Protein AF-A0AAN8QN68-F1 (afdb_monomer_lite)

Structure (mmCIF, N/CA/C/O backbone):
data_AF-A0AAN8QN68-F1
#
_entry.id   AF-A0AAN8QN68-F1
#
loop_
_atom_site.group_PDB
_atom_site.id
_atom_site.type_symbol
_atom_site.label_atom_id
_atom_site.label_alt_id
_atom_site.label_comp_id
_atom_site.label_asym_id
_atom_site.label_entity_id
_atom_site.label_seq_id
_atom_site.pdbx_PDB_ins_code
_atom_site.Cartn_x
_atom_site.Cartn_y
_atom_site.Cartn_z
_atom_site.occupancy
_atom_site.B_iso_or_equiv
_atom_site.auth_seq_id
_atom_site.auth_comp_id
_atom_site.auth_asym_id
_atom_site.auth_atom_id
_atom_site.pdbx_PDB_model_num
ATOM 1 N N . MET A 1 1 ? 67.705 -10.863 22.256 1.00 38.25 1 MET A N 1
ATOM 2 C CA . MET A 1 1 ? 67.059 -10.179 21.114 1.00 38.25 1 MET A CA 1
ATOM 3 C C . MET A 1 1 ? 65.578 -10.524 21.124 1.00 38.25 1 MET A C 1
ATOM 5 O O . MET A 1 1 ? 65.243 -11.638 21.492 1.00 38.25 1 MET A O 1
ATOM 9 N N . ALA A 1 2 ? 64.744 -9.524 20.849 1.00 33.69 2 ALA A N 1
ATOM 10 C CA . ALA A 1 2 ? 63.331 -9.381 21.199 1.00 33.69 2 ALA A CA 1
ATOM 11 C C . ALA A 1 2 ? 62.382 -10.556 20.877 1.00 33.69 2 ALA A C 1
ATOM 13 O O . ALA A 1 2 ? 62.434 -11.147 19.803 1.00 33.69 2 ALA A O 1
ATOM 14 N N . ALA A 1 3 ? 61.449 -10.786 21.805 1.00 35.22 3 ALA A N 1
ATOM 15 C CA . ALA A 1 3 ? 60.194 -11.509 21.620 1.00 35.22 3 ALA A CA 1
ATOM 16 C C . ALA A 1 3 ? 59.048 -10.512 21.360 1.00 35.22 3 ALA A C 1
ATOM 18 O O . ALA A 1 3 ? 59.069 -9.436 21.953 1.00 35.22 3 ALA A O 1
ATOM 19 N N . LEU A 1 4 ? 58.062 -10.894 20.534 1.00 35.00 4 LEU A N 1
ATOM 20 C CA . LEU A 1 4 ? 56.599 -10.799 20.755 1.00 35.00 4 LEU A CA 1
ATOM 21 C C . LEU A 1 4 ? 55.811 -10.754 19.437 1.00 35.00 4 LEU A C 1
ATOM 23 O O . LEU A 1 4 ? 56.176 -10.072 18.484 1.00 35.00 4 LEU A O 1
ATOM 27 N N . GLY A 1 5 ? 54.717 -11.518 19.420 1.00 34.28 5 GLY A N 1
ATOM 28 C CA . GLY A 1 5 ? 53.818 -11.688 18.288 1.00 34.28 5 GLY A CA 1
ATOM 29 C C . GLY A 1 5 ? 52.955 -10.470 17.960 1.00 34.28 5 GLY A C 1
ATOM 30 O O . GLY A 1 5 ? 52.747 -9.575 18.775 1.00 34.28 5 GLY A O 1
ATOM 31 N N . LEU A 1 6 ? 52.404 -10.486 16.748 1.00 36.88 6 LEU A N 1
ATOM 32 C CA . LEU A 1 6 ? 51.422 -9.517 16.273 1.00 36.88 6 LEU A CA 1
ATOM 33 C C . LEU A 1 6 ? 50.183 -10.264 15.781 1.00 36.88 6 LEU A C 1
ATOM 35 O O . LEU A 1 6 ? 50.175 -10.879 14.716 1.00 36.88 6 LEU A O 1
ATOM 39 N N . GLY A 1 7 ? 49.147 -10.225 16.619 1.00 33.94 7 GLY A N 1
ATOM 40 C CA . GLY A 1 7 ? 47.796 -10.649 16.292 1.00 33.94 7 GLY A CA 1
ATOM 41 C C . GLY A 1 7 ? 47.111 -9.696 15.311 1.00 33.94 7 GLY A C 1
ATOM 42 O O . GLY A 1 7 ? 47.420 -8.507 15.226 1.00 33.94 7 GLY A O 1
ATOM 43 N N . LEU A 1 8 ? 46.153 -10.267 14.585 1.00 37.50 8 LEU A N 1
ATOM 44 C CA . LEU A 1 8 ? 45.232 -9.617 13.657 1.00 37.50 8 LEU A CA 1
ATOM 45 C C . LEU A 1 8 ? 44.600 -8.349 14.248 1.00 37.50 8 LEU A C 1
ATOM 47 O O . LEU A 1 8 ? 43.790 -8.400 15.174 1.00 37.50 8 LEU A O 1
ATOM 51 N N . GLN A 1 9 ? 44.920 -7.207 13.648 1.00 33.66 9 GLN A N 1
ATOM 52 C CA . GLN A 1 9 ? 44.307 -5.926 13.968 1.00 33.66 9 GLN A CA 1
ATOM 53 C C . GLN A 1 9 ? 42.959 -5.814 13.238 1.00 33.66 9 GLN A C 1
ATOM 55 O O . GLN A 1 9 ? 42.865 -5.369 12.093 1.00 33.66 9 GLN A O 1
ATOM 60 N N . VAL A 1 10 ? 41.894 -6.249 13.913 1.00 35.69 10 VAL A N 1
ATOM 61 C CA . VAL A 1 10 ? 40.508 -5.950 13.538 1.00 35.69 10 VAL A CA 1
ATOM 62 C C . VAL A 1 10 ? 40.340 -4.430 13.554 1.00 35.69 10 VAL A C 1
ATOM 64 O O . VAL A 1 10 ? 40.430 -3.798 14.606 1.00 35.69 10 VAL A O 1
ATOM 67 N N . ARG A 1 11 ? 40.100 -3.816 12.390 1.00 36.59 11 ARG A N 1
ATOM 68 C CA . ARG A 1 11 ? 39.720 -2.399 12.307 1.00 36.59 11 ARG A CA 1
ATOM 69 C C . ARG A 1 11 ? 38.316 -2.229 12.887 1.00 36.59 11 ARG A C 1
ATOM 71 O O . ARG A 1 11 ? 37.321 -2.311 12.173 1.00 36.59 11 ARG A O 1
ATOM 78 N N . GLN A 1 12 ? 38.240 -1.993 14.192 1.00 33.53 12 GLN A N 1
ATOM 79 C CA . GLN A 1 12 ? 37.057 -1.435 14.831 1.00 33.53 12 GLN A CA 1
ATOM 80 C C . GLN A 1 12 ? 36.880 0.003 14.331 1.00 33.53 12 GLN A C 1
ATOM 82 O O . GLN A 1 12 ? 37.726 0.866 14.567 1.00 33.53 12 GLN A O 1
ATOM 87 N N . PHE A 1 13 ? 35.775 0.274 13.637 1.00 32.06 13 PHE A N 1
ATOM 88 C CA . PHE A 1 13 ? 35.324 1.643 13.411 1.00 32.06 13 PHE A CA 1
ATOM 89 C C . PHE A 1 13 ? 34.840 2.211 14.747 1.00 32.06 13 PHE A C 1
ATOM 91 O O . PHE A 1 13 ? 33.661 2.143 15.082 1.00 32.06 13 PHE A O 1
ATOM 98 N N . SER A 1 14 ? 35.776 2.749 15.529 1.00 32.69 14 SER A N 1
ATOM 99 C CA . SER A 1 14 ? 35.463 3.554 16.701 1.00 32.69 14 SER A CA 1
ATOM 100 C C . SER A 1 14 ? 34.766 4.835 16.241 1.00 32.69 14 SER A C 1
ATOM 102 O O . SER A 1 14 ? 35.405 5.775 15.765 1.00 32.69 14 SER A O 1
ATOM 104 N N . THR A 1 15 ? 33.440 4.905 16.367 1.00 46.25 15 THR A N 1
ATOM 105 C CA . THR A 1 15 ? 32.703 6.174 16.305 1.00 46.25 15 THR A CA 1
ATOM 106 C C . THR A 1 15 ? 32.880 6.920 17.623 1.00 46.25 15 THR A C 1
ATOM 108 O O . THR A 1 15 ? 31.931 7.144 18.368 1.00 46.25 15 THR A O 1
ATOM 111 N N . SER A 1 16 ? 34.114 7.305 17.922 1.00 39.56 16 SER A N 1
ATOM 112 C CA . SER A 1 16 ? 34.438 8.233 18.997 1.00 39.56 16 SER A CA 1
ATOM 113 C C . SER A 1 16 ? 35.274 9.373 18.430 1.00 39.56 16 SER A C 1
ATOM 115 O O . SER A 1 16 ? 36.350 9.696 18.927 1.00 39.56 16 SER A O 1
ATOM 117 N N . VAL A 1 17 ? 34.765 10.025 17.381 1.00 39.94 17 VAL A N 1
ATOM 118 C CA . VAL A 1 17 ? 35.063 11.450 17.255 1.00 39.94 17 VAL A CA 1
ATOM 119 C C . VAL A 1 17 ? 34.351 12.082 18.440 1.00 39.94 17 VAL A C 1
ATOM 121 O O . VAL A 1 17 ? 33.121 12.066 18.491 1.00 39.94 17 VAL A O 1
ATOM 124 N N . LEU A 1 18 ? 35.128 12.549 19.419 1.00 34.09 18 LEU A N 1
ATOM 125 C CA . LEU A 1 18 ? 34.687 13.435 20.490 1.00 34.09 18 LEU A CA 1
ATOM 126 C C . LEU A 1 18 ? 33.668 14.425 19.912 1.00 34.09 18 LEU A C 1
ATOM 128 O O . LEU A 1 18 ? 34.036 15.390 19.240 1.00 34.09 18 LEU A O 1
ATOM 132 N N . ARG A 1 19 ? 32.370 14.183 20.138 1.00 41.22 19 ARG A N 1
ATOM 133 C CA . ARG A 1 19 ? 31.357 15.219 19.960 1.00 41.22 19 ARG A CA 1
ATOM 134 C C . ARG A 1 19 ? 31.710 16.264 21.002 1.00 41.22 19 ARG A C 1
ATOM 136 O O . ARG A 1 19 ? 31.343 16.113 22.162 1.00 41.22 19 ARG A O 1
ATOM 143 N N . GLN A 1 20 ? 32.457 17.290 20.604 1.00 43.31 20 GLN A N 1
ATOM 144 C CA . GLN A 1 20 ? 32.586 18.508 21.391 1.00 43.31 20 GLN A CA 1
ATOM 145 C C . GLN A 1 20 ? 31.176 18.888 21.840 1.00 43.31 20 GLN A C 1
ATOM 147 O O . GLN A 1 20 ? 30.329 19.136 20.980 1.00 43.31 20 GLN A O 1
ATOM 152 N N . ALA A 1 21 ? 30.926 18.858 23.151 1.00 47.31 21 ALA A N 1
ATOM 153 C CA . ALA A 1 21 ? 29.600 18.953 23.753 1.00 47.31 21 ALA A CA 1
ATOM 154 C C . ALA A 1 21 ? 28.755 20.020 23.039 1.00 47.31 21 ALA A C 1
ATOM 156 O O . ALA A 1 21 ? 29.055 21.215 23.100 1.00 47.31 21 ALA A O 1
ATOM 157 N N . LEU A 1 22 ? 27.775 19.581 22.247 1.00 55.62 22 LEU A N 1
ATOM 158 C CA . LEU A 1 22 ? 26.789 20.474 21.652 1.00 55.62 22 LEU A CA 1
ATOM 159 C C . LEU A 1 22 ? 25.869 20.890 22.794 1.00 55.62 22 LEU A C 1
ATOM 161 O O . LEU A 1 22 ? 25.303 20.030 23.472 1.00 55.62 22 LEU A O 1
ATOM 165 N N . ILE A 1 23 ? 25.763 22.196 23.027 1.00 64.88 23 ILE A N 1
ATOM 166 C CA . ILE A 1 23 ? 24.797 22.735 23.982 1.00 64.88 23 ILE A CA 1
ATOM 167 C C . ILE A 1 23 ? 23.424 22.420 23.392 1.00 64.88 23 ILE A C 1
ATOM 169 O O . ILE A 1 23 ? 23.152 22.778 22.242 1.00 64.88 23 ILE A O 1
ATOM 173 N N . ARG A 1 24 ? 22.605 21.670 24.134 1.00 64.69 24 ARG A N 1
ATOM 174 C CA . ARG A 1 24 ? 21.279 21.265 23.661 1.00 64.69 24 ARG A CA 1
ATOM 175 C C . ARG A 1 24 ? 20.373 22.503 23.604 1.00 64.69 24 ARG A C 1
ATOM 177 O O . ARG A 1 24 ? 20.364 23.260 24.574 1.00 64.69 24 ARG A O 1
ATOM 184 N N . PRO A 1 25 ? 19.662 22.741 22.489 1.00 69.44 25 PRO A N 1
ATOM 185 C CA . PRO A 1 25 ? 18.696 23.827 22.415 1.00 69.44 25 PRO A CA 1
ATOM 186 C C . PRO A 1 25 ? 17.499 23.551 23.348 1.00 69.44 25 PRO A C 1
ATOM 188 O O . PRO A 1 25 ? 17.239 22.388 23.657 1.00 69.44 25 PRO A O 1
ATOM 191 N N . PRO A 1 26 ? 16.752 24.588 23.771 1.00 64.38 26 PRO A N 1
ATOM 192 C CA . PRO A 1 26 ? 15.582 24.429 24.644 1.00 64.38 26 PRO A CA 1
ATOM 193 C C . PRO A 1 26 ? 14.419 23.653 24.004 1.00 64.38 26 PRO A C 1
ATOM 195 O O . PRO A 1 26 ? 13.629 23.046 24.716 1.00 64.38 26 PRO A O 1
ATOM 198 N N . ILE A 1 27 ? 14.314 23.670 22.668 1.00 71.94 27 ILE A N 1
ATOM 199 C CA . ILE A 1 27 ? 13.306 22.933 21.891 1.00 71.94 27 ILE A CA 1
ATOM 200 C C . ILE A 1 27 ? 13.995 22.194 20.744 1.00 71.94 27 ILE A C 1
ATOM 202 O O . ILE A 1 27 ? 14.853 22.754 20.053 1.00 71.94 27 ILE A O 1
ATOM 206 N N . ASP A 1 28 ? 13.572 20.953 20.505 1.00 72.25 28 ASP A N 1
ATOM 207 C CA 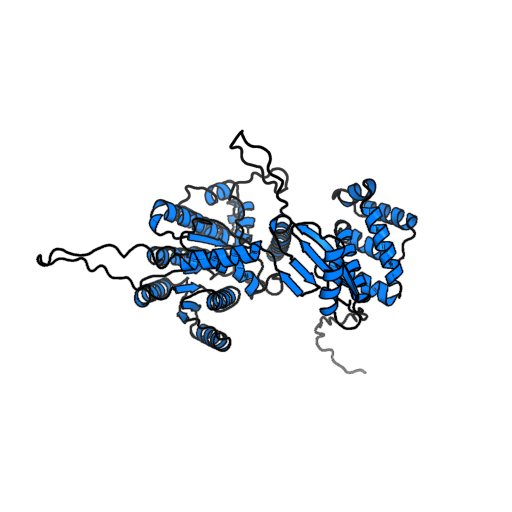. ASP A 1 28 ? 14.003 20.164 19.356 1.00 72.25 28 ASP A CA 1
ATOM 208 C C . ASP A 1 28 ? 13.279 20.621 18.083 1.00 72.25 28 ASP A C 1
ATOM 210 O O . ASP A 1 28 ? 12.079 20.409 17.901 1.00 72.25 28 ASP A O 1
ATOM 214 N N . VAL A 1 29 ? 14.019 21.253 17.168 1.00 74.69 29 VAL A N 1
ATOM 215 C CA . VAL A 1 29 ? 13.492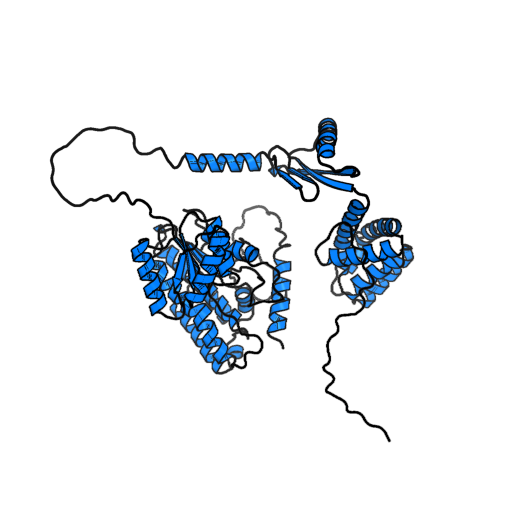 21.661 15.860 1.00 74.69 29 VAL A CA 1
ATOM 216 C C . VAL A 1 29 ? 13.889 20.641 14.794 1.00 74.69 29 VAL A C 1
ATOM 218 O O . VAL A 1 29 ? 15.069 20.402 14.531 1.00 74.69 29 VAL A O 1
ATOM 221 N N . TYR A 1 30 ? 12.889 20.044 14.149 1.00 73.50 30 TYR A N 1
ATOM 222 C CA . TYR A 1 30 ? 13.072 18.969 13.175 1.00 73.50 30 TYR A CA 1
ATOM 223 C C . TYR A 1 30 ? 13.306 19.484 11.743 1.00 73.50 30 TYR A C 1
ATOM 225 O O . TYR A 1 30 ? 12.995 20.620 11.390 1.00 73.50 30 TYR A O 1
ATOM 233 N N . GLY A 1 31 ? 13.860 18.621 10.885 1.00 81.00 31 GLY A N 1
ATOM 234 C CA . GLY A 1 31 ? 14.105 18.911 9.467 1.00 81.00 31 GLY A CA 1
ATOM 235 C C . GLY A 1 31 ? 15.517 19.419 9.147 1.00 81.00 31 GLY A C 1
ATOM 236 O O . GLY A 1 31 ? 16.373 19.575 10.018 1.00 81.00 31 GLY A O 1
ATOM 237 N N . VAL A 1 32 ? 15.788 19.644 7.855 1.00 80.25 32 VAL A N 1
ATOM 238 C CA . VAL A 1 32 ? 17.117 20.075 7.377 1.00 80.25 32 VAL A CA 1
ATOM 239 C C . VAL A 1 32 ? 17.462 21.471 7.901 1.00 80.25 32 VAL A C 1
ATOM 241 O O . VAL A 1 32 ? 18.578 21.670 8.371 1.00 80.25 32 VAL A O 1
ATOM 244 N N . GLY A 1 33 ? 16.501 22.404 7.884 1.00 79.62 33 GLY A N 1
ATOM 245 C CA . GLY A 1 33 ? 16.664 23.744 8.459 1.00 79.62 33 GLY A CA 1
ATOM 246 C C . GLY A 1 33 ? 16.885 23.716 9.975 1.00 79.62 33 GLY A C 1
ATOM 247 O O . GLY A 1 33 ? 17.778 24.398 10.471 1.00 79.62 33 GLY A O 1
ATOM 248 N N . GLY A 1 34 ? 16.164 22.842 10.688 1.00 82.56 34 GLY A N 1
ATOM 249 C CA . GLY A 1 34 ? 16.329 22.624 12.128 1.00 82.56 34 GLY A CA 1
ATOM 250 C C . GLY A 1 34 ? 17.747 22.194 12.504 1.00 82.56 34 GLY A C 1
ATOM 251 O O . GLY A 1 34 ? 18.355 22.800 13.375 1.00 82.56 34 GLY A O 1
ATOM 252 N N . ARG A 1 35 ? 18.350 21.249 11.766 1.00 83.81 35 ARG A N 1
ATOM 253 C CA . ARG A 1 35 ? 19.737 20.796 12.017 1.00 83.81 35 ARG A CA 1
ATOM 254 C C . ARG A 1 35 ? 20.771 21.919 11.908 1.00 83.81 35 ARG A C 1
ATOM 256 O O . ARG A 1 35 ? 21.683 21.987 12.731 1.00 83.81 35 ARG A O 1
ATOM 263 N N . TYR A 1 36 ? 20.642 22.789 10.905 1.00 85.12 36 TYR A N 1
ATOM 264 C CA . TYR A 1 36 ? 21.523 23.953 10.764 1.00 85.12 36 TYR A CA 1
ATOM 265 C C . TYR A 1 36 ? 21.268 24.989 11.857 1.00 85.12 36 TYR A C 1
ATOM 267 O O . TYR A 1 36 ? 22.221 25.535 12.406 1.00 85.12 36 TYR A O 1
ATOM 275 N N . ALA A 1 37 ? 20.005 25.216 12.212 1.00 84.56 37 ALA A N 1
ATOM 276 C CA . ALA A 1 37 ? 19.632 26.152 13.261 1.00 84.56 37 ALA A CA 1
ATOM 277 C C . ALA A 1 37 ? 20.098 25.676 14.655 1.00 84.56 37 ALA A C 1
ATOM 279 O O . ALA A 1 37 ? 20.599 26.482 15.431 1.00 84.56 37 ALA A O 1
ATOM 280 N N . THR A 1 38 ? 20.050 24.372 14.953 1.00 85.00 38 THR A N 1
ATOM 281 C CA . THR A 1 38 ? 20.603 23.783 16.186 1.00 85.00 38 THR A CA 1
ATOM 282 C C . THR A 1 38 ? 22.125 23.908 16.241 1.00 85.00 38 THR A C 1
ATOM 284 O O . THR A 1 38 ? 22.687 24.240 17.285 1.00 85.00 38 THR A O 1
ATOM 287 N N . ALA A 1 39 ? 22.813 23.675 15.117 1.00 85.06 39 ALA A N 1
ATOM 288 C CA . ALA A 1 39 ? 24.260 23.860 15.031 1.00 85.06 39 ALA A CA 1
ATOM 289 C C . ALA A 1 39 ? 24.655 25.334 15.228 1.00 85.06 39 ALA A C 1
ATOM 291 O O . ALA A 1 39 ? 25.597 25.624 15.967 1.00 85.06 39 ALA A O 1
ATOM 292 N N . LEU A 1 40 ? 23.898 26.259 14.628 1.00 86.00 40 LEU A N 1
ATOM 293 C CA . LEU A 1 40 ? 24.060 27.699 14.811 1.00 86.00 40 LEU A CA 1
ATOM 294 C C . LEU A 1 40 ? 23.833 28.106 16.270 1.00 86.00 40 LEU A C 1
ATOM 296 O O . LEU A 1 40 ? 24.671 28.797 16.841 1.00 86.00 40 LEU A O 1
ATOM 300 N N . PHE A 1 41 ? 22.745 27.644 16.889 1.00 84.81 41 PHE A N 1
ATOM 301 C CA . PHE A 1 41 ? 22.427 27.918 18.290 1.00 84.81 41 PHE A CA 1
ATOM 302 C C . PHE A 1 41 ? 23.523 27.408 19.225 1.00 84.81 41 PHE A C 1
ATOM 304 O O . PHE A 1 41 ? 24.005 28.153 20.077 1.00 84.81 41 PHE A O 1
ATOM 311 N N . SER A 1 42 ? 24.014 26.184 19.012 1.00 84.06 42 SER A N 1
ATOM 312 C CA . SER A 1 42 ? 25.128 25.667 19.807 1.00 84.06 42 SER A CA 1
ATOM 313 C C . SER A 1 42 ? 26.421 26.462 19.591 1.00 84.06 42 SER A C 1
ATOM 315 O O . SER A 1 42 ? 27.187 26.600 20.545 1.00 84.06 42 SER A O 1
ATOM 317 N N . ALA A 1 43 ? 26.699 26.964 18.384 1.00 84.81 43 ALA A N 1
ATOM 318 C CA . ALA A 1 43 ? 27.889 27.771 18.109 1.00 84.81 43 ALA A CA 1
ATOM 319 C C . ALA A 1 43 ? 27.790 29.179 18.725 1.00 84.81 43 ALA A C 1
ATOM 321 O O . ALA A 1 43 ? 28.753 29.660 19.325 1.00 84.81 43 ALA A O 1
ATOM 322 N N . ALA A 1 44 ? 26.620 29.812 18.625 1.00 84.56 44 ALA A N 1
ATOM 323 C CA . ALA A 1 44 ? 26.342 31.139 19.168 1.00 84.56 44 ALA A CA 1
ATOM 324 C C . ALA A 1 44 ? 26.276 31.141 20.704 1.00 84.56 44 ALA A C 1
ATOM 326 O O . ALA A 1 44 ? 26.805 32.056 21.337 1.00 84.56 44 ALA A O 1
ATOM 327 N N . SER A 1 45 ? 25.711 30.087 21.304 1.00 82.56 45 SER A N 1
ATOM 328 C CA . SER A 1 45 ? 25.671 29.885 22.758 1.00 82.56 45 SER A CA 1
ATOM 329 C C . SER A 1 45 ? 27.077 29.687 23.338 1.00 82.56 45 SER A C 1
ATOM 331 O O . SER A 1 45 ? 27.444 30.355 24.303 1.00 82.56 45 SER A O 1
ATOM 333 N N . LYS A 1 46 ? 27.932 28.884 22.680 1.00 83.56 46 LYS A N 1
ATOM 334 C CA . LYS A 1 46 ? 29.345 28.705 23.079 1.00 83.56 46 LYS A CA 1
ATOM 335 C C . LYS A 1 46 ? 30.143 30.010 23.078 1.00 83.56 46 LYS A C 1
ATOM 337 O O . LYS A 1 46 ? 31.030 30.178 23.907 1.00 83.56 46 LYS A O 1
ATOM 342 N N . GLN A 1 47 ? 29.840 30.923 22.158 1.00 81.88 47 GLN A N 1
ATOM 343 C CA . GLN A 1 47 ? 30.533 32.210 22.036 1.00 81.88 47 GLN A CA 1
ATOM 344 C C . GLN A 1 47 ? 29.841 33.354 22.793 1.00 81.88 47 GLN A C 1
ATOM 346 O O . GLN A 1 47 ? 30.320 34.482 22.717 1.00 81.88 47 GLN A O 1
ATOM 351 N N . LYS A 1 48 ? 28.736 33.088 23.512 1.00 81.94 48 LYS A N 1
ATOM 352 C CA . LYS A 1 48 ? 27.911 34.092 24.214 1.00 81.94 48 LYS A CA 1
ATOM 353 C C . LYS A 1 48 ? 27.457 35.263 23.320 1.00 81.94 48 LYS A C 1
ATOM 355 O O . LYS A 1 48 ? 27.368 36.395 23.776 1.00 81.94 48 LYS A O 1
ATOM 360 N N . LYS A 1 49 ? 27.165 34.998 22.039 1.00 83.94 49 LYS A N 1
ATOM 361 C CA . LYS A 1 49 ? 26.762 36.007 21.030 1.00 83.94 49 LYS A CA 1
ATOM 362 C C . LYS A 1 49 ? 25.342 35.793 20.485 1.00 83.94 49 LYS A C 1
ATOM 364 O O . LYS A 1 49 ? 25.056 36.156 19.348 1.00 83.94 49 LYS A O 1
ATOM 369 N N . LEU A 1 50 ? 24.451 35.175 21.265 1.00 80.69 50 LEU A N 1
ATOM 370 C CA . LEU A 1 50 ? 23.103 34.785 20.819 1.00 80.69 50 LEU A CA 1
ATOM 371 C C . LEU A 1 50 ? 22.257 35.977 20.335 1.00 80.69 50 LEU A C 1
ATOM 373 O O . LEU A 1 50 ? 21.702 35.922 19.241 1.00 80.69 50 LEU A O 1
ATOM 377 N N . GLU A 1 51 ? 22.233 37.071 21.097 1.00 79.81 51 GLU A N 1
ATOM 378 C CA . GLU A 1 51 ? 21.470 38.291 20.774 1.00 79.81 51 GLU A CA 1
ATOM 379 C C . GLU A 1 51 ? 22.004 39.001 19.520 1.00 79.81 51 GLU A C 1
ATOM 381 O O . GLU A 1 51 ? 21.241 39.485 18.683 1.00 79.81 51 GLU A O 1
ATOM 386 N N . GLN A 1 52 ? 23.331 39.012 19.345 1.00 81.88 52 GLN A N 1
ATOM 387 C CA . GLN A 1 52 ? 23.968 39.561 18.149 1.00 81.88 52 GLN A CA 1
ATOM 388 C C . GLN A 1 52 ? 23.574 38.756 16.902 1.00 81.88 52 GLN A C 1
ATOM 390 O O . GLN A 1 52 ? 23.187 39.338 15.890 1.00 81.88 52 GLN A O 1
ATOM 395 N N . VAL A 1 53 ? 23.633 37.422 16.981 1.00 82.56 53 VAL A N 1
ATOM 396 C CA . VAL A 1 53 ? 23.275 36.533 15.866 1.00 82.56 53 VAL A CA 1
ATOM 397 C C . VAL A 1 53 ? 21.791 36.660 15.515 1.00 82.56 53 VAL A C 1
ATOM 399 O O . VAL A 1 53 ? 21.453 36.680 14.338 1.00 82.56 53 VAL A O 1
ATOM 402 N N . GLU A 1 54 ? 20.897 36.818 16.492 1.00 80.12 54 GLU A N 1
ATOM 403 C CA . GLU A 1 54 ? 19.466 37.030 16.233 1.00 80.12 54 GLU A CA 1
ATOM 404 C C . GLU A 1 54 ? 19.200 38.310 15.424 1.00 80.12 54 GLU A C 1
ATOM 406 O O . GLU A 1 54 ? 18.495 38.274 14.411 1.00 80.12 54 GLU A O 1
ATOM 411 N N . LYS A 1 55 ? 19.831 39.427 15.807 1.00 82.94 55 LYS A N 1
ATOM 412 C CA . LYS A 1 55 ? 19.727 40.692 15.064 1.00 82.94 55 LYS A CA 1
ATOM 413 C C . LYS A 1 55 ? 20.264 40.553 13.635 1.00 82.94 55 LYS A C 1
ATOM 415 O O . LYS A 1 55 ? 19.660 41.052 12.686 1.00 82.94 55 LYS A O 1
ATOM 420 N N . GLU A 1 56 ? 21.370 39.832 13.470 1.00 82.81 56 GLU A N 1
ATOM 421 C CA . GLU A 1 56 ? 21.972 39.537 12.168 1.00 82.81 56 GLU A CA 1
ATOM 422 C C . GLU A 1 56 ? 21.081 38.645 11.286 1.00 82.81 56 GLU A C 1
ATOM 424 O O . GLU A 1 56 ? 20.996 38.879 10.080 1.00 82.81 56 GLU A O 1
ATOM 429 N N . MET A 1 57 ? 20.362 37.675 11.865 1.00 80.75 57 MET A N 1
ATOM 430 C CA . MET A 1 57 ? 19.387 36.844 11.141 1.00 80.75 57 MET A CA 1
ATOM 431 C C . MET A 1 57 ? 18.198 37.669 10.624 1.00 80.75 57 MET A C 1
ATOM 433 O O . MET A 1 57 ? 17.694 37.403 9.529 1.00 80.75 57 MET A O 1
ATOM 437 N N . GLY A 1 58 ? 17.782 38.705 11.361 1.00 79.50 58 GLY A N 1
ATOM 438 C CA . GLY A 1 58 ? 16.790 39.681 10.900 1.00 79.50 58 GLY A CA 1
ATOM 439 C C . GLY A 1 58 ? 17.267 40.468 9.674 1.00 79.50 58 GLY A C 1
ATOM 440 O O . GLY A 1 58 ? 16.569 40.523 8.658 1.00 79.50 58 GLY A O 1
ATOM 441 N N . THR A 1 59 ? 18.492 41.000 9.720 1.00 79.81 59 THR A N 1
ATOM 442 C CA . THR A 1 59 ? 19.124 41.703 8.587 1.00 79.81 59 THR A CA 1
ATOM 443 C C . THR A 1 59 ? 19.311 4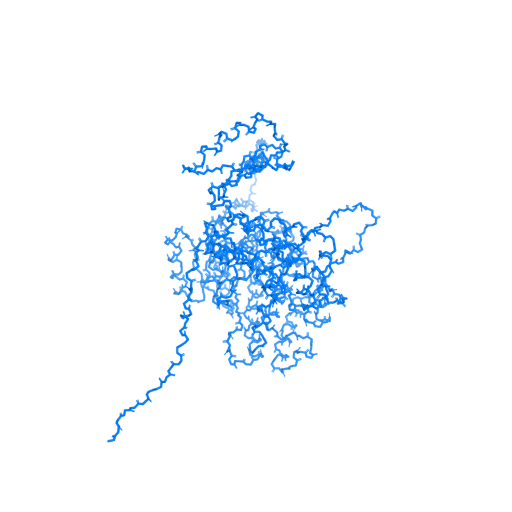0.783 7.379 1.00 79.81 59 THR A C 1
ATOM 445 O O . THR A 1 59 ? 19.043 41.173 6.243 1.00 79.81 59 THR A O 1
ATOM 448 N N . LEU A 1 60 ? 19.710 39.531 7.607 1.00 78.44 60 LEU A N 1
ATOM 449 C CA . LEU A 1 60 ? 19.859 38.521 6.563 1.00 78.44 60 LEU A CA 1
ATOM 450 C C . LEU A 1 60 ? 18.516 38.180 5.894 1.00 78.44 60 LEU A C 1
ATOM 452 O O . LEU A 1 60 ? 18.455 38.034 4.674 1.00 78.44 60 LEU A O 1
ATOM 456 N N . SER A 1 61 ? 17.431 38.104 6.672 1.00 77.62 61 SER A N 1
ATOM 457 C CA . SER A 1 61 ? 16.070 37.923 6.149 1.00 77.62 61 SER A CA 1
ATOM 458 C C . SER A 1 61 ? 15.659 39.071 5.220 1.00 77.62 61 SER A C 1
ATOM 460 O O . SER A 1 61 ? 15.051 38.830 4.175 1.00 77.62 61 SER A O 1
ATOM 462 N N . ALA A 1 62 ? 16.034 40.311 5.553 1.00 78.50 62 ALA A N 1
ATOM 463 C CA . ALA A 1 62 ? 15.792 41.474 4.701 1.00 78.50 62 ALA A CA 1
ATOM 464 C C . ALA A 1 62 ? 16.615 41.419 3.400 1.00 78.50 62 ALA A C 1
ATOM 466 O O . ALA A 1 62 ? 16.050 41.559 2.318 1.00 78.50 62 ALA A O 1
ATOM 467 N N . LEU A 1 63 ? 17.911 41.102 3.485 1.00 74.50 63 LEU A N 1
ATOM 468 C CA . LEU A 1 63 ? 18.802 40.996 2.319 1.00 74.50 63 LEU A CA 1
ATOM 469 C C . LEU A 1 63 ? 18.370 39.904 1.329 1.00 74.50 63 LEU A C 1
ATOM 471 O O . LEU A 1 63 ? 18.513 40.060 0.120 1.00 74.50 63 LEU A O 1
ATOM 475 N N . ILE A 1 64 ? 17.821 38.788 1.814 1.00 71.25 64 ILE A N 1
ATOM 476 C CA . ILE A 1 64 ? 17.341 37.693 0.953 1.00 71.25 64 ILE A CA 1
ATOM 477 C C . ILE A 1 64 ? 16.041 38.060 0.230 1.00 71.25 64 ILE A C 1
ATOM 479 O O . ILE A 1 64 ? 15.780 37.549 -0.863 1.00 71.25 64 ILE A O 1
ATOM 483 N N . LYS A 1 65 ? 15.234 38.954 0.809 1.00 71.69 65 LYS A N 1
ATOM 484 C CA . LYS A 1 65 ? 14.019 39.471 0.171 1.00 71.69 65 LYS A CA 1
ATOM 485 C C . LYS A 1 65 ? 14.321 40.483 -0.937 1.00 71.69 65 LYS A C 1
ATOM 487 O O . LYS A 1 65 ? 13.437 40.725 -1.758 1.00 71.69 65 LYS A O 1
ATOM 492 N N . ASP A 1 66 ? 15.545 41.013 -1.022 1.00 76.81 66 ASP A N 1
ATOM 493 C CA . ASP A 1 66 ? 15.919 41.920 -2.104 1.00 76.81 66 ASP A CA 1
ATOM 494 C C . ASP A 1 66 ? 15.824 41.219 -3.478 1.00 76.81 66 ASP A C 1
ATOM 496 O O . ASP A 1 66 ? 16.452 40.173 -3.697 1.00 76.81 66 ASP A O 1
ATOM 500 N N . PRO A 1 67 ? 15.103 41.802 -4.460 1.00 70.62 67 PRO A N 1
ATOM 501 C CA . PRO A 1 67 ? 14.849 41.172 -5.764 1.00 70.62 67 PRO A CA 1
ATOM 502 C C . PRO A 1 67 ? 16.121 40.775 -6.531 1.00 70.62 67 PRO A C 1
ATOM 504 O O . PRO A 1 67 ? 16.151 39.780 -7.265 1.00 70.62 67 PRO A O 1
ATOM 507 N N . LYS A 1 68 ? 17.202 41.540 -6.337 1.00 69.88 68 LYS A N 1
ATOM 508 C CA . LYS A 1 68 ? 18.507 41.310 -6.973 1.00 69.88 68 LYS A CA 1
ATOM 509 C C . LYS A 1 68 ? 19.217 40.074 -6.418 1.00 69.88 68 LYS A C 1
ATOM 511 O O . LYS A 1 68 ? 19.866 39.363 -7.177 1.00 69.88 68 LYS A O 1
ATOM 516 N N . LEU A 1 69 ? 19.086 39.797 -5.120 1.00 68.25 69 LEU A N 1
ATOM 517 C CA . LEU A 1 69 ? 19.737 38.651 -4.483 1.00 68.25 69 LEU A CA 1
ATOM 518 C C . LEU A 1 69 ? 18.885 37.384 -4.626 1.00 68.25 69 LEU A C 1
ATOM 520 O O . LEU A 1 69 ? 19.408 36.316 -4.942 1.00 68.25 69 LEU A O 1
ATOM 524 N N . SER A 1 70 ? 17.562 37.519 -4.500 1.00 65.94 70 SER A N 1
ATOM 525 C CA . SER A 1 70 ? 16.604 36.417 -4.653 1.00 65.94 70 SER A CA 1
ATOM 526 C C . SER A 1 70 ? 16.688 35.741 -6.030 1.00 65.94 70 SER A C 1
ATOM 528 O O . SER A 1 70 ? 16.745 34.512 -6.121 1.00 65.94 70 SER A O 1
ATOM 530 N N . SER A 1 71 ? 16.807 36.519 -7.112 1.00 68.44 71 SER A N 1
ATOM 531 C CA . SER A 1 71 ? 16.929 35.982 -8.480 1.00 68.44 71 SER A CA 1
ATOM 532 C C . SER A 1 71 ? 18.209 35.163 -8.706 1.00 68.44 71 SER A C 1
ATOM 534 O O . SER A 1 71 ? 18.184 34.161 -9.421 1.00 68.44 71 SER A O 1
ATOM 536 N N . ILE A 1 72 ? 19.315 35.520 -8.046 1.00 68.38 72 ILE A N 1
ATOM 537 C CA . ILE A 1 72 ? 20.595 34.794 -8.121 1.00 68.38 72 ILE A CA 1
ATOM 538 C C . ILE A 1 72 ? 20.563 33.527 -7.249 1.00 68.38 72 ILE A C 1
ATOM 540 O O . ILE A 1 72 ? 21.091 32.477 -7.636 1.00 68.38 72 ILE A O 1
ATOM 544 N N . VAL A 1 73 ? 19.920 33.595 -6.080 1.00 66.38 73 VAL A N 1
ATOM 545 C CA . VAL A 1 73 ? 19.755 32.457 -5.160 1.00 66.38 73 VAL A CA 1
ATOM 546 C C . VAL A 1 73 ? 18.889 31.371 -5.788 1.00 66.38 73 VAL A C 1
ATOM 548 O O . VAL A 1 73 ? 19.302 30.207 -5.813 1.00 66.38 73 VAL A O 1
ATOM 551 N N . MET A 1 74 ? 17.739 31.763 -6.344 1.00 65.19 74 MET A N 1
ATOM 552 C CA . MET A 1 74 ? 16.730 30.860 -6.900 1.00 65.19 74 MET A CA 1
ATOM 553 C C . MET A 1 74 ? 17.088 30.316 -8.287 1.00 65.19 74 MET A C 1
ATOM 555 O O . MET A 1 74 ? 16.450 29.369 -8.741 1.00 65.19 74 MET A O 1
ATOM 559 N N . ASN A 1 75 ? 18.113 30.859 -8.956 1.00 74.31 75 ASN A N 1
ATOM 560 C CA . ASN A 1 75 ? 18.576 30.344 -10.242 1.00 74.31 75 ASN A CA 1
ATOM 561 C C . ASN A 1 75 ? 19.546 29.152 -10.050 1.00 74.31 75 ASN A C 1
ATOM 563 O O . ASN A 1 75 ? 20.667 29.334 -9.552 1.00 74.31 75 ASN A O 1
ATOM 567 N N . PRO A 1 76 ? 19.161 27.923 -10.445 1.00 68.75 76 PRO A N 1
ATOM 568 C CA . PRO A 1 76 ? 19.987 26.728 -10.279 1.00 68.75 76 PRO A CA 1
ATOM 569 C C . PRO A 1 76 ? 21.168 26.645 -11.264 1.00 68.75 76 PRO A C 1
ATOM 571 O O . PRO A 1 76 ? 22.069 25.842 -11.040 1.00 68.75 76 PRO A O 1
ATOM 574 N N . HIS A 1 77 ? 21.205 27.474 -12.317 1.00 65.19 77 HIS A N 1
ATOM 575 C CA . HIS A 1 77 ? 22.251 27.451 -13.351 1.00 65.19 77 HIS A CA 1
ATOM 576 C C . HIS A 1 77 ? 23.481 28.311 -13.019 1.00 65.19 77 HIS A C 1
ATOM 578 O O . HIS A 1 77 ? 24.504 28.226 -13.700 1.00 65.19 77 HIS A O 1
ATOM 584 N N . VAL A 1 78 ? 23.422 29.131 -11.965 1.00 73.81 78 VAL A N 1
ATOM 585 C CA . VAL A 1 78 ? 24.567 29.946 -11.532 1.00 73.81 78 VAL A CA 1
ATOM 586 C C . VAL A 1 78 ? 25.571 29.065 -10.783 1.00 73.81 78 VAL A C 1
ATOM 588 O O . VAL A 1 78 ? 25.225 28.428 -9.784 1.00 73.81 78 VAL A O 1
ATOM 591 N N . LYS A 1 79 ? 26.832 29.049 -11.242 1.00 73.56 79 LYS A N 1
ATOM 592 C CA . LYS A 1 79 ? 27.918 28.266 -10.623 1.00 73.56 79 LYS A CA 1
ATOM 593 C C . LYS A 1 79 ? 28.066 28.607 -9.132 1.00 73.56 79 LYS A C 1
ATOM 595 O O . LYS A 1 79 ? 28.031 29.774 -8.742 1.00 73.56 79 LYS A O 1
ATOM 600 N N . ARG A 1 80 ? 28.295 27.586 -8.298 1.00 70.31 80 ARG A N 1
ATOM 601 C CA . ARG A 1 80 ? 28.406 27.708 -6.826 1.00 70.31 80 ARG A CA 1
ATOM 602 C C . ARG A 1 80 ? 29.491 28.699 -6.383 1.00 70.31 80 ARG A C 1
ATOM 604 O O . ARG A 1 80 ? 29.268 29.475 -5.462 1.00 70.31 80 ARG A O 1
ATOM 611 N N . SER A 1 81 ? 30.613 28.741 -7.102 1.00 71.06 81 SER A N 1
ATOM 612 C CA . SER A 1 81 ? 31.716 29.679 -6.856 1.00 71.06 81 SER A CA 1
ATOM 613 C C . SER A 1 81 ? 31.330 31.147 -7.061 1.00 71.06 81 SER A C 1
ATOM 615 O O . SER A 1 81 ? 31.806 32.012 -6.332 1.00 71.06 81 SER A O 1
ATOM 617 N N . LEU A 1 82 ? 30.441 31.439 -8.017 1.00 72.88 82 LEU A N 1
ATOM 618 C CA . LEU A 1 82 ? 29.911 32.788 -8.222 1.00 72.88 82 LEU A CA 1
ATOM 619 C C . LEU A 1 82 ? 28.978 33.170 -7.070 1.00 72.88 82 LEU A C 1
ATOM 621 O O . LEU A 1 82 ? 29.119 34.259 -6.524 1.00 72.88 82 LEU A O 1
ATOM 625 N N . LYS A 1 83 ? 28.099 32.257 -6.631 1.00 71.94 83 LYS A N 1
ATOM 626 C CA . LYS A 1 83 ? 27.206 32.496 -5.483 1.00 71.94 83 LYS A CA 1
ATOM 627 C C . LYS A 1 83 ? 27.992 32.825 -4.209 1.00 71.94 83 LYS A C 1
ATOM 629 O O . LYS A 1 83 ? 27.672 33.807 -3.553 1.00 71.94 83 LYS A O 1
ATOM 634 N N . LEU A 1 84 ? 29.058 32.079 -3.910 1.00 71.06 84 LEU A N 1
ATOM 635 C CA . LEU A 1 84 ? 29.927 32.349 -2.757 1.00 71.06 84 LEU A CA 1
ATOM 636 C C . LEU A 1 84 ? 30.594 33.730 -2.818 1.00 71.06 84 LEU A C 1
ATOM 638 O O . LEU A 1 84 ? 30.648 34.414 -1.803 1.00 71.06 84 LEU A O 1
ATOM 642 N N . LYS A 1 85 ? 31.048 34.179 -3.997 1.00 73.56 85 LYS A N 1
ATOM 643 C CA . LYS A 1 85 ? 31.637 35.521 -4.164 1.00 73.56 85 LYS A CA 1
ATOM 644 C C . LYS A 1 85 ? 30.608 36.640 -3.975 1.00 73.56 85 LYS A C 1
ATOM 646 O O . LYS A 1 85 ? 30.909 37.632 -3.316 1.00 73.56 85 LYS A O 1
ATOM 651 N N . PHE A 1 86 ? 29.395 36.470 -4.505 1.00 71.81 86 PHE A N 1
ATOM 652 C CA . PHE A 1 86 ? 28.305 37.438 -4.331 1.00 71.81 86 PHE A CA 1
ATOM 653 C C . PHE A 1 86 ? 27.839 37.531 -2.875 1.00 71.81 86 PHE A C 1
ATOM 655 O O . PHE A 1 86 ? 27.667 38.635 -2.363 1.00 71.81 86 PHE A O 1
ATOM 662 N N . PHE A 1 87 ? 27.688 36.392 -2.193 1.00 71.00 87 PHE A N 1
ATOM 663 C CA . PHE A 1 87 ? 27.367 36.381 -0.768 1.00 71.00 87 PHE A CA 1
ATOM 664 C C . PHE A 1 87 ? 28.525 36.923 0.069 1.00 71.00 87 PHE A C 1
ATOM 666 O O . PHE A 1 87 ? 28.285 37.778 0.904 1.00 71.00 87 PHE A O 1
ATOM 673 N N . GLY A 1 88 ? 29.776 36.545 -0.200 1.00 71.56 88 GLY A N 1
ATOM 674 C CA . GLY A 1 88 ? 30.943 37.111 0.484 1.00 71.56 88 GLY A CA 1
ATOM 675 C C . GLY A 1 88 ? 30.959 38.643 0.444 1.00 71.56 88 GLY A C 1
ATOM 676 O O . GLY A 1 88 ? 31.028 39.278 1.491 1.00 71.56 88 GLY A O 1
ATOM 677 N N . ALA A 1 89 ? 30.768 39.241 -0.738 1.00 72.00 89 ALA A N 1
ATOM 678 C CA . ALA A 1 89 ? 30.709 40.696 -0.896 1.00 72.00 89 ALA A CA 1
ATOM 679 C C . ALA A 1 89 ? 29.503 41.345 -0.184 1.00 72.00 89 ALA A C 1
ATOM 681 O O . ALA A 1 89 ? 29.642 42.405 0.430 1.00 72.00 89 ALA A O 1
ATOM 682 N N . ALA A 1 90 ? 28.324 40.712 -0.230 1.00 71.31 90 ALA A N 1
ATOM 683 C CA . ALA A 1 90 ? 27.130 41.195 0.468 1.00 71.31 90 ALA A CA 1
ATOM 684 C C . ALA A 1 90 ? 27.287 41.144 2.000 1.00 71.31 90 ALA A C 1
ATOM 686 O O . ALA A 1 90 ? 26.849 42.058 2.696 1.00 71.31 90 ALA A O 1
ATOM 687 N N . MET A 1 91 ? 27.962 40.116 2.520 1.00 69.06 91 MET A N 1
ATOM 688 C CA . MET A 1 91 ? 28.178 39.914 3.955 1.00 69.06 91 MET A CA 1
ATOM 689 C C . MET A 1 91 ? 29.257 40.858 4.508 1.00 69.06 91 MET A C 1
ATOM 691 O O . MET A 1 91 ? 29.095 41.371 5.613 1.00 69.06 91 MET A O 1
ATOM 695 N N . THR A 1 92 ? 30.308 41.162 3.730 1.00 71.88 92 THR A N 1
ATOM 696 C CA . THR A 1 92 ? 31.302 42.194 4.089 1.00 71.88 92 THR A CA 1
ATOM 697 C C . THR A 1 92 ? 30.666 43.582 4.147 1.00 71.88 92 THR A C 1
ATOM 699 O O . THR A 1 92 ? 30.948 44.349 5.061 1.00 71.88 92 THR A O 1
ATOM 702 N N . LYS A 1 93 ? 29.746 43.893 3.223 1.00 72.56 93 LYS A N 1
ATOM 703 C CA . LYS A 1 93 ? 29.003 45.163 3.229 1.00 72.56 93 LYS A CA 1
ATOM 704 C C . LYS A 1 93 ? 28.027 45.282 4.410 1.00 72.56 93 LYS A C 1
ATOM 706 O O . LYS A 1 93 ? 27.767 46.389 4.867 1.00 72.56 93 LYS A O 1
ATOM 711 N N . ALA A 1 94 ? 27.498 44.159 4.897 1.00 70.19 94 ALA A N 1
ATOM 712 C CA . ALA A 1 94 ? 26.551 44.103 6.012 1.00 70.19 94 ALA A CA 1
ATOM 713 C C . ALA A 1 94 ? 27.212 43.958 7.403 1.00 70.19 94 ALA A C 1
ATOM 715 O O . ALA A 1 94 ? 26.496 43.925 8.400 1.00 70.19 94 ALA A O 1
ATOM 716 N N . ASN A 1 95 ? 28.549 43.882 7.475 1.00 75.12 95 ASN A N 1
ATOM 717 C CA . ASN A 1 95 ? 29.346 43.779 8.707 1.00 75.12 95 ASN A CA 1
ATOM 718 C C . ASN A 1 95 ? 28.872 42.672 9.679 1.00 75.12 95 ASN A C 1
ATOM 720 O O . ASN A 1 95 ? 28.685 42.905 10.873 1.00 75.12 95 ASN A O 1
ATOM 724 N N . LEU A 1 96 ? 28.621 41.471 9.148 1.00 76.56 96 LEU A N 1
ATOM 725 C CA . LEU A 1 96 ? 28.048 40.344 9.898 1.00 76.56 96 LEU A CA 1
ATOM 726 C C . LEU A 1 96 ? 29.114 39.543 10.659 1.00 76.56 96 LEU A C 1
ATOM 728 O O . LEU A 1 96 ? 30.261 39.439 10.219 1.00 76.56 96 LEU A O 1
ATOM 732 N N . SER A 1 97 ? 28.733 38.929 11.784 1.00 79.56 97 SER A N 1
ATOM 733 C CA . SER A 1 97 ? 29.655 38.144 12.605 1.00 79.56 97 SER A CA 1
ATOM 734 C C . SER A 1 97 ? 30.234 36.924 11.864 1.00 79.56 97 SER A C 1
ATOM 736 O O . SER A 1 97 ? 29.576 36.333 10.997 1.00 79.56 97 SER A O 1
ATOM 738 N N . PRO A 1 98 ? 31.436 36.452 12.260 1.00 79.69 98 PRO A N 1
ATOM 739 C CA . PRO A 1 98 ? 32.047 35.253 11.681 1.00 79.69 98 PRO A CA 1
ATOM 740 C C . PRO A 1 98 ? 31.158 34.000 11.766 1.00 79.69 98 PRO A C 1
ATOM 742 O O . PRO A 1 98 ? 31.243 33.120 10.914 1.00 79.69 98 PRO A O 1
ATOM 745 N N . ILE A 1 99 ? 30.276 33.918 12.770 1.00 83.19 99 ILE A N 1
ATOM 746 C CA . ILE A 1 99 ? 29.345 32.795 12.959 1.00 83.19 99 ILE A CA 1
ATOM 747 C C . ILE A 1 99 ? 28.285 32.788 11.847 1.00 83.19 99 ILE A C 1
ATOM 749 O O . ILE A 1 99 ? 28.044 31.754 11.221 1.00 83.19 99 ILE A O 1
ATOM 753 N N . THR A 1 100 ? 27.691 33.949 11.568 1.00 81.69 100 THR A N 1
ATOM 754 C CA . THR A 1 100 ? 26.660 34.126 10.538 1.00 81.69 100 THR A CA 1
ATOM 755 C C . THR A 1 100 ? 27.236 33.950 9.131 1.00 81.69 100 THR A C 1
ATOM 757 O O . THR A 1 100 ? 26.606 33.327 8.274 1.00 81.69 100 THR A O 1
ATOM 760 N N . VAL A 1 101 ? 28.473 34.403 8.901 1.00 82.75 101 VAL A N 1
ATOM 761 C CA . VAL A 1 101 ? 29.205 34.155 7.646 1.00 82.75 101 VAL A CA 1
ATOM 762 C C . VAL A 1 101 ? 29.448 32.661 7.436 1.00 82.75 101 VAL A C 1
ATOM 764 O O . VAL A 1 101 ? 29.134 32.136 6.368 1.00 82.75 101 VAL A O 1
ATOM 767 N N . ASN A 1 102 ? 29.920 31.950 8.462 1.00 85.56 102 ASN A N 1
ATOM 768 C CA . ASN A 1 102 ? 30.164 30.510 8.374 1.00 85.56 102 ASN A CA 1
ATOM 769 C C . ASN A 1 102 ? 28.886 29.714 8.080 1.00 85.56 102 ASN A C 1
ATOM 771 O O . ASN A 1 102 ? 28.925 28.776 7.284 1.00 85.56 102 ASN A O 1
ATOM 775 N N . LEU A 1 103 ? 27.745 30.099 8.662 1.00 84.75 103 LEU A N 1
ATOM 776 C CA . LEU A 1 103 ? 26.456 29.472 8.355 1.00 84.75 103 LEU A CA 1
ATOM 777 C C . LEU A 1 103 ? 26.121 29.574 6.863 1.00 84.75 103 LEU A C 1
ATOM 779 O O . LEU A 1 103 ? 25.752 28.576 6.242 1.00 84.75 103 LEU A O 1
ATOM 783 N N . ILE A 1 104 ? 26.255 30.768 6.285 1.00 82.44 104 ILE A N 1
ATOM 784 C CA . ILE A 1 104 ? 25.911 31.013 4.882 1.00 82.44 104 ILE A CA 1
ATOM 785 C C . ILE A 1 104 ? 26.888 30.320 3.938 1.00 82.44 104 ILE A C 1
ATOM 787 O O . ILE A 1 104 ? 26.447 29.746 2.944 1.00 82.44 104 ILE A O 1
ATOM 791 N N . THR A 1 105 ? 28.177 30.273 4.277 1.00 82.62 105 THR A N 1
ATOM 792 C CA . THR A 1 105 ? 29.177 29.490 3.537 1.00 82.62 105 THR A CA 1
ATOM 793 C C . THR A 1 105 ? 28.812 28.006 3.525 1.00 82.62 105 THR A C 1
ATOM 795 O O . THR A 1 105 ? 28.720 27.404 2.459 1.00 82.62 105 THR A O 1
ATOM 798 N N . VAL A 1 106 ? 28.475 27.428 4.682 1.00 84.44 106 VAL A N 1
ATOM 799 C CA . VAL A 1 106 ? 28.078 26.014 4.778 1.00 84.44 106 VAL A CA 1
ATOM 800 C C . VAL A 1 106 ? 26.771 25.738 4.023 1.00 84.44 106 VAL A C 1
ATOM 802 O O . VAL A 1 106 ? 26.627 24.686 3.391 1.00 84.44 106 VAL A O 1
ATOM 805 N N . LEU A 1 107 ? 25.804 26.658 4.057 1.00 82.25 107 LEU A N 1
ATOM 806 C CA . LEU A 1 107 ? 24.574 26.540 3.269 1.00 82.25 107 LEU A CA 1
ATOM 807 C C . LEU A 1 107 ? 24.855 26.653 1.765 1.00 82.25 107 LEU A C 1
ATOM 809 O O . LEU A 1 107 ? 24.255 25.916 0.983 1.00 82.25 107 LEU A O 1
ATOM 813 N N . ALA A 1 108 ? 25.777 27.518 1.349 1.00 79.06 108 ALA A N 1
ATOM 814 C CA . ALA A 1 108 ? 26.194 27.672 -0.041 1.00 79.06 108 ALA A CA 1
ATOM 815 C C . ALA A 1 108 ? 26.949 26.449 -0.576 1.00 79.06 108 ALA A C 1
ATOM 817 O O . ALA A 1 108 ? 26.598 25.958 -1.653 1.00 79.06 108 ALA A O 1
ATOM 818 N N . ASP A 1 109 ? 27.904 25.912 0.184 1.00 80.38 109 ASP A N 1
ATOM 819 C CA . ASP A 1 109 ? 28.694 24.730 -0.188 1.00 80.38 109 ASP A CA 1
ATOM 820 C C . ASP A 1 109 ? 27.808 23.501 -0.391 1.00 80.38 109 ASP A C 1
ATOM 822 O O . ASP A 1 109 ? 27.953 22.753 -1.360 1.00 80.38 109 ASP A O 1
ATOM 826 N N . ASN A 1 110 ? 26.806 23.345 0.477 1.00 80.31 110 ASN A N 1
ATOM 827 C CA . ASN A 1 110 ? 25.827 22.267 0.382 1.00 80.31 110 ASN A CA 1
ATOM 828 C C . ASN A 1 110 ? 24.709 22.534 -0.644 1.00 80.31 110 ASN A C 1
ATOM 830 O O . ASN A 1 110 ? 23.816 21.700 -0.797 1.00 80.31 110 ASN A O 1
ATOM 834 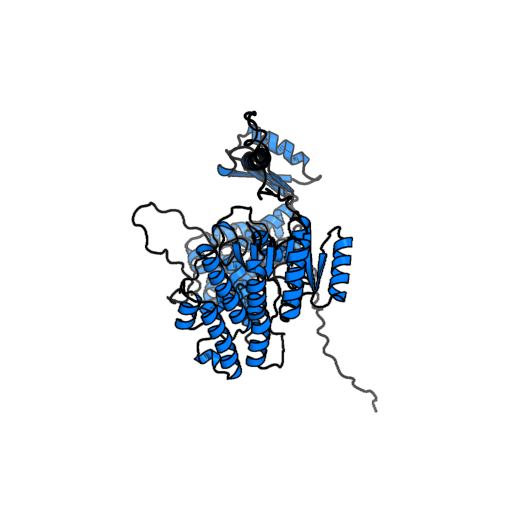N N . GLY A 1 111 ? 24.718 23.680 -1.338 1.00 77.50 111 GLY A N 1
ATOM 835 C CA . GLY A 1 111 ? 23.696 24.047 -2.325 1.00 77.50 111 GLY A CA 1
ATOM 836 C C . GLY A 1 111 ? 22.307 24.315 -1.727 1.00 77.50 111 GLY A C 1
ATOM 837 O O . GLY A 1 111 ? 21.302 24.128 -2.407 1.00 77.50 111 GLY A O 1
ATOM 838 N N . ARG A 1 112 ? 22.240 24.732 -0.459 1.00 81.12 112 ARG A N 1
ATOM 839 C CA . ARG A 1 112 ? 21.029 24.870 0.372 1.00 81.12 112 ARG A CA 1
ATOM 840 C C . ARG A 1 112 ? 20.661 26.318 0.712 1.00 81.12 112 ARG A C 1
ATOM 842 O O . ARG A 1 112 ? 19.898 26.547 1.643 1.00 81.12 112 ARG A O 1
ATOM 849 N N . LEU A 1 113 ? 21.143 27.300 -0.050 1.00 78.44 113 LEU A N 1
ATOM 850 C CA . LEU A 1 113 ? 20.839 28.726 0.177 1.00 78.44 113 LEU A CA 1
ATOM 851 C C . LEU A 1 113 ? 19.337 29.055 0.150 1.00 78.44 113 LEU A C 1
ATOM 853 O O . LEU A 1 113 ? 18.904 30.016 0.780 1.00 78.44 113 LEU A O 1
ATOM 857 N N . THR A 1 114 ? 18.523 28.241 -0.519 1.00 78.44 114 THR A N 1
ATOM 858 C CA . THR A 1 114 ? 17.060 28.386 -0.526 1.00 78.44 114 THR A CA 1
ATOM 859 C C . THR A 1 114 ? 16.419 28.103 0.836 1.00 78.44 114 THR A C 1
ATOM 861 O O . THR A 1 114 ? 15.332 28.598 1.096 1.00 78.44 114 THR A O 1
ATOM 864 N N . LEU A 1 115 ? 17.086 27.343 1.714 1.00 80.81 115 LEU A N 1
ATOM 865 C CA . LEU A 1 115 ? 16.588 26.974 3.047 1.00 80.81 115 LEU A CA 1
ATOM 866 C C . LEU A 1 115 ? 16.889 28.030 4.117 1.00 80.81 115 LEU A C 1
ATOM 868 O O . LEU A 1 115 ? 16.562 27.835 5.283 1.00 80.81 115 LEU A O 1
ATOM 872 N N . THR A 1 116 ? 17.521 29.146 3.752 1.00 80.81 116 THR A N 1
ATOM 873 C CA . THR A 1 116 ? 17.934 30.171 4.720 1.00 80.81 116 THR A CA 1
ATOM 874 C C . THR A 1 116 ? 16.741 30.766 5.475 1.00 80.81 116 THR A C 1
ATOM 876 O O . THR A 1 116 ? 16.833 30.973 6.680 1.00 80.81 116 THR A O 1
ATOM 879 N N . ALA A 1 117 ? 15.596 30.960 4.810 1.00 82.00 117 ALA A N 1
ATOM 880 C CA . ALA A 1 117 ? 14.368 31.431 5.459 1.00 82.00 117 ALA A CA 1
ATOM 881 C C . ALA A 1 117 ? 13.853 30.443 6.524 1.00 82.00 117 ALA A C 1
ATOM 883 O O . ALA A 1 117 ? 13.477 30.856 7.621 1.00 82.00 117 ALA A O 1
ATOM 884 N N . ASP A 1 118 ? 13.910 29.142 6.232 1.00 82.00 118 ASP A N 1
ATOM 885 C CA . ASP A 1 118 ? 13.485 28.090 7.160 1.00 82.00 118 ASP A CA 1
ATOM 886 C C . ASP A 1 118 ? 14.430 27.990 8.365 1.00 82.00 118 ASP A C 1
ATOM 888 O O . ASP A 1 118 ? 13.982 27.809 9.496 1.00 82.00 118 ASP A O 1
ATOM 892 N N . VAL A 1 119 ? 15.741 28.145 8.139 1.00 84.81 119 VAL A N 1
ATOM 893 C CA . VAL A 1 119 ? 16.760 28.179 9.204 1.00 84.81 119 VAL A CA 1
ATOM 894 C C . VAL A 1 119 ? 16.536 29.377 10.128 1.00 84.81 119 VAL A C 1
ATOM 896 O O . VAL A 1 119 ? 16.584 29.212 11.345 1.00 84.81 119 VAL A O 1
ATOM 899 N N . ILE A 1 120 ? 16.243 30.558 9.573 1.00 83.94 120 ILE A N 1
ATOM 900 C CA . ILE A 1 120 ? 15.947 31.771 10.351 1.00 83.94 120 ILE A CA 1
ATOM 901 C C . ILE A 1 120 ? 14.685 31.570 11.200 1.00 83.94 120 ILE A C 1
ATOM 903 O O . ILE A 1 120 ? 14.704 31.848 12.398 1.00 83.94 120 ILE A O 1
ATOM 907 N N . GLY A 1 121 ? 13.610 31.028 10.617 1.00 81.88 121 GLY A N 1
ATOM 908 C CA . GLY A 1 121 ? 12.374 30.740 11.353 1.00 81.88 121 GLY A CA 1
ATOM 909 C C . GLY A 1 121 ? 12.565 29.704 12.467 1.00 81.88 121 GLY A C 1
ATOM 910 O O . GLY A 1 121 ? 12.024 29.856 13.560 1.00 81.88 121 GLY A O 1
ATOM 911 N N . ALA A 1 122 ? 13.371 28.668 12.222 1.00 82.56 122 ALA A N 1
ATOM 912 C CA . ALA A 1 122 ? 13.737 27.674 13.229 1.00 82.56 122 ALA A CA 1
ATOM 913 C C . ALA A 1 122 ? 14.575 28.278 14.370 1.00 82.56 122 ALA A C 1
ATOM 915 O O . ALA A 1 122 ? 14.340 27.965 15.536 1.00 82.56 122 ALA A O 1
ATOM 916 N N . PHE A 1 123 ? 15.529 29.154 14.046 1.00 83.62 123 PHE A N 1
ATOM 917 C CA . PHE A 1 123 ? 16.369 29.831 15.033 1.00 83.62 123 PHE A CA 1
ATOM 918 C C . PHE A 1 123 ? 15.568 30.797 15.913 1.00 83.62 123 PHE A C 1
ATOM 920 O O . PHE A 1 123 ? 15.735 30.779 17.129 1.00 83.62 123 PHE A O 1
ATOM 927 N N . ALA A 1 124 ? 14.641 31.564 15.330 1.00 81.69 124 ALA A N 1
ATOM 928 C CA . ALA A 1 124 ? 13.753 32.456 16.079 1.00 81.69 124 ALA A CA 1
ATOM 929 C C . ALA A 1 124 ? 12.913 31.694 17.119 1.00 81.69 124 ALA A C 1
ATOM 931 O O . ALA A 1 124 ? 12.844 32.098 18.276 1.00 81.69 124 ALA A O 1
ATOM 932 N N . LYS A 1 125 ? 12.362 30.529 16.749 1.00 77.75 125 LYS A N 1
ATOM 933 C CA . LYS A 1 125 ? 11.630 29.660 17.688 1.00 77.75 125 LYS A CA 1
ATOM 934 C C . LYS A 1 125 ? 12.502 29.180 18.852 1.00 77.75 125 LYS A C 1
ATOM 936 O O . LYS A 1 125 ? 12.037 29.142 19.986 1.00 77.75 125 LYS A O 1
ATOM 941 N N . MET A 1 126 ? 13.765 28.837 18.587 1.00 79.19 126 MET A N 1
ATOM 942 C CA . MET A 1 126 ? 14.714 28.446 19.638 1.00 79.19 126 MET A CA 1
ATOM 943 C C . MET A 1 126 ? 15.096 29.615 20.555 1.00 79.19 126 MET A C 1
ATOM 945 O O . MET A 1 126 ? 15.290 29.398 21.749 1.00 79.19 126 MET A O 1
ATOM 949 N N . MET A 1 127 ? 15.176 30.839 20.025 1.00 74.81 127 MET A N 1
ATOM 950 C CA . MET A 1 127 ? 15.450 32.044 20.816 1.00 74.81 127 MET A CA 1
ATOM 951 C C . MET A 1 127 ? 14.279 32.421 21.729 1.00 74.81 127 MET A C 1
ATOM 953 O O . MET A 1 127 ? 14.512 32.697 22.904 1.00 74.81 127 MET A O 1
ATOM 957 N N . SER A 1 128 ? 13.034 32.352 21.245 1.00 72.12 128 SER A N 1
ATOM 958 C CA . SER A 1 128 ? 11.848 32.554 22.095 1.00 72.12 128 SER A CA 1
ATOM 959 C C . SER A 1 128 ? 11.775 31.518 23.216 1.00 72.12 128 SER A C 1
ATOM 961 O O . SER A 1 128 ? 11.600 31.874 24.377 1.00 72.12 128 SER A O 1
ATOM 963 N N . ALA A 1 129 ? 12.061 30.251 22.915 1.00 72.25 129 ALA A N 1
ATOM 964 C CA . ALA A 1 129 ? 12.135 29.213 23.939 1.00 72.25 129 ALA A CA 1
ATOM 965 C C . ALA A 1 129 ? 13.257 29.443 24.966 1.00 72.25 129 ALA A C 1
ATOM 967 O O . ALA A 1 129 ? 13.078 29.181 26.151 1.00 72.25 129 ALA A O 1
ATOM 968 N N . HIS A 1 130 ? 14.409 29.962 24.532 1.00 74.19 130 HIS A N 1
ATOM 969 C CA . HIS A 1 130 ? 15.507 30.331 25.430 1.00 74.19 130 HIS A CA 1
ATOM 970 C C . HIS A 1 130 ? 15.143 31.507 26.352 1.00 74.19 130 HIS A C 1
ATOM 972 O O . HIS A 1 130 ? 15.664 31.592 27.461 1.00 74.19 130 HIS A O 1
ATOM 978 N N . ARG A 1 131 ? 14.248 32.405 25.915 1.00 74.38 131 ARG A N 1
ATOM 979 C CA . ARG A 1 131 ? 13.713 33.514 26.723 1.00 74.38 131 ARG A CA 1
ATOM 980 C C . ARG A 1 131 ? 12.524 33.122 27.611 1.00 74.38 131 ARG A C 1
ATOM 982 O O . ARG A 1 131 ? 12.063 33.960 28.377 1.00 74.38 131 ARG A O 1
ATOM 989 N N . GLY A 1 132 ? 12.038 31.879 27.528 1.00 66.56 132 GLY A N 1
ATOM 990 C CA . GLY A 1 132 ? 10.813 31.455 28.216 1.00 66.56 132 GLY A CA 1
ATOM 991 C C . GLY A 1 132 ? 9.537 32.043 27.599 1.00 66.56 132 GLY A C 1
ATOM 992 O O . GLY A 1 132 ? 8.507 32.116 28.263 1.00 66.56 132 GLY A O 1
ATOM 993 N N . GLU A 1 133 ? 9.595 32.485 26.341 1.00 72.38 133 GLU A N 1
ATOM 994 C CA . GLU A 1 133 ? 8.445 33.001 25.600 1.00 72.38 133 GLU A CA 1
ATOM 995 C C . GLU A 1 133 ? 7.677 31.838 24.954 1.00 72.38 133 GLU A C 1
ATOM 997 O O . GLU A 1 133 ? 8.208 31.124 24.095 1.00 72.38 133 GLU A O 1
ATOM 1002 N N . VAL A 1 134 ? 6.407 31.662 25.323 1.00 70.19 134 VAL A N 1
ATOM 1003 C CA . VAL A 1 134 ? 5.519 30.661 24.720 1.00 70.19 134 VAL A CA 1
ATOM 1004 C C . VAL A 1 134 ? 4.654 31.337 23.660 1.00 70.19 134 VAL A C 1
ATOM 1006 O O . VAL A 1 134 ? 3.839 32.215 23.956 1.00 70.19 134 VAL A O 1
ATOM 1009 N N . ILE A 1 135 ? 4.821 30.913 22.405 1.00 71.25 135 ILE A N 1
ATOM 1010 C CA . ILE A 1 135 ? 4.015 31.401 21.281 1.00 71.25 135 ILE A CA 1
ATOM 1011 C C . ILE A 1 135 ? 2.637 30.738 21.348 1.00 71.25 135 ILE A C 1
ATOM 1013 O O . ILE A 1 135 ? 2.513 29.515 21.237 1.00 71.25 135 ILE A O 1
ATOM 1017 N N . CYS A 1 136 ? 1.603 31.559 21.506 1.00 75.69 136 CYS A N 1
ATOM 1018 C CA . CYS A 1 136 ? 0.209 31.159 21.438 1.00 75.69 136 CYS A CA 1
ATOM 1019 C C . CYS A 1 136 ? -0.412 31.685 20.146 1.00 75.69 136 CYS A C 1
ATOM 1021 O O . CYS A 1 136 ? -0.537 32.894 19.952 1.00 75.69 136 CYS A O 1
ATOM 1023 N N . THR A 1 137 ? -0.813 30.780 19.256 1.00 81.06 137 THR A N 1
ATOM 1024 C CA . THR A 1 137 ? -1.554 31.142 18.047 1.00 81.06 137 THR A CA 1
ATOM 1025 C C . THR A 1 137 ? -3.045 30.965 18.286 1.00 81.06 137 THR A C 1
ATOM 1027 O O . THR A 1 137 ? -3.502 29.864 18.593 1.00 81.06 137 THR A O 1
ATOM 1030 N N . VAL A 1 138 ? -3.813 32.031 18.078 1.00 83.50 138 VAL A N 1
ATOM 1031 C CA . VAL A 1 138 ? -5.269 32.038 18.228 1.00 83.50 138 VAL A CA 1
ATOM 1032 C C . VAL A 1 138 ? -5.903 32.322 16.880 1.00 83.50 138 VAL A C 1
ATOM 1034 O O . VAL A 1 138 ? -5.659 33.365 16.280 1.00 83.50 138 VAL A O 1
ATOM 1037 N N . THR A 1 139 ? -6.699 31.373 16.391 1.00 84.94 139 THR A N 1
ATOM 1038 C CA . THR A 1 139 ? -7.407 31.479 15.113 1.00 84.94 139 THR A CA 1
ATOM 1039 C C . THR A 1 139 ? -8.899 31.685 15.350 1.00 84.94 139 THR A C 1
ATOM 1041 O O . THR A 1 139 ? -9.539 30.837 15.975 1.00 84.94 139 THR A O 1
ATOM 1044 N N . THR A 1 140 ? -9.456 32.792 14.860 1.00 84.69 140 THR A N 1
ATOM 1045 C CA . THR A 1 140 ? -10.872 33.169 15.023 1.00 84.69 140 THR A CA 1
ATOM 1046 C C . THR A 1 140 ? -11.560 33.413 13.680 1.00 84.69 140 THR A C 1
ATOM 1048 O O . THR A 1 140 ? -10.907 33.685 12.677 1.00 84.69 140 THR A O 1
ATOM 1051 N N . ALA A 1 141 ? -12.894 33.316 13.643 1.00 80.56 141 ALA A N 1
ATOM 1052 C CA . ALA A 1 141 ? -13.668 33.535 12.414 1.00 80.56 141 ALA A CA 1
ATOM 1053 C C . ALA A 1 141 ? -13.611 34.999 11.953 1.00 80.56 141 ALA A C 1
ATOM 1055 O O . ALA A 1 141 ? -13.533 35.289 10.759 1.00 80.56 141 ALA A O 1
ATOM 1056 N N . HIS A 1 142 ? -13.599 35.913 12.923 1.00 79.69 142 HIS A N 1
ATOM 1057 C CA . HIS A 1 142 ? -13.474 37.350 12.730 1.00 79.69 142 HIS A CA 1
ATOM 1058 C C . HIS A 1 142 ? -12.324 37.894 13.584 1.00 79.69 142 HIS A C 1
ATOM 1060 O O . HIS A 1 142 ? -11.995 37.280 14.606 1.00 79.69 142 HIS A O 1
ATOM 1066 N N . PRO A 1 143 ? -11.695 39.013 13.183 1.00 80.88 143 PRO A N 1
ATOM 1067 C CA . PRO A 1 143 ? -10.695 39.683 14.006 1.00 80.88 143 PRO A CA 1
ATOM 1068 C C . PRO A 1 143 ? -11.253 39.980 15.402 1.00 80.88 143 PRO A C 1
ATOM 1070 O O . PRO A 1 143 ? -12.391 40.427 15.526 1.00 80.88 143 PRO A O 1
ATOM 1073 N N . LEU A 1 144 ? -10.457 39.702 16.433 1.00 79.44 144 LEU A N 1
ATOM 1074 C CA . LEU A 1 144 ? -10.805 40.012 17.818 1.00 79.44 144 LEU A CA 1
ATOM 1075 C C . LEU A 1 144 ? -10.608 41.511 18.084 1.00 79.44 144 LEU A C 1
ATOM 1077 O O . LEU A 1 144 ? -9.617 42.099 17.651 1.00 79.44 144 LEU A O 1
ATOM 1081 N N . ASP A 1 145 ? -11.545 42.099 18.813 1.00 83.50 145 ASP A N 1
ATOM 1082 C CA . ASP A 1 145 ? -11.497 43.440 19.391 1.00 83.50 145 ASP A CA 1
ATOM 1083 C C . ASP A 1 145 ? -10.606 43.492 20.646 1.00 83.50 145 ASP A C 1
ATOM 1085 O O . ASP A 1 145 ? -10.292 42.476 21.272 1.00 83.50 145 ASP A O 1
ATOM 1089 N N . GLU A 1 146 ? -10.169 44.699 21.015 1.00 79.56 146 GLU A N 1
ATOM 1090 C CA . GLU A 1 146 ? -9.170 44.913 22.073 1.00 79.56 146 GLU A CA 1
ATOM 1091 C C . GLU A 1 146 ? -9.619 44.407 23.453 1.00 79.56 146 GLU A C 1
ATOM 1093 O O . GLU A 1 146 ? -8.790 43.898 24.210 1.00 79.56 146 GLU A O 1
ATOM 1098 N N . ALA A 1 147 ? -10.923 44.468 23.752 1.00 79.56 147 ALA A N 1
ATOM 1099 C CA . ALA A 1 147 ? -11.496 43.950 24.994 1.00 79.56 147 ALA A CA 1
ATOM 1100 C C . ALA A 1 147 ? -11.359 42.420 25.085 1.00 79.56 147 ALA A C 1
ATOM 1102 O O . ALA A 1 147 ? -10.791 41.899 26.046 1.00 79.56 147 ALA A O 1
ATOM 1103 N N . ASN A 1 148 ? -11.758 41.699 24.033 1.00 79.56 148 ASN A N 1
ATOM 1104 C CA . ASN A 1 148 ? -11.636 40.242 23.989 1.00 79.56 148 ASN A CA 1
ATOM 1105 C C . ASN A 1 148 ? -10.171 39.776 23.969 1.00 79.56 148 ASN A C 1
ATOM 1107 O O . ASN A 1 148 ? -9.857 38.713 24.502 1.00 79.56 148 ASN A O 1
ATOM 1111 N N . LEU A 1 149 ? -9.245 40.560 23.404 1.00 79.94 149 LEU A N 1
ATOM 1112 C CA . LEU A 1 149 ? -7.809 40.263 23.475 1.00 79.94 149 LEU A CA 1
ATOM 1113 C C . LEU A 1 149 ? -7.242 40.400 24.894 1.00 79.94 149 LEU A C 1
ATOM 1115 O O . LEU A 1 149 ? -6.325 39.652 25.247 1.00 79.94 149 LEU A O 1
ATOM 1119 N N . ALA A 1 150 ? -7.755 41.332 25.700 1.00 80.62 150 ALA A N 1
ATOM 1120 C CA . ALA A 1 150 ? -7.344 41.498 27.092 1.00 80.62 150 ALA A CA 1
ATOM 1121 C C . ALA A 1 150 ? -7.805 40.311 27.951 1.00 80.62 150 ALA A C 1
ATOM 1123 O O . ALA A 1 150 ? -6.979 39.690 28.626 1.00 80.62 150 ALA A O 1
ATOM 1124 N N . ASP A 1 151 ? -9.075 39.923 27.834 1.00 80.31 151 ASP A N 1
ATOM 1125 C CA . ASP A 1 151 ? -9.637 38.772 28.551 1.00 80.31 151 ASP A CA 1
ATOM 1126 C C . ASP A 1 151 ? -8.948 37.464 28.156 1.00 80.31 151 ASP A C 1
ATOM 1128 O O . ASP A 1 151 ? -8.621 36.622 28.999 1.00 80.31 151 ASP A O 1
ATOM 1132 N N . LEU A 1 152 ? -8.634 37.318 26.867 1.00 80.75 152 LEU A N 1
ATOM 1133 C CA . LEU A 1 152 ? -7.912 36.162 26.362 1.00 80.75 152 LEU A CA 1
ATOM 1134 C C . LEU A 1 152 ? -6.502 36.063 26.951 1.00 80.75 152 LEU A C 1
ATOM 1136 O O . LEU A 1 152 ? -6.069 34.975 27.326 1.00 80.75 152 LEU A O 1
ATOM 1140 N N . LYS A 1 153 ? -5.780 37.182 27.070 1.00 79.31 153 LYS A N 1
ATOM 1141 C CA . LYS A 1 153 ? -4.454 37.195 27.704 1.00 79.31 153 LYS A CA 1
ATOM 1142 C C . LYS A 1 153 ? -4.532 36.771 29.171 1.00 79.31 153 LYS A C 1
ATOM 1144 O O . LYS A 1 153 ? -3.685 35.997 29.608 1.00 79.31 153 LYS A O 1
ATOM 1149 N N . VAL A 1 154 ? -5.554 37.210 29.911 1.00 82.38 154 VAL A N 1
ATOM 1150 C CA . VAL A 1 154 ? -5.777 36.792 31.308 1.00 82.38 154 VAL A CA 1
ATOM 1151 C C . VAL A 1 154 ? -6.037 35.287 31.394 1.00 82.38 154 VAL A C 1
ATOM 1153 O O . VAL A 1 154 ? -5.385 34.598 32.179 1.00 82.38 154 VAL A O 1
ATOM 1156 N N . ALA A 1 155 ? -6.925 34.759 30.549 1.00 79.06 155 ALA A N 1
ATOM 1157 C CA . ALA A 1 155 ? -7.245 33.335 30.525 1.00 79.06 155 ALA A CA 1
ATOM 1158 C C . ALA A 1 155 ? -6.031 32.471 30.142 1.00 79.06 155 ALA A C 1
ATOM 1160 O O . ALA A 1 155 ? -5.780 31.443 30.767 1.00 79.06 155 ALA A O 1
ATOM 1161 N N . LEU A 1 156 ? -5.252 32.899 29.144 1.00 77.25 156 LEU A N 1
ATOM 1162 C CA . LEU A 1 156 ? -4.085 32.168 28.645 1.00 77.25 156 LEU A CA 1
ATOM 1163 C C . LEU A 1 156 ? -2.897 32.207 29.615 1.00 77.25 156 LEU A C 1
ATOM 1165 O O . LEU A 1 156 ? -2.166 31.221 29.697 1.00 77.25 156 LEU A O 1
ATOM 1169 N N . ASN A 1 157 ? -2.740 33.277 30.400 1.00 76.12 157 ASN A N 1
ATOM 1170 C CA . ASN A 1 157 ? -1.720 33.345 31.452 1.00 76.12 157 ASN A CA 1
ATOM 1171 C C . ASN A 1 157 ? -1.916 32.271 32.534 1.00 76.12 157 ASN A C 1
ATOM 1173 O O . ASN A 1 157 ? -0.938 31.799 33.107 1.00 76.12 157 ASN A O 1
ATOM 1177 N N . GLY A 1 158 ? -3.155 31.824 32.776 1.00 73.81 158 GLY A N 1
ATOM 1178 C CA . GLY A 1 158 ? -3.439 30.712 33.688 1.00 73.81 158 GLY A CA 1
ATOM 1179 C C . GLY A 1 158 ? -2.921 29.349 33.206 1.00 73.81 158 GLY A C 1
ATOM 1180 O O . GLY A 1 158 ? -2.810 28.424 34.008 1.00 73.81 158 GLY A O 1
ATOM 1181 N N . PHE A 1 159 ? -2.588 29.209 31.917 1.00 69.38 159 PHE A N 1
ATOM 1182 C CA . PHE A 1 159 ? -2.086 27.963 31.322 1.00 69.38 159 PHE A CA 1
ATOM 1183 C C . PHE A 1 159 ? -0.554 27.901 31.203 1.00 69.38 159 PHE A C 1
ATOM 1185 O O . PHE A 1 159 ? -0.032 26.878 30.746 1.00 69.38 159 PHE A O 1
ATOM 1192 N N . LEU A 1 160 ? 0.153 28.962 31.609 1.00 72.38 160 LEU A N 1
ATOM 1193 C CA . LEU A 1 160 ? 1.615 29.054 31.592 1.00 72.38 160 LEU A CA 1
ATOM 1194 C C . LEU A 1 160 ? 2.236 28.535 32.894 1.00 72.38 160 LEU A C 1
ATOM 1196 O O . LEU A 1 160 ? 1.617 28.565 33.959 1.00 72.38 160 LEU A O 1
ATOM 1200 N N . THR A 1 161 ? 3.481 28.067 32.825 1.00 71.25 161 THR A N 1
ATOM 1201 C CA . THR A 1 161 ? 4.252 27.715 34.023 1.00 71.25 161 THR A CA 1
ATOM 1202 C C . THR A 1 161 ? 4.895 28.965 34.648 1.00 71.25 161 THR A C 1
ATOM 1204 O O . THR A 1 161 ? 5.017 30.013 34.010 1.00 71.25 161 THR A O 1
ATOM 1207 N N . LYS A 1 162 ? 5.264 28.909 35.940 1.00 63.03 162 LYS A N 1
ATOM 1208 C CA . LYS A 1 162 ? 5.835 30.065 36.663 1.00 63.03 162 LYS A CA 1
ATOM 1209 C C . LYS A 1 162 ? 7.145 30.522 35.997 1.00 63.03 162 LYS A C 1
ATOM 1211 O O . LYS A 1 162 ? 8.157 29.846 36.146 1.00 63.03 162 LYS A O 1
ATOM 1216 N N . GLY A 1 163 ? 7.124 31.684 35.334 1.00 60.97 163 GLY A N 1
ATOM 1217 C CA . GLY A 1 163 ? 8.294 32.307 34.694 1.00 60.97 163 GLY A CA 1
ATOM 1218 C C . GLY A 1 163 ? 8.226 32.431 33.166 1.00 60.97 163 GLY A C 1
ATOM 1219 O O . GLY A 1 163 ? 9.161 32.972 32.585 1.00 60.97 163 GLY A O 1
ATOM 1220 N N . GLU A 1 164 ? 7.147 31.972 32.523 1.00 70.44 164 GLU A N 1
ATOM 1221 C CA . GLU A 1 164 ? 6.952 32.085 31.069 1.00 70.44 164 GLU A CA 1
ATOM 1222 C C . GLU A 1 164 ? 6.159 33.341 30.673 1.00 70.44 164 GLU A C 1
ATOM 1224 O O . GLU A 1 164 ? 5.238 33.764 31.376 1.00 70.44 164 GLU A O 1
ATOM 1229 N N . THR A 1 165 ? 6.490 33.927 29.521 1.00 68.44 165 THR A N 1
ATOM 1230 C CA . THR A 1 165 ? 5.793 35.089 28.945 1.00 68.44 165 THR A CA 1
ATOM 1231 C C . THR A 1 165 ? 5.025 34.697 27.679 1.00 68.44 165 THR A C 1
ATOM 1233 O O . THR A 1 165 ? 5.522 33.970 26.820 1.00 68.44 165 THR A O 1
ATOM 1236 N N . LEU A 1 166 ? 3.776 35.158 27.551 1.00 72.38 166 LEU A N 1
ATOM 1237 C CA . LEU A 1 166 ? 2.912 34.833 26.411 1.00 72.38 166 LEU A CA 1
ATOM 1238 C C . LEU A 1 166 ? 3.172 35.767 25.223 1.00 72.38 166 LEU A C 1
ATOM 1240 O O . LEU A 1 166 ? 2.980 36.979 25.341 1.00 72.38 166 LEU A O 1
ATOM 1244 N N . ILE A 1 167 ? 3.474 35.209 24.050 1.00 73.69 167 ILE A N 1
ATOM 1245 C CA . ILE A 1 167 ? 3.402 35.944 22.778 1.00 73.69 167 ILE A CA 1
ATOM 1246 C C . ILE A 1 167 ? 2.147 35.496 22.032 1.00 73.69 167 ILE A C 1
ATOM 1248 O O . ILE A 1 167 ? 2.036 34.339 21.633 1.00 73.69 167 ILE A O 1
ATOM 1252 N N . LEU A 1 168 ? 1.196 36.414 21.849 1.00 75.50 168 LEU A N 1
ATOM 1253 C CA . LEU A 1 168 ? -0.080 36.139 21.190 1.00 75.50 168 LEU A CA 1
ATOM 1254 C C . LEU A 1 168 ? -0.009 36.477 19.693 1.00 75.50 168 LEU A C 1
ATOM 1256 O O . LEU A 1 168 ? 0.104 37.645 19.325 1.00 75.50 168 LEU A O 1
ATOM 1260 N N . GLU A 1 169 ? -0.142 35.467 18.835 1.00 80.06 169 GLU A N 1
ATOM 1261 C CA . GLU A 1 169 ? -0.344 35.626 17.392 1.00 80.06 169 GLU A CA 1
ATOM 1262 C C . GLU A 1 169 ? -1.816 35.390 17.040 1.00 80.06 169 GLU A C 1
ATOM 1264 O O . GLU A 1 169 ? -2.324 34.275 17.183 1.00 80.06 169 GLU A O 1
ATOM 1269 N N . THR A 1 170 ? -2.510 36.407 16.533 1.00 80.88 170 THR A N 1
ATOM 1270 C CA . THR A 1 170 ? -3.899 36.272 16.078 1.00 80.88 170 THR A CA 1
ATOM 1271 C C . THR A 1 170 ? -3.963 36.004 14.576 1.00 80.88 170 THR A C 1
ATOM 1273 O O . THR A 1 170 ? -3.287 36.646 13.771 1.00 80.88 170 THR A O 1
ATOM 1276 N N . LYS A 1 171 ? -4.777 35.024 14.179 1.00 82.31 171 LYS A N 1
ATOM 1277 C CA . LYS A 1 171 ? -5.045 34.662 12.781 1.00 82.31 171 LYS A CA 1
ATOM 1278 C C . LYS A 1 171 ? -6.553 34.655 12.551 1.00 82.31 171 LYS A C 1
ATOM 1280 O O . LYS A 1 171 ? -7.302 34.187 13.401 1.00 82.31 171 LYS A O 1
ATOM 1285 N N . SER A 1 172 ? -7.010 35.158 11.410 1.00 82.62 172 SER A N 1
ATOM 1286 C CA . SER A 1 172 ? -8.424 35.103 11.030 1.00 82.62 172 SER A CA 1
ATOM 1287 C C . SER A 1 172 ? -8.654 34.045 9.950 1.00 82.62 172 SER A C 1
ATOM 1289 O O . SER A 1 172 ? -7.983 34.042 8.919 1.00 82.62 172 SER A O 1
ATOM 1291 N N . ASP A 1 173 ? -9.599 33.134 10.186 1.00 79.94 173 ASP A N 1
ATOM 1292 C CA . ASP A 1 173 ? -10.028 32.111 9.227 1.00 79.94 173 ASP A CA 1
ATOM 1293 C C . ASP A 1 173 ? -11.558 32.019 9.208 1.00 79.94 173 ASP A C 1
ATOM 1295 O O . ASP A 1 173 ? -12.180 31.455 10.107 1.00 79.94 173 ASP A O 1
ATOM 1299 N N . ALA A 1 174 ? -12.175 32.540 8.145 1.00 80.88 174 ALA A N 1
ATOM 1300 C CA . ALA A 1 174 ? -13.628 32.559 7.979 1.00 80.88 174 ALA A CA 1
ATOM 1301 C C . ALA A 1 174 ? -14.259 31.153 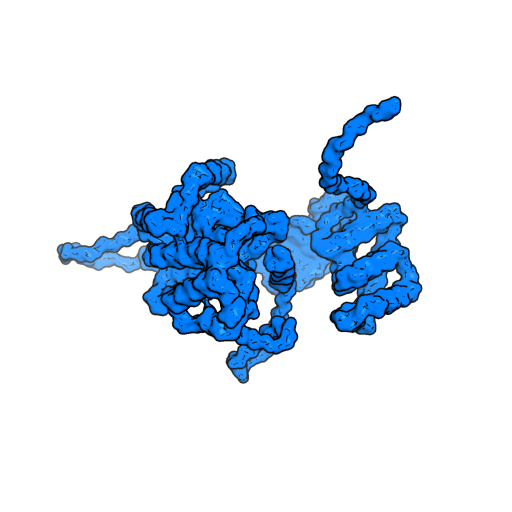7.867 1.00 80.88 174 ALA A C 1
ATOM 1303 O O . ALA A 1 174 ? -15.470 31.004 8.029 1.00 80.88 174 ALA A O 1
ATOM 1304 N N . SER A 1 175 ? -13.468 30.103 7.614 1.00 77.31 175 SER A N 1
ATOM 1305 C CA . SER A 1 175 ? -13.978 28.741 7.432 1.00 77.31 175 SER A CA 1
ATOM 1306 C C . SER A 1 175 ? -14.462 28.077 8.724 1.00 77.31 175 SER A C 1
ATOM 1308 O O . SER A 1 175 ? -15.156 27.059 8.656 1.00 77.31 175 SER A O 1
ATOM 1310 N N . ILE A 1 176 ? -14.122 28.628 9.897 1.00 79.62 176 ILE A N 1
ATOM 1311 C CA . ILE A 1 176 ? -14.493 28.051 11.197 1.00 79.62 176 ILE A CA 1
ATOM 1312 C C . ILE A 1 176 ? -15.919 28.422 11.643 1.00 79.62 176 ILE A C 1
ATOM 1314 O O . ILE A 1 176 ? -16.423 27.809 12.587 1.00 79.62 176 ILE A O 1
ATOM 1318 N N . LEU A 1 177 ? -16.583 29.357 10.936 1.00 74.12 177 LEU A N 1
ATOM 1319 C CA . LEU A 1 177 ? -17.960 29.870 11.124 1.00 74.12 177 LEU A CA 1
ATOM 1320 C C . LEU A 1 177 ? -18.258 30.525 12.488 1.00 74.12 177 LEU A C 1
ATOM 1322 O O . LEU A 1 177 ? -19.178 31.325 12.600 1.00 74.12 177 LEU A O 1
ATOM 1326 N N . GLY A 1 178 ? -17.485 30.204 13.521 1.00 77.31 178 GLY A N 1
ATOM 1327 C CA . GLY A 1 178 ? -17.570 30.755 14.865 1.00 77.31 178 GLY A CA 1
ATOM 1328 C C . GLY A 1 178 ? -16.662 29.986 15.826 1.00 77.31 178 GLY A C 1
ATOM 1329 O O . GLY A 1 178 ? -16.123 28.929 15.487 1.00 77.31 178 GLY A O 1
ATOM 1330 N N . GLY A 1 179 ? -16.490 30.516 17.034 1.00 80.25 179 GLY A N 1
ATOM 1331 C CA . GLY A 1 179 ? -15.559 29.965 18.017 1.00 80.25 179 GLY A CA 1
ATOM 1332 C C . GLY A 1 179 ? -14.097 30.282 17.695 1.00 80.25 179 GLY A C 1
ATOM 1333 O O . GLY A 1 179 ? -13.787 31.140 16.867 1.00 80.25 179 GLY A O 1
ATOM 1334 N N . MET A 1 180 ? -13.197 29.603 18.399 1.00 82.62 180 MET A N 1
ATOM 1335 C CA . MET A 1 180 ? -11.771 29.908 18.387 1.00 82.62 180 MET A CA 1
ATOM 1336 C C . MET A 1 180 ? -10.932 28.639 18.510 1.00 82.62 180 MET A C 1
ATOM 1338 O O . MET A 1 180 ? -11.309 27.691 19.202 1.00 82.62 180 MET A O 1
ATOM 1342 N N . ILE A 1 181 ? -9.795 28.636 17.827 1.00 82.88 181 ILE A N 1
ATOM 1343 C CA . ILE A 1 181 ? -8.796 27.573 17.882 1.00 82.88 181 ILE A CA 1
ATOM 1344 C C . ILE A 1 181 ? -7.550 28.155 18.537 1.00 82.88 181 ILE A C 1
ATOM 1346 O O . ILE A 1 181 ? -7.001 29.136 18.039 1.00 82.88 181 ILE A O 1
ATOM 1350 N N . VAL A 1 182 ? -7.101 27.557 19.636 1.00 84.00 182 VAL A N 1
ATOM 1351 C CA . VAL A 1 182 ? -5.935 28.008 20.403 1.00 84.00 182 VAL A CA 1
ATOM 1352 C C . VAL A 1 182 ? -4.849 26.943 20.343 1.00 84.00 182 VAL A C 1
ATOM 1354 O O . VAL A 1 182 ? -5.092 25.786 20.677 1.00 84.00 182 VAL A O 1
ATOM 1357 N N . SER A 1 183 ? -3.642 27.339 19.950 1.00 79.38 183 SER A N 1
ATOM 1358 C CA . SER A 1 183 ? -2.447 26.495 19.969 1.00 79.38 183 SER A CA 1
ATOM 1359 C C . SER A 1 183 ? -1.403 27.130 20.882 1.00 79.38 183 SER A C 1
ATOM 1361 O O . SER A 1 183 ? -0.905 28.204 20.559 1.00 79.38 183 SER A O 1
ATOM 1363 N N . ILE A 1 184 ? -1.067 26.476 21.998 1.00 78.69 184 ILE A N 1
ATOM 1364 C CA . ILE A 1 184 ? -0.066 26.915 22.986 1.00 78.69 184 ILE A CA 1
ATOM 1365 C C . ILE A 1 184 ? 1.027 25.848 23.057 1.00 78.69 184 ILE A C 1
ATOM 1367 O O . ILE A 1 184 ? 0.826 24.807 23.684 1.00 78.69 184 ILE A O 1
ATOM 1371 N N . GLY A 1 185 ? 2.173 26.076 22.413 1.00 71.94 185 GLY A N 1
ATOM 1372 C CA . GLY A 1 185 ? 3.223 25.053 22.320 1.00 71.94 185 GLY A CA 1
ATOM 1373 C C . GLY A 1 185 ? 2.670 23.727 21.774 1.00 71.94 185 GLY A C 1
ATOM 1374 O O . GLY A 1 185 ? 2.137 23.697 20.665 1.00 71.94 185 GLY A O 1
ATOM 1375 N N . ASP A 1 186 ? 2.737 22.665 22.581 1.00 66.06 186 ASP A N 1
ATOM 1376 C CA . ASP A 1 186 ? 2.239 21.320 22.243 1.00 66.06 186 ASP A CA 1
ATOM 1377 C C . ASP A 1 186 ? 0.744 21.103 22.556 1.00 66.06 186 ASP A C 1
ATOM 1379 O O . ASP A 1 186 ? 0.183 20.047 22.256 1.00 66.06 186 ASP A O 1
ATOM 1383 N N . LYS A 1 187 ? 0.074 22.076 23.183 1.00 72.56 187 LYS A N 1
ATOM 1384 C CA . LYS A 1 187 ? -1.341 21.981 23.564 1.00 72.56 187 LYS A CA 1
ATOM 1385 C C . LYS A 1 187 ? -2.217 22.648 22.512 1.00 72.56 187 LYS A C 1
ATOM 1387 O O . LYS A 1 187 ? -1.992 23.796 22.133 1.00 72.56 187 LYS A O 1
ATOM 1392 N N . TYR A 1 188 ? -3.259 21.943 22.089 1.00 80.75 188 TYR A N 1
ATOM 1393 C CA . TYR A 1 188 ? -4.206 22.410 21.083 1.00 80.75 188 TYR A CA 1
ATOM 1394 C C . TYR A 1 188 ? -5.638 22.306 21.608 1.00 80.75 188 TYR A C 1
ATOM 1396 O O . TYR A 1 188 ? -6.056 21.249 22.083 1.00 80.75 188 TYR A O 1
ATOM 1404 N N . VAL A 1 189 ? -6.389 23.402 21.519 1.00 80.38 189 VAL A N 1
ATOM 1405 C CA . VAL A 1 189 ? -7.785 23.495 21.957 1.00 80.38 189 VAL A CA 1
ATOM 1406 C C . VAL A 1 189 ? -8.630 24.022 20.801 1.00 80.38 189 VAL A C 1
ATOM 1408 O O . VAL A 1 189 ? -8.521 25.186 20.419 1.00 80.38 189 VAL A O 1
ATOM 1411 N N . ASP A 1 190 ? -9.492 23.165 20.255 1.00 82.81 190 ASP A N 1
ATOM 1412 C CA . ASP A 1 190 ? -10.451 23.527 19.208 1.00 82.81 190 ASP A CA 1
ATOM 1413 C C . ASP A 1 190 ? -11.850 23.717 19.803 1.00 82.81 190 ASP A C 1
ATOM 1415 O O . ASP A 1 190 ? -12.499 22.764 20.239 1.00 82.81 190 ASP A O 1
ATOM 1419 N N . MET A 1 191 ? -12.316 24.966 19.810 1.00 79.25 191 MET A N 1
ATOM 1420 C CA . MET A 1 191 ? -13.682 25.339 20.181 1.00 79.25 191 MET A CA 1
ATOM 1421 C C . MET A 1 191 ? -14.486 25.852 18.981 1.00 79.25 191 MET A C 1
ATOM 1423 O O . MET A 1 191 ? -15.505 26.520 19.169 1.00 79.25 191 MET A O 1
ATOM 1427 N N . SER A 1 192 ? -14.058 25.546 17.753 1.00 86.69 192 SER A N 1
ATOM 1428 C CA . SER A 1 192 ? -14.729 25.999 16.538 1.00 86.69 192 SER A CA 1
ATOM 1429 C C . SER A 1 192 ? -16.129 25.403 16.380 1.00 86.69 192 SER A C 1
ATOM 1431 O O . SER A 1 192 ? -16.400 24.222 16.639 1.00 86.69 192 SER A O 1
ATOM 1433 N N . THR A 1 193 ? -17.045 26.239 15.897 1.00 80.69 193 THR A N 1
ATOM 1434 C CA . THR A 1 193 ? -18.424 25.844 15.605 1.00 80.69 193 THR A CA 1
ATOM 1435 C C . THR A 1 193 ? -18.460 24.822 14.471 1.00 80.69 193 THR A C 1
ATOM 1437 O O . THR A 1 193 ? -19.266 23.895 14.513 1.00 80.69 193 THR A O 1
ATOM 1440 N N . LYS A 1 194 ? -17.533 24.905 13.507 1.00 79.38 194 LYS A N 1
ATOM 1441 C CA . LYS A 1 194 ? -17.362 23.909 12.437 1.00 79.38 194 LYS A CA 1
ATOM 1442 C C . LYS A 1 194 ? -17.183 22.486 12.976 1.00 79.38 194 LYS A C 1
ATOM 1444 O O . LYS A 1 194 ? -17.910 21.587 12.544 1.00 79.38 194 LYS A O 1
ATOM 1449 N N . THR A 1 195 ? -16.264 22.282 13.923 1.00 80.62 195 THR A N 1
ATOM 1450 C CA . THR A 1 195 ? -15.992 20.961 14.516 1.00 80.62 195 THR A CA 1
ATOM 1451 C C . THR A 1 195 ? -17.185 20.467 15.336 1.00 80.62 195 THR A C 1
ATOM 1453 O O . THR A 1 195 ? -17.569 19.299 15.234 1.00 80.62 195 THR A O 1
ATOM 1456 N N . LYS A 1 196 ? -17.852 21.359 16.086 1.00 83.56 196 LYS A N 1
ATOM 1457 C CA . LYS A 1 196 ? -19.070 21.023 16.848 1.00 83.56 196 LYS A CA 1
ATOM 1458 C C . LYS A 1 196 ? -20.250 20.649 15.941 1.00 83.56 196 LYS A C 1
ATOM 1460 O O . LYS A 1 196 ? -20.892 19.631 16.193 1.00 83.56 196 LYS A O 1
ATOM 1465 N N . ILE A 1 197 ? -20.498 21.398 14.863 1.00 83.62 197 ILE A N 1
ATOM 1466 C CA . ILE A 1 197 ? -21.540 21.091 13.867 1.00 83.62 197 ILE A CA 1
ATOM 1467 C C . ILE A 1 197 ? -21.245 19.760 13.180 1.00 83.62 197 ILE A C 1
ATOM 1469 O O . ILE A 1 197 ? -22.153 18.948 13.033 1.00 83.62 197 ILE A O 1
ATOM 1473 N N . HIS A 1 198 ? -19.992 19.488 12.806 1.00 81.31 198 HIS A N 1
ATOM 1474 C CA . HIS A 1 198 ? -19.621 18.192 12.230 1.00 81.31 198 HIS A CA 1
ATOM 1475 C C . HIS A 1 198 ? -19.889 17.041 13.204 1.00 81.31 198 HIS A C 1
ATOM 1477 O O . HIS A 1 198 ? -20.432 16.011 12.804 1.00 81.31 198 HIS A O 1
ATOM 1483 N N . LYS A 1 199 ? -19.568 17.221 14.491 1.00 83.88 199 LYS A N 1
ATOM 1484 C CA . LYS A 1 199 ? -19.834 16.220 15.529 1.00 83.88 199 LYS A CA 1
ATOM 1485 C C . LYS A 1 199 ? -21.336 15.985 15.731 1.00 83.88 199 LYS A C 1
ATOM 1487 O O . LYS A 1 199 ? -21.754 14.834 15.787 1.00 83.88 199 LYS A O 1
ATOM 1492 N N . LEU A 1 200 ? -22.146 17.044 15.782 1.00 82.06 200 LEU A N 1
ATOM 1493 C CA . LEU A 1 200 ? -23.606 16.941 15.911 1.00 82.06 200 LEU A CA 1
ATOM 1494 C C . LEU A 1 200 ? -24.260 16.341 14.662 1.00 82.06 200 LEU A C 1
ATOM 1496 O O . LEU A 1 200 ? -25.089 15.448 14.782 1.00 82.06 200 LEU A O 1
ATOM 1500 N N . THR A 1 201 ? -23.844 16.761 13.466 1.00 77.69 201 THR A N 1
ATOM 1501 C CA . THR A 1 201 ? -24.334 16.208 12.191 1.00 77.69 201 THR A CA 1
ATOM 1502 C C . THR A 1 201 ? -24.044 14.713 12.099 1.00 77.69 201 THR A C 1
ATOM 1504 O O . THR A 1 201 ? -24.890 13.949 11.643 1.00 77.69 201 THR A O 1
ATOM 1507 N N . LYS A 1 202 ? -22.870 14.281 12.578 1.00 80.31 202 LYS A N 1
ATOM 1508 C CA . LYS A 1 202 ? -22.518 12.862 12.677 1.00 80.31 202 LYS A CA 1
ATOM 1509 C C . LYS A 1 202 ? -23.478 12.112 13.607 1.00 80.31 202 LYS A C 1
ATOM 1511 O O . LYS A 1 202 ? -24.046 11.116 13.189 1.00 80.31 202 LYS A O 1
ATOM 1516 N N . ILE A 1 203 ? -23.732 12.638 14.808 1.00 83.88 203 ILE A N 1
ATOM 1517 C CA . ILE A 1 203 ? -24.655 12.024 15.779 1.00 83.88 203 ILE A CA 1
ATOM 1518 C C . ILE A 1 203 ? -26.092 11.947 15.234 1.00 83.88 203 ILE A C 1
ATOM 1520 O O . ILE A 1 203 ? -26.748 10.924 15.393 1.00 83.88 203 ILE A O 1
ATOM 1524 N N . ILE A 1 204 ? -26.578 13.001 14.571 1.00 79.44 204 ILE A N 1
ATOM 1525 C CA . ILE A 1 204 ? -27.933 13.039 13.996 1.00 79.44 204 ILE A CA 1
ATOM 1526 C C . ILE A 1 204 ? -28.067 12.050 12.832 1.00 79.44 204 ILE A C 1
ATOM 1528 O O . ILE A 1 204 ? -29.068 11.349 12.713 1.00 79.44 204 ILE A O 1
ATOM 1532 N N . ARG A 1 205 ? -27.054 11.956 11.966 1.00 71.25 205 ARG A N 1
ATOM 1533 C CA . ARG A 1 205 ? -27.050 10.979 10.868 1.00 71.25 205 ARG A CA 1
ATOM 1534 C C . ARG A 1 205 ? -27.041 9.540 11.400 1.00 71.25 205 ARG A C 1
ATOM 1536 O O . ARG A 1 205 ? -27.709 8.677 10.830 1.00 71.25 205 ARG A O 1
ATOM 1543 N N . ASP A 1 206 ? -26.345 9.312 12.510 1.00 72.00 206 ASP A N 1
ATOM 1544 C CA . ASP A 1 206 ? -26.306 8.015 13.182 1.00 72.00 206 ASP A CA 1
ATOM 1545 C C . ASP A 1 206 ? -27.659 7.668 13.847 1.00 72.00 206 ASP A C 1
ATOM 1547 O O . ASP A 1 206 ? -28.042 6.500 13.858 1.00 72.00 206 ASP A O 1
ATOM 1551 N N . SER A 1 207 ? -28.428 8.652 14.341 1.00 57.56 207 SER A N 1
ATOM 1552 C CA . SER A 1 207 ? -29.723 8.414 15.006 1.00 57.56 207 SER A CA 1
ATOM 1553 C C . SER A 1 207 ? -30.924 8.293 14.058 1.00 57.56 207 SER A C 1
ATOM 1555 O O . SER A 1 207 ? -31.841 7.520 14.332 1.00 57.56 207 SER A O 1
ATOM 1557 N N . VAL A 1 208 ? -30.925 8.988 12.916 1.00 52.19 208 VAL A N 1
ATOM 1558 C CA . VAL A 1 208 ? -32.034 8.939 11.934 1.00 52.19 208 VAL A CA 1
ATOM 1559 C C . VAL A 1 208 ? -32.105 7.593 11.188 1.00 52.19 208 VAL A C 1
ATOM 1561 O O . VAL A 1 208 ? -33.143 7.241 10.633 1.00 52.19 208 VAL A O 1
ATOM 1564 N N . SER A 1 209 ? -31.051 6.775 11.236 1.00 45.19 209 SER A N 1
ATOM 1565 C CA . SER A 1 209 ? -30.999 5.489 10.525 1.00 45.19 209 SER A CA 1
ATOM 1566 C C . SER A 1 209 ? -31.797 4.344 11.185 1.00 45.19 209 SER A C 1
ATOM 1568 O O . SER A 1 209 ? -31.829 3.251 10.624 1.00 45.19 209 SER A O 1
ATOM 1570 N N . ILE A 1 210 ? -32.446 4.548 12.345 1.00 45.84 210 ILE A N 1
ATOM 1571 C CA . ILE A 1 210 ? -33.074 3.450 13.118 1.00 45.84 210 ILE A CA 1
ATOM 1572 C C . ILE A 1 210 ? -34.619 3.453 13.128 1.00 45.84 210 ILE A C 1
ATOM 1574 O O . ILE A 1 210 ? -35.206 2.458 13.544 1.00 45.84 210 ILE A O 1
ATOM 1578 N N . GLN A 1 211 ? -35.343 4.476 12.644 1.00 40.72 211 GLN A N 1
ATOM 1579 C CA . GLN A 1 211 ? -36.772 4.544 13.012 1.00 40.72 211 GLN A CA 1
ATOM 1580 C C . GLN A 1 211 ? -37.723 5.283 12.055 1.00 40.72 211 GLN A C 1
ATOM 1582 O O . GLN A 1 211 ? -38.385 6.220 12.486 1.00 40.72 211 GLN A O 1
ATOM 1587 N N . THR A 1 212 ? -37.877 4.888 10.776 1.00 36.50 212 THR A N 1
ATOM 1588 C CA . THR A 1 212 ? -39.033 5.387 9.976 1.00 36.50 212 THR A CA 1
ATOM 1589 C C . THR A 1 212 ? -39.460 4.559 8.742 1.00 36.50 212 THR A C 1
ATOM 1591 O O . THR A 1 212 ? -39.542 5.118 7.655 1.00 36.50 212 THR A O 1
ATOM 1594 N N . VAL A 1 213 ? -39.802 3.260 8.852 1.00 35.31 213 VAL A N 1
ATOM 1595 C CA . VAL A 1 213 ? -40.607 2.595 7.776 1.00 35.31 213 VAL A CA 1
ATOM 1596 C C . VAL A 1 213 ? -41.729 1.649 8.253 1.00 35.31 213 VAL A C 1
ATOM 1598 O O . VAL A 1 213 ? -42.637 1.372 7.480 1.00 35.31 213 VAL A O 1
ATOM 1601 N N . LEU A 1 214 ? -41.795 1.187 9.504 1.00 35.81 214 LEU A N 1
ATOM 1602 C CA . LEU A 1 214 ? -42.799 0.174 9.893 1.00 35.81 214 LEU A CA 1
ATOM 1603 C C . LEU A 1 214 ? -43.715 0.636 11.027 1.00 35.81 214 LEU A C 1
ATOM 1605 O O . LEU A 1 214 ? -43.558 0.209 12.164 1.00 35.81 214 LEU A O 1
ATOM 1609 N N . ALA A 1 215 ? -44.690 1.492 10.715 1.00 38.56 215 ALA A N 1
ATOM 1610 C CA . ALA A 1 215 ? -45.870 1.677 11.564 1.00 38.56 215 ALA A CA 1
ATOM 1611 C C . ALA A 1 215 ? -47.023 2.361 10.805 1.00 38.56 215 ALA A C 1
ATOM 1613 O O . ALA A 1 215 ? -47.266 3.548 10.997 1.00 38.56 215 ALA A O 1
ATOM 1614 N N . ALA A 1 216 ? -47.760 1.623 9.961 1.00 31.33 216 ALA A N 1
ATOM 1615 C CA . ALA A 1 216 ? -49.123 2.008 9.573 1.00 31.33 216 ALA A CA 1
ATOM 1616 C C . ALA A 1 216 ? -49.970 0.823 9.045 1.00 31.33 216 ALA A C 1
ATOM 1618 O O . ALA A 1 216 ? -49.992 0.536 7.855 1.00 31.33 216 ALA A O 1
ATOM 1619 N N . LYS A 1 217 ? -50.750 0.265 9.980 1.00 28.95 217 LYS A N 1
ATOM 1620 C CA . LYS A 1 217 ? -52.073 -0.392 9.879 1.00 28.95 217 LYS A CA 1
ATOM 1621 C C . LYS A 1 217 ? -52.239 -1.895 9.542 1.00 28.95 217 LYS A C 1
ATOM 1623 O O . LYS A 1 217 ? -51.500 -2.433 8.727 1.00 28.95 217 LYS A O 1
ATOM 1628 N N . PRO A 1 218 ? -53.242 -2.555 10.183 1.00 43.75 218 PRO A N 1
ATOM 1629 C CA . PRO A 1 218 ? -53.445 -4.006 10.200 1.00 43.75 218 PRO A CA 1
ATOM 1630 C C . PRO A 1 218 ? -54.737 -4.453 9.469 1.00 43.75 218 PRO A C 1
ATOM 1632 O O . PRO A 1 218 ? -55.514 -3.625 9.001 1.00 43.75 218 PRO A O 1
ATOM 1635 N N . VAL A 1 219 ? -55.003 -5.766 9.519 1.00 34.28 219 VAL A N 1
ATOM 1636 C CA . VAL A 1 219 ? -56.268 -6.473 9.210 1.00 34.28 219 VAL A CA 1
ATOM 1637 C C . VAL A 1 219 ? -56.463 -6.856 7.734 1.00 34.28 219 VAL A C 1
ATOM 1639 O O . VAL A 1 219 ? -56.758 -6.014 6.899 1.00 34.28 219 VAL A O 1
ATOM 1642 N N . VAL A 1 220 ? -56.306 -8.155 7.439 1.00 27.77 220 VAL A N 1
ATOM 1643 C CA . VAL A 1 220 ? -57.249 -9.077 6.756 1.00 27.77 220 VAL A CA 1
ATOM 1644 C C . VAL A 1 220 ? -56.472 -10.340 6.319 1.00 27.77 220 VAL A C 1
ATOM 1646 O O . VAL A 1 220 ? -55.326 -10.259 5.891 1.00 27.77 220 VAL A O 1
ATOM 1649 N N . CYS A 1 221 ? -57.143 -11.494 6.401 1.00 24.34 221 CYS A N 1
ATOM 1650 C CA . CYS A 1 221 ? -56.792 -12.806 5.837 1.00 24.34 221 CYS A CA 1
ATOM 1651 C C . CYS A 1 221 ? -55.832 -13.714 6.622 1.00 24.34 221 CYS A C 1
ATOM 1653 O O . CYS A 1 221 ? -54.686 -13.962 6.253 1.00 24.34 221 CYS A O 1
ATOM 1655 N N . SER A 1 222 ? -56.402 -14.366 7.637 1.00 31.66 222 SER A N 1
ATOM 1656 C CA . SER A 1 222 ? -56.225 -15.813 7.783 1.00 31.66 222 SER A CA 1
ATOM 1657 C C . SER A 1 222 ? -56.800 -16.537 6.554 1.00 31.66 222 SER A C 1
ATOM 1659 O O . SER A 1 222 ? -57.822 -16.109 6.027 1.00 31.66 222 SER A O 1
ATOM 1661 N N . ILE A 1 223 ? -56.196 -17.677 6.196 1.00 34.22 223 ILE A N 1
ATOM 1662 C CA . ILE A 1 223 ? -56.595 -18.635 5.143 1.00 34.22 223 ILE A CA 1
ATOM 1663 C C . ILE A 1 223 ? -56.009 -18.329 3.751 1.00 34.22 223 ILE A C 1
ATOM 1665 O O . ILE A 1 223 ? -56.671 -17.760 2.894 1.00 34.22 223 ILE A O 1
ATOM 1669 N N . LEU A 1 224 ? -54.772 -18.788 3.514 1.00 30.28 224 LEU A N 1
ATOM 1670 C CA . LEU A 1 224 ? -54.414 -19.661 2.380 1.00 30.28 224 LEU A CA 1
ATOM 1671 C C . LEU A 1 224 ? -52.937 -20.093 2.478 1.00 30.28 224 LEU A C 1
ATOM 1673 O O . LEU A 1 224 ? -52.005 -19.329 2.264 1.00 30.28 224 LEU A O 1
ATOM 1677 N N . LEU A 1 225 ? -52.790 -21.345 2.904 1.00 32.09 225 LEU A N 1
ATOM 1678 C CA . LEU A 1 225 ? -51.758 -22.340 2.604 1.00 32.09 225 LEU A CA 1
ATOM 1679 C C . LEU A 1 225 ? -50.519 -21.909 1.783 1.00 32.09 225 LEU A C 1
ATOM 1681 O O . LEU A 1 225 ? -50.604 -21.603 0.602 1.00 32.09 225 LEU A O 1
ATOM 1685 N N . CYS A 1 226 ? -49.358 -22.100 2.422 1.00 30.39 226 CYS A N 1
ATOM 1686 C CA . CYS A 1 226 ? -48.235 -22.904 1.919 1.00 30.39 226 CYS A CA 1
ATOM 1687 C C . CYS A 1 226 ? -47.656 -22.555 0.527 1.00 30.39 226 CYS A C 1
ATOM 1689 O O . CYS A 1 226 ? -48.061 -23.125 -0.479 1.00 30.39 226 CYS A O 1
ATOM 1691 N N . ASN A 1 227 ? -46.625 -21.700 0.486 1.00 29.23 227 ASN A N 1
ATOM 1692 C CA . ASN A 1 227 ? -45.305 -22.057 -0.062 1.00 29.23 227 ASN A CA 1
ATOM 1693 C C . ASN A 1 227 ? -44.301 -20.890 0.039 1.00 29.23 227 ASN A C 1
ATOM 1695 O O . ASN A 1 227 ? -44.487 -19.824 -0.537 1.00 29.23 227 ASN A O 1
ATOM 1699 N N . SER A 1 228 ? -43.203 -21.163 0.745 1.00 35.44 228 SER A N 1
ATOM 1700 C CA . SER A 1 228 ? -41.845 -20.674 0.470 1.00 35.44 228 SER A CA 1
ATOM 1701 C C . SER A 1 228 ? -41.615 -19.170 0.314 1.00 35.44 228 SER A C 1
ATOM 1703 O O . SER A 1 228 ? -41.147 -18.730 -0.726 1.00 35.44 228 SER A O 1
ATOM 1705 N N . PHE A 1 229 ? -41.784 -18.395 1.383 1.00 32.56 229 PHE A N 1
ATOM 1706 C CA . PHE A 1 229 ? -40.986 -17.178 1.572 1.00 32.56 229 PHE A CA 1
ATOM 1707 C C . PHE A 1 229 ? -40.597 -17.056 3.042 1.00 32.56 229 PHE A C 1
ATOM 1709 O O . PHE A 1 229 ? -41.190 -16.321 3.828 1.00 32.56 229 PHE A O 1
ATOM 1716 N N . THR A 1 230 ? -39.567 -17.810 3.426 1.00 28.31 230 THR A N 1
ATOM 1717 C CA . THR A 1 230 ? -38.787 -17.501 4.620 1.00 28.31 230 THR A CA 1
ATOM 1718 C C . THR A 1 230 ? -38.028 -16.214 4.310 1.00 28.31 230 THR A C 1
ATOM 1720 O O . THR A 1 230 ? -36.905 -16.239 3.812 1.00 28.31 230 THR A O 1
ATOM 1723 N N . SER A 1 231 ? -38.651 -15.061 4.546 1.00 31.41 231 SER A N 1
ATOM 1724 C CA . SER A 1 231 ? -37.926 -13.807 4.713 1.00 31.41 231 SER A CA 1
ATOM 1725 C C . SER A 1 231 ? -37.089 -13.949 5.980 1.00 31.41 231 SER A C 1
ATOM 1727 O O . SER A 1 231 ? -37.523 -13.613 7.081 1.00 31.41 231 SER A O 1
ATOM 1729 N N . VAL A 1 232 ? -35.908 -14.550 5.812 1.00 34.44 232 VAL A N 1
ATOM 1730 C CA . VAL A 1 232 ? -34.851 -14.592 6.810 1.00 34.44 232 VAL A CA 1
ATOM 1731 C C . VAL A 1 232 ? -34.532 -13.141 7.121 1.00 34.44 232 VAL A C 1
ATOM 1733 O O . VAL A 1 232 ? -33.956 -12.421 6.306 1.00 34.44 232 VAL A O 1
ATOM 1736 N N . LEU A 1 233 ? -34.948 -12.701 8.302 1.00 33.44 233 LEU A N 1
ATOM 1737 C CA . LEU A 1 233 ? -34.363 -11.552 8.961 1.00 33.44 233 LEU A CA 1
ATOM 1738 C C . LEU A 1 233 ? -32.874 -11.900 9.117 1.00 33.44 233 LEU A C 1
ATOM 1740 O O . LEU A 1 233 ? -32.504 -12.635 10.030 1.00 33.44 233 LEU A O 1
ATOM 1744 N N . VAL A 1 234 ? -32.033 -11.503 8.153 1.00 39.12 234 VAL A N 1
ATOM 1745 C CA . VAL A 1 234 ? -30.587 -11.729 8.220 1.00 39.12 234 VAL A CA 1
ATOM 1746 C C . VAL A 1 234 ? -30.096 -10.898 9.393 1.00 39.12 234 VAL A C 1
ATOM 1748 O O . VAL A 1 234 ? -29.873 -9.696 9.275 1.00 39.12 234 VAL A O 1
ATOM 1751 N N . MET A 1 235 ? -29.990 -11.534 10.555 1.00 37.12 235 MET A N 1
ATOM 1752 C CA . MET A 1 235 ? -29.220 -11.006 11.663 1.00 37.12 235 MET A CA 1
ATOM 1753 C C . MET A 1 235 ? -27.782 -10.923 11.158 1.00 37.12 235 MET A C 1
ATOM 1755 O O . MET A 1 235 ? -27.123 -11.945 10.973 1.00 37.12 235 MET A O 1
ATOM 1759 N N . SER A 1 236 ? -27.339 -9.714 10.824 1.00 58.03 236 SER A N 1
ATOM 1760 C CA . SER A 1 236 ? -25.995 -9.449 10.327 1.00 58.03 236 SER A CA 1
ATOM 1761 C C . SER A 1 236 ? -24.982 -9.960 11.351 1.00 58.03 236 SER A C 1
ATOM 1763 O O . SER A 1 236 ? -24.838 -9.374 12.424 1.00 58.03 236 SER A O 1
ATOM 1765 N N . GLY A 1 237 ? -24.314 -11.075 11.045 1.00 69.75 237 GLY A N 1
ATOM 1766 C CA . GLY A 1 237 ? -23.191 -11.564 11.843 1.00 69.75 237 GLY A CA 1
ATOM 1767 C C . GLY A 1 237 ? -22.075 -10.512 11.939 1.00 69.75 237 GLY A C 1
ATOM 1768 O O . GLY A 1 237 ? -22.074 -9.550 11.162 1.00 69.75 237 GLY A O 1
ATOM 1769 N N . PRO A 1 238 ? -21.128 -10.665 12.882 1.00 86.94 238 PRO A N 1
ATOM 1770 C CA . PRO A 1 238 ? -20.018 -9.727 13.030 1.00 86.94 238 PRO A CA 1
ATOM 1771 C C . PRO A 1 238 ? -19.286 -9.538 11.695 1.00 86.94 238 PRO A C 1
ATOM 1773 O O . PRO A 1 238 ? -19.059 -10.501 10.957 1.00 86.94 238 PRO A O 1
ATOM 1776 N N . GLN A 1 239 ? -18.942 -8.288 11.370 1.00 93.88 239 GLN A N 1
ATOM 1777 C CA . GLN A 1 239 ? -18.147 -8.005 10.178 1.00 93.88 239 GLN A CA 1
ATOM 1778 C C . GLN A 1 239 ? -16.748 -8.592 10.340 1.00 93.88 239 GLN A C 1
ATOM 1780 O O . GLN A 1 239 ? -16.242 -8.683 11.459 1.00 93.88 239 GLN A O 1
ATOM 1785 N N . VAL A 1 240 ? -16.111 -8.962 9.234 1.00 97.31 240 VAL A N 1
ATOM 1786 C CA . VAL A 1 240 ? -14.827 -9.663 9.282 1.00 97.31 240 VAL A CA 1
ATOM 1787 C C . VAL A 1 240 ? -13.804 -9.115 8.287 1.00 97.31 240 VAL A C 1
ATOM 1789 O O . VAL A 1 240 ? -14.094 -8.920 7.103 1.00 97.31 240 VAL A O 1
ATOM 1792 N N . VAL A 1 241 ? -12.582 -8.878 8.774 1.00 98.00 241 VAL A N 1
ATOM 1793 C CA . VAL A 1 241 ? -11.434 -8.422 7.973 1.00 98.00 241 VAL A CA 1
ATOM 1794 C C . VAL A 1 241 ? -10.343 -9.486 7.957 1.00 98.00 241 VAL A C 1
ATOM 1796 O O . VAL A 1 241 ? -9.960 -9.989 9.009 1.00 98.00 241 VAL A O 1
ATOM 1799 N N . LEU A 1 242 ? -9.779 -9.764 6.782 1.00 98.25 242 LEU A N 1
ATOM 1800 C CA . LEU A 1 242 ? -8.582 -10.587 6.607 1.00 98.25 242 LEU A CA 1
ATOM 1801 C C . LEU A 1 242 ? -7.401 -9.722 6.157 1.00 98.25 242 LEU A C 1
ATOM 1803 O O . LEU A 1 242 ? -7.478 -9.050 5.127 1.00 98.25 242 LEU A O 1
ATOM 1807 N N . VAL A 1 243 ? -6.283 -9.788 6.883 1.00 98.25 243 VAL A N 1
ATOM 1808 C CA . VAL A 1 243 ? -5.018 -9.147 6.488 1.00 98.25 243 VAL A CA 1
ATOM 1809 C C . VAL A 1 243 ? -3.996 -10.216 6.117 1.00 98.25 243 VAL A C 1
ATOM 1811 O O . VAL A 1 243 ? -3.683 -11.078 6.937 1.00 98.25 243 VAL A O 1
ATOM 1814 N N . THR A 1 244 ? -3.440 -10.165 4.902 1.00 97.19 244 THR A N 1
ATOM 1815 C CA . THR A 1 244 ? -2.403 -11.115 4.463 1.00 97.19 244 THR A CA 1
ATOM 1816 C C . THR A 1 244 ? -1.001 -10.696 4.928 1.00 97.19 244 THR A C 1
ATOM 1818 O O . THR A 1 244 ? -0.641 -9.517 4.902 1.00 97.19 244 THR A O 1
ATOM 1821 N N . GLY A 1 245 ? -0.166 -11.654 5.349 1.00 92.88 245 GLY A N 1
ATOM 1822 C CA . GLY A 1 245 ? 1.236 -11.396 5.711 1.00 92.88 245 GLY A CA 1
ATOM 1823 C C . GLY A 1 245 ? 1.398 -10.475 6.926 1.00 92.88 245 GLY A C 1
ATOM 1824 O O . GLY A 1 245 ? 2.187 -9.530 6.890 1.00 92.88 245 GLY A O 1
ATOM 1825 N N . SER A 1 246 ? 0.636 -10.730 7.987 1.00 94.00 246 SER A N 1
ATOM 1826 C CA . SER A 1 246 ? 0.446 -9.811 9.120 1.00 94.00 246 SER A CA 1
ATOM 1827 C C . SER A 1 246 ? 1.203 -10.174 10.400 1.00 94.00 246 SER A C 1
ATOM 1829 O O . SER A 1 246 ? 0.977 -9.562 11.434 1.00 94.00 246 SER A O 1
ATOM 1831 N N . THR A 1 247 ? 2.138 -11.125 10.357 1.00 92.06 247 THR A N 1
ATOM 1832 C CA . THR A 1 247 ? 2.930 -11.507 11.544 1.00 92.06 247 THR A CA 1
ATOM 1833 C C . THR A 1 247 ? 3.999 -10.483 11.934 1.00 92.06 247 THR A C 1
ATOM 1835 O O . THR A 1 247 ? 4.589 -10.597 13.000 1.00 92.06 247 THR A O 1
ATOM 1838 N N . ARG A 1 248 ? 4.336 -9.525 11.058 1.00 91.06 248 ARG A N 1
ATOM 1839 C CA . ARG A 1 248 ? 5.378 -8.513 11.309 1.00 91.06 248 ARG A CA 1
ATOM 1840 C C . ARG A 1 248 ? 5.213 -7.273 10.432 1.00 91.06 248 ARG A C 1
ATOM 1842 O O . ARG A 1 248 ? 4.468 -7.283 9.451 1.00 91.06 248 ARG A O 1
ATOM 1849 N N . GLY A 1 249 ? 5.991 -6.235 10.738 1.00 90.50 249 GLY A N 1
ATOM 1850 C CA . GLY A 1 249 ? 6.130 -5.040 9.904 1.00 90.50 249 GLY A CA 1
ATOM 1851 C C . GLY A 1 249 ? 4.808 -4.298 9.702 1.00 90.50 249 GLY A C 1
ATOM 1852 O O . GLY A 1 249 ? 4.050 -4.099 10.646 1.00 90.50 249 GLY A O 1
ATOM 1853 N N . LEU A 1 250 ? 4.536 -3.891 8.459 1.00 93.06 250 LEU A N 1
ATOM 1854 C CA . LEU A 1 250 ? 3.330 -3.138 8.111 1.00 93.06 250 LEU A CA 1
ATOM 1855 C C . LEU A 1 250 ? 2.039 -3.931 8.364 1.00 93.06 250 LEU A C 1
ATOM 1857 O O . LEU A 1 250 ? 1.087 -3.371 8.891 1.00 93.06 250 LEU A O 1
ATOM 1861 N N . GLY A 1 251 ? 2.007 -5.222 8.025 1.00 94.56 251 GLY A N 1
ATOM 1862 C CA . GLY A 1 251 ? 0.803 -6.040 8.191 1.00 94.56 251 GLY A CA 1
ATOM 1863 C C . GLY A 1 251 ? 0.373 -6.173 9.653 1.00 94.56 251 GLY A C 1
ATOM 1864 O O . GLY A 1 251 ? -0.817 -6.109 9.944 1.00 94.56 251 GLY A O 1
ATOM 1865 N N . LEU A 1 252 ? 1.340 -6.277 10.570 1.00 95.75 252 LEU A N 1
ATOM 1866 C CA . LEU A 1 252 ? 1.076 -6.279 12.011 1.00 95.75 252 LEU A CA 1
ATOM 1867 C C . LEU A 1 252 ? 0.485 -4.941 12.478 1.00 95.75 252 LEU A C 1
ATOM 1869 O O . LEU A 1 252 ? -0.522 -4.923 13.180 1.00 95.75 252 LEU A O 1
ATOM 1873 N N . ALA A 1 253 ? 1.055 -3.822 12.024 1.00 96.25 253 ALA A N 1
ATOM 1874 C CA . ALA A 1 253 ? 0.544 -2.492 12.350 1.00 96.25 253 ALA A CA 1
ATOM 1875 C C . ALA A 1 253 ? -0.865 -2.240 11.782 1.00 96.25 253 ALA A C 1
ATOM 1877 O O . ALA A 1 253 ? -1.681 -1.583 12.424 1.00 96.25 253 ALA A O 1
ATOM 1878 N N . ILE A 1 254 ? -1.179 -2.797 10.605 1.00 97.75 254 ILE A N 1
ATOM 1879 C CA . ILE A 1 254 ? -2.536 -2.775 10.043 1.00 97.75 254 ILE A CA 1
ATOM 1880 C C . ILE A 1 254 ? -3.497 -3.553 10.949 1.00 97.75 254 ILE A C 1
ATOM 1882 O O . ILE A 1 254 ? -4.562 -3.035 11.269 1.00 97.75 254 ILE A O 1
ATOM 1886 N N . VAL A 1 255 ? -3.127 -4.756 11.406 1.00 97.75 255 VAL A N 1
ATOM 1887 C CA . VAL A 1 255 ? -3.957 -5.537 12.343 1.00 97.75 255 VAL A CA 1
ATOM 1888 C C . VAL A 1 255 ? -4.177 -4.779 13.653 1.00 97.75 255 VAL A C 1
ATOM 1890 O O . VAL A 1 255 ? -5.314 -4.711 14.114 1.00 97.75 255 VAL A O 1
ATOM 1893 N N . GLN A 1 256 ? -3.135 -4.162 14.220 1.00 96.56 256 GLN A N 1
ATOM 1894 C CA . GLN A 1 256 ? -3.248 -3.341 15.432 1.00 96.56 256 GLN A CA 1
ATOM 1895 C C . GLN A 1 256 ? -4.244 -2.190 15.250 1.00 96.56 256 GLN A C 1
ATOM 1897 O O . GLN A 1 256 ? -5.174 -2.040 16.042 1.00 96.56 256 GLN A O 1
ATOM 1902 N N . ALA A 1 257 ? -4.095 -1.416 14.173 1.00 96.69 257 ALA A N 1
ATOM 1903 C CA . ALA A 1 257 ? -4.977 -0.292 13.873 1.00 96.69 257 ALA A CA 1
ATOM 1904 C C . ALA A 1 257 ? -6.427 -0.736 13.597 1.00 96.69 257 ALA A C 1
ATOM 1906 O O . ALA A 1 257 ? -7.372 -0.080 14.035 1.00 96.69 257 ALA A O 1
ATOM 1907 N N . LEU A 1 258 ? -6.623 -1.871 12.918 1.00 97.06 258 LEU A N 1
ATOM 1908 C CA . LEU A 1 258 ? -7.954 -2.438 12.696 1.00 97.06 258 LEU A CA 1
ATOM 1909 C C . LEU A 1 258 ? -8.592 -2.924 13.995 1.00 97.06 258 LEU A C 1
ATOM 1911 O O . LEU A 1 258 ? -9.759 -2.633 14.217 1.00 97.06 258 LEU A O 1
ATOM 1915 N N . CYS A 1 259 ? -7.850 -3.591 14.881 1.00 95.81 259 CYS A N 1
ATOM 1916 C CA . CYS A 1 259 ? -8.389 -4.023 16.175 1.00 95.81 259 CYS A CA 1
ATOM 1917 C C . CYS A 1 259 ? -8.866 -2.840 17.037 1.00 95.81 259 CYS A C 1
ATOM 1919 O O . CYS A 1 259 ? -9.751 -3.008 17.869 1.00 95.81 259 CYS A O 1
ATOM 1921 N N . GLN A 1 260 ? -8.297 -1.647 16.838 1.00 92.75 260 GLN A N 1
ATOM 1922 C CA . GLN A 1 260 ? -8.703 -0.424 17.535 1.00 92.75 260 GLN A CA 1
ATOM 1923 C C . GLN A 1 260 ? -9.890 0.292 16.865 1.00 92.75 260 GLN A C 1
ATOM 1925 O O . GLN A 1 260 ? -10.691 0.922 17.553 1.00 92.75 260 GLN A O 1
ATOM 1930 N N . GLY A 1 261 ? -9.990 0.245 15.531 1.00 87.56 261 GLY A N 1
ATOM 1931 C CA . GLY A 1 261 ? -10.935 1.062 14.757 1.00 87.56 261 GLY A CA 1
ATOM 1932 C C . GLY A 1 261 ? -12.106 0.317 14.107 1.00 87.56 261 GLY A C 1
ATOM 1933 O O . GLY A 1 261 ? -13.102 0.950 13.751 1.00 87.56 261 GLY A O 1
ATOM 1934 N N . PHE A 1 262 ? -12.011 -1.001 13.929 1.00 92.75 262 PHE A N 1
ATOM 1935 C CA . PHE A 1 262 ? -13.004 -1.817 13.233 1.00 92.75 262 PHE A CA 1
ATOM 1936 C C . PHE A 1 262 ? -13.969 -2.487 14.213 1.00 92.75 262 PHE A C 1
ATOM 1938 O O . PHE A 1 262 ? -13.566 -3.066 15.218 1.00 92.75 262 PHE A O 1
ATOM 1945 N N . LYS A 1 263 ? -15.268 -2.436 13.904 1.00 89.19 263 LYS A N 1
ATOM 1946 C CA . LYS A 1 263 ? -16.327 -3.051 14.717 1.00 89.19 263 LYS A CA 1
ATOM 1947 C C . LYS A 1 263 ? -16.631 -4.464 14.215 1.00 89.19 263 LYS A C 1
ATOM 1949 O O . LYS A 1 263 ? -17.689 -4.703 13.637 1.00 89.19 263 LYS A O 1
ATOM 1954 N N . GLY A 1 264 ? -15.693 -5.383 14.416 1.00 93.00 264 GLY A N 1
ATOM 1955 C CA . GLY A 1 264 ? -15.822 -6.766 13.965 1.00 93.00 264 GLY A CA 1
ATOM 1956 C C . GLY A 1 264 ? -14.588 -7.613 14.264 1.00 93.00 264 GLY A C 1
ATOM 1957 O O . GLY A 1 264 ? -13.681 -7.176 14.971 1.00 93.00 264 GLY A O 1
ATOM 1958 N N . ASP A 1 265 ? -14.560 -8.824 13.717 1.00 96.56 265 ASP A N 1
ATOM 1959 C CA . ASP A 1 265 ? -13.439 -9.747 13.861 1.00 96.56 265 ASP A CA 1
ATOM 1960 C C . ASP A 1 265 ? -12.307 -9.386 12.887 1.00 96.56 265 ASP A C 1
ATOM 1962 O O . ASP A 1 265 ? -12.519 -9.189 11.688 1.00 96.56 265 ASP A O 1
ATOM 1966 N N . VAL A 1 266 ? -11.077 -9.321 13.400 1.00 97.81 266 VAL A N 1
ATOM 1967 C CA . VAL A 1 266 ? -9.872 -9.041 12.608 1.00 97.81 266 VAL A CA 1
ATOM 1968 C C . VAL A 1 266 ? -8.997 -10.285 12.583 1.00 97.81 266 VAL A C 1
ATOM 1970 O O . VAL A 1 266 ? -8.526 -10.739 13.625 1.00 97.81 266 VAL A O 1
ATOM 1973 N N . TYR A 1 267 ? -8.752 -10.818 11.390 1.00 97.88 267 TYR A N 1
ATOM 1974 C CA . TYR A 1 267 ? -7.885 -11.968 11.182 1.00 97.88 267 TYR A CA 1
ATOM 1975 C C . TYR A 1 267 ? -6.459 -11.543 10.847 1.00 97.88 267 TYR A C 1
ATOM 1977 O O . TYR A 1 267 ? -6.186 -10.929 9.810 1.00 97.88 267 TYR A O 1
ATOM 1985 N N . LEU A 1 268 ? -5.547 -11.947 11.726 1.00 97.44 268 LEU A N 1
ATOM 1986 C CA . LEU A 1 268 ? -4.118 -11.993 11.487 1.00 97.44 268 LEU A CA 1
ATOM 1987 C C . LEU A 1 268 ? -3.801 -13.309 10.774 1.00 97.44 268 LEU A C 1
ATOM 1989 O O . LEU A 1 268 ? -4.019 -14.393 11.312 1.00 97.44 268 LEU A O 1
ATOM 1993 N N . SER A 1 269 ? -3.249 -13.219 9.568 1.00 96.25 269 SER A N 1
ATOM 1994 C CA . SER A 1 269 ? -2.732 -14.383 8.858 1.00 96.25 269 SER A CA 1
ATOM 1995 C C . SER A 1 269 ? -1.251 -14.643 9.125 1.00 96.25 269 SER A C 1
ATOM 1997 O O . SER A 1 269 ? -0.434 -13.716 9.222 1.00 96.25 269 SER A O 1
ATOM 1999 N N . ALA A 1 270 ? -0.897 -15.925 9.175 1.00 92.94 270 ALA A N 1
ATOM 2000 C CA . ALA A 1 270 ? 0.474 -16.392 9.292 1.00 92.94 270 ALA A CA 1
ATOM 2001 C C . ALA A 1 270 ? 0.707 -17.639 8.433 1.00 92.94 270 ALA A C 1
ATOM 2003 O O . ALA A 1 270 ? -0.107 -18.556 8.425 1.00 92.94 270 ALA A O 1
ATOM 2004 N N . ARG A 1 271 ? 1.858 -17.713 7.755 1.00 90.44 271 ARG A N 1
ATOM 2005 C CA . ARG A 1 271 ? 2.298 -18.960 7.099 1.00 90.44 271 ARG A CA 1
ATOM 2006 C C . ARG A 1 271 ? 2.683 -20.020 8.127 1.00 90.44 271 ARG A C 1
ATOM 2008 O O . ARG A 1 271 ? 2.363 -21.192 7.975 1.00 90.44 271 ARG A O 1
ATOM 2015 N N . ASP A 1 272 ? 3.357 -19.558 9.176 1.00 92.06 272 ASP A N 1
ATOM 2016 C CA . ASP A 1 272 ? 3.799 -20.331 10.328 1.00 92.06 272 ASP A CA 1
ATOM 2017 C C . ASP A 1 272 ? 2.868 -20.027 11.508 1.00 92.06 272 ASP A C 1
ATOM 2019 O O . ASP A 1 272 ? 2.865 -18.913 12.042 1.00 92.06 272 ASP A O 1
ATOM 2023 N N . VAL A 1 273 ? 2.064 -21.021 11.886 1.00 92.44 273 VAL A N 1
ATOM 2024 C CA . VAL A 1 273 ? 1.053 -20.903 12.945 1.00 92.44 273 VAL A CA 1
ATOM 2025 C C . VAL A 1 273 ? 1.691 -20.627 14.304 1.00 92.44 273 VAL A C 1
ATOM 2027 O O . VAL A 1 273 ? 1.133 -19.856 15.078 1.00 92.44 273 VAL A O 1
ATOM 2030 N N . GLN A 1 274 ? 2.874 -21.179 14.587 1.00 93.06 274 GLN A N 1
ATOM 2031 C CA . GLN A 1 274 ? 3.544 -20.981 15.874 1.00 93.06 274 GLN A CA 1
ATOM 2032 C C . GLN A 1 274 ? 3.999 -19.531 16.028 1.00 93.06 274 GLN A C 1
ATOM 2034 O O . GLN A 1 274 ? 3.730 -18.896 17.044 1.00 93.06 274 GLN A O 1
ATOM 2039 N N . ARG A 1 275 ? 4.615 -18.961 14.984 1.00 91.38 275 ARG A N 1
ATOM 2040 C CA . ARG A 1 275 ? 4.971 -17.530 14.983 1.00 91.38 275 ARG A CA 1
ATOM 2041 C C . ARG A 1 275 ? 3.741 -16.637 15.060 1.00 91.38 275 ARG A C 1
ATOM 2043 O O . ARG A 1 275 ? 3.781 -15.609 15.724 1.00 91.38 275 ARG A O 1
ATOM 2050 N N . GLY A 1 276 ? 2.668 -17.015 14.368 1.00 92.50 276 GLY A N 1
ATOM 2051 C CA . GLY A 1 276 ? 1.398 -16.302 14.433 1.00 92.50 276 GLY A CA 1
ATOM 2052 C C . GLY A 1 276 ? 0.809 -16.287 15.844 1.00 92.50 276 GLY A C 1
ATOM 2053 O O . GLY A 1 276 ? 0.384 -15.230 16.298 1.00 92.50 276 GLY A O 1
ATOM 2054 N N . ALA A 1 277 ? 0.837 -17.421 16.547 1.00 93.81 277 ALA A N 1
ATOM 2055 C CA . ALA A 1 277 ? 0.302 -17.556 17.900 1.00 93.81 277 ALA A CA 1
ATOM 2056 C C . ALA A 1 277 ? 1.010 -16.629 18.897 1.00 93.81 277 ALA A C 1
ATOM 2058 O O . ALA A 1 277 ? 0.336 -15.893 19.609 1.00 93.81 277 ALA A O 1
ATOM 2059 N N . VAL A 1 278 ? 2.346 -16.571 18.858 1.00 95.25 278 VAL A N 1
ATOM 2060 C CA . VAL A 1 278 ? 3.133 -15.656 19.709 1.00 95.25 278 VAL A CA 1
ATOM 2061 C C . VAL A 1 278 ? 2.716 -14.199 19.491 1.00 95.25 278 VAL A C 1
ATOM 2063 O O . VAL A 1 278 ? 2.487 -13.463 20.445 1.00 95.25 278 VAL A O 1
ATOM 2066 N N . VAL A 1 279 ? 2.550 -13.790 18.231 1.00 94.88 279 VAL A N 1
ATOM 2067 C CA . VAL A 1 279 ? 2.136 -12.420 17.897 1.00 94.88 279 VAL A CA 1
ATOM 2068 C C . VAL A 1 279 ? 0.707 -12.140 18.369 1.00 94.88 279 VAL A C 1
ATOM 2070 O O . VAL A 1 279 ? 0.426 -11.048 18.852 1.00 94.88 279 VAL A O 1
ATOM 2073 N N . VAL A 1 280 ? -0.207 -13.108 18.259 1.00 95.44 280 VAL A N 1
ATOM 2074 C CA . VAL A 1 280 ? -1.569 -12.958 18.794 1.00 95.44 280 VAL A CA 1
ATOM 2075 C C . VAL A 1 280 ? -1.552 -12.816 20.316 1.00 95.44 280 VAL A C 1
ATOM 2077 O O . VAL A 1 280 ? -2.250 -11.950 20.834 1.00 95.44 280 VAL A O 1
ATOM 2080 N N . GLU A 1 281 ? -0.738 -13.592 21.030 1.00 95.06 281 GLU A N 1
ATOM 2081 C CA . GLU A 1 281 ? -0.579 -13.464 22.484 1.00 95.06 281 GLU A CA 1
ATOM 2082 C C . GLU A 1 281 ? -0.009 -12.097 22.891 1.00 95.06 281 GLU A C 1
ATOM 2084 O O . GLU A 1 281 ? -0.484 -11.493 23.855 1.00 95.06 281 GLU A O 1
ATOM 2089 N N . ASP A 1 282 ? 0.976 -11.578 22.151 1.00 94.69 282 ASP A N 1
ATOM 2090 C CA . ASP A 1 282 ? 1.518 -10.231 22.370 1.00 94.69 282 ASP A CA 1
ATOM 2091 C C . ASP A 1 282 ? 0.421 -9.164 22.210 1.00 94.69 282 ASP A C 1
ATOM 2093 O O . ASP A 1 282 ? 0.243 -8.313 23.082 1.00 94.69 282 ASP A O 1
ATOM 2097 N N . LEU A 1 283 ? -0.382 -9.255 21.145 1.00 94.94 283 LEU A N 1
ATOM 2098 C CA . LEU A 1 283 ? -1.491 -8.329 20.889 1.00 94.94 283 LEU A CA 1
ATOM 2099 C C . LEU A 1 283 ? -2.608 -8.446 21.939 1.00 94.94 283 LEU A C 1
ATOM 2101 O O . LEU A 1 283 ? -3.208 -7.440 22.318 1.00 94.94 283 LEU A O 1
ATOM 2105 N N . GLN A 1 284 ? -2.862 -9.649 22.455 1.00 94.62 284 GLN A N 1
ATOM 2106 C CA . GLN A 1 284 ? -3.802 -9.872 23.556 1.00 94.62 284 GLN A CA 1
ATOM 2107 C C . GLN A 1 284 ? -3.344 -9.213 24.855 1.00 94.62 284 GLN A C 1
ATOM 2109 O O . GLN A 1 284 ? -4.173 -8.646 25.570 1.00 94.62 284 GLN A O 1
ATOM 2114 N N . ARG A 1 285 ? -2.035 -9.207 25.137 1.00 94.81 285 ARG A N 1
ATOM 2115 C CA . ARG A 1 285 ? -1.465 -8.465 26.275 1.00 94.81 285 ARG A CA 1
ATOM 2116 C C . ARG A 1 285 ? -1.623 -6.949 26.126 1.00 94.81 285 ARG A C 1
ATOM 2118 O O . ARG A 1 285 ? -1.767 -6.259 27.129 1.00 94.81 285 ARG A O 1
ATOM 2125 N N . GLU A 1 286 ? -1.675 -6.440 24.896 1.00 93.31 286 GLU A N 1
ATOM 2126 C CA . GLU A 1 286 ? -1.999 -5.038 24.584 1.00 93.31 286 GLU A CA 1
ATOM 2127 C C . GLU A 1 286 ? -3.514 -4.732 24.641 1.00 93.31 286 GLU A C 1
ATOM 2129 O O . GLU A 1 286 ? -3.931 -3.598 24.402 1.00 93.31 286 GLU A O 1
ATOM 2134 N N . GLY A 1 287 ? -4.357 -5.721 24.962 1.00 93.88 287 GLY A N 1
ATOM 2135 C CA . GLY A 1 287 ? -5.816 -5.584 25.034 1.00 93.88 287 GLY A CA 1
ATOM 2136 C C . GLY A 1 287 ? -6.540 -5.733 23.690 1.00 93.88 287 GLY A C 1
ATOM 2137 O O . GLY A 1 287 ? -7.754 -5.528 23.623 1.00 93.88 287 GLY A O 1
ATOM 2138 N N . LEU A 1 288 ? -5.827 -6.107 22.624 1.00 95.31 288 LEU A N 1
ATOM 2139 C CA . LEU A 1 288 ? -6.382 -6.338 21.289 1.00 95.31 288 LEU A CA 1
ATOM 2140 C C . LEU A 1 288 ? -6.779 -7.810 21.118 1.00 95.31 288 LEU A C 1
ATOM 2142 O O . LEU A 1 288 ? -6.190 -8.702 21.716 1.00 95.31 288 LEU A O 1
ATOM 2146 N N . LYS A 1 289 ? -7.789 -8.098 20.290 1.00 94.81 289 LYS A N 1
ATOM 2147 C CA . LYS A 1 289 ? -8.328 -9.465 20.136 1.00 94.81 289 LYS A CA 1
ATOM 2148 C C . LYS A 1 289 ? -8.342 -9.943 18.677 1.00 94.81 289 LYS A C 1
ATOM 2150 O O . LYS A 1 289 ? -9.415 -10.239 18.154 1.00 94.81 289 LYS A O 1
ATOM 2155 N N . PRO A 1 290 ? -7.186 -10.006 17.992 1.00 96.25 290 PRO A N 1
ATOM 2156 C CA . PRO A 1 290 ? -7.130 -10.578 16.654 1.00 96.25 290 PRO A CA 1
ATOM 2157 C C . PRO A 1 290 ? -7.312 -12.100 16.700 1.00 96.25 290 PRO A C 1
ATOM 2159 O O . PRO A 1 290 ? -6.906 -12.768 17.654 1.00 96.25 290 PRO A O 1
ATOM 2162 N N . ARG A 1 291 ? -7.879 -12.657 15.631 1.00 96.56 291 ARG A N 1
ATOM 2163 C CA . ARG A 1 291 ? -7.974 -14.103 15.399 1.00 96.56 291 ARG A CA 1
ATOM 2164 C C . ARG A 1 291 ? -6.836 -14.559 14.492 1.00 96.56 291 ARG A C 1
ATOM 2166 O O . ARG A 1 291 ? -6.464 -13.843 13.566 1.00 96.56 291 ARG A O 1
ATOM 2173 N N . LEU A 1 292 ? -6.285 -15.742 14.741 1.00 96.94 292 LEU A N 1
ATOM 2174 C CA . LEU A 1 292 ? -5.215 -16.311 13.920 1.00 96.94 292 LEU A CA 1
ATOM 2175 C C . LEU A 1 292 ? -5.792 -17.189 12.803 1.00 96.94 292 LEU A C 1
ATOM 2177 O O . LEU A 1 292 ? -6.646 -18.032 13.065 1.00 96.94 292 LEU A O 1
ATOM 2181 N N . LEU A 1 293 ? -5.277 -17.041 11.582 1.00 96.94 293 LEU A N 1
ATOM 2182 C CA . LEU A 1 293 ? -5.545 -17.941 10.456 1.00 96.94 293 LEU A CA 1
ATOM 2183 C C . LEU A 1 293 ? -4.233 -18.372 9.794 1.00 96.94 293 LEU A C 1
ATOM 2185 O O . LEU A 1 293 ? -3.379 -17.537 9.485 1.00 96.94 293 LEU A O 1
ATOM 2189 N N . GLN A 1 294 ? -4.080 -19.672 9.540 1.00 96.44 294 GLN A N 1
ATOM 2190 C CA . GLN A 1 294 ? -2.995 -20.155 8.690 1.00 96.44 294 GLN A CA 1
ATOM 2191 C C . GLN A 1 294 ? -3.298 -19.768 7.240 1.00 96.44 294 GLN A C 1
ATOM 2193 O O . GLN A 1 294 ? -4.361 -20.106 6.726 1.00 96.44 294 GLN A O 1
ATOM 2198 N N . LEU A 1 295 ? -2.390 -19.030 6.600 1.00 96.56 295 LEU A N 1
ATOM 2199 C CA . LEU A 1 295 ? -2.526 -18.662 5.192 1.00 96.56 295 LEU A CA 1
ATOM 2200 C C . LEU A 1 295 ? -1.153 -18.436 4.556 1.00 96.56 295 LEU A C 1
ATOM 2202 O O . LEU A 1 295 ? -0.415 -17.519 4.938 1.00 96.56 295 LEU A O 1
ATOM 2206 N N . ASP A 1 296 ? -0.850 -19.236 3.539 1.00 96.00 296 ASP A N 1
ATOM 2207 C CA . ASP A 1 296 ? 0.194 -18.964 2.559 1.00 96.00 296 ASP A CA 1
ATOM 2208 C C . ASP A 1 296 ? -0.446 -18.634 1.212 1.00 96.00 296 ASP A C 1
ATOM 2210 O O . ASP A 1 296 ? -1.039 -19.486 0.561 1.00 96.00 296 ASP A O 1
ATOM 2214 N N . ILE A 1 297 ? -0.301 -17.382 0.776 1.00 95.94 297 ILE A N 1
ATOM 2215 C CA . ILE A 1 297 ? -0.870 -16.917 -0.494 1.00 95.94 297 ILE A CA 1
ATOM 2216 C C . ILE A 1 297 ? -0.239 -17.603 -1.715 1.00 95.94 297 ILE A C 1
ATOM 2218 O O . ILE A 1 297 ? -0.776 -17.502 -2.808 1.00 95.94 297 ILE A O 1
ATOM 2222 N N . THR A 1 298 ? 0.912 -18.265 -1.558 1.00 95.56 298 THR A N 1
ATOM 2223 C CA . THR A 1 298 ? 1.575 -19.004 -2.642 1.00 95.56 298 THR A CA 1
ATOM 2224 C C . THR A 1 298 ? 1.127 -20.462 -2.751 1.00 95.56 298 THR A C 1
ATOM 2226 O O . THR A 1 298 ? 1.505 -21.126 -3.713 1.00 95.56 298 THR A O 1
ATOM 2229 N N . ASP A 1 299 ? 0.310 -20.944 -1.809 1.00 96.31 299 ASP A N 1
ATOM 2230 C CA . ASP A 1 299 ? -0.246 -22.296 -1.799 1.00 96.31 299 ASP A CA 1
ATOM 2231 C C . ASP A 1 299 ? -1.763 -22.261 -2.073 1.00 96.31 299 ASP A C 1
ATOM 2233 O O . ASP A 1 299 ? -2.539 -21.852 -1.203 1.00 96.31 299 ASP A O 1
ATOM 2237 N N . PRO A 1 300 ? -2.225 -22.730 -3.248 1.00 94.06 300 PRO A N 1
ATOM 2238 C CA . PRO A 1 300 ? -3.646 -22.767 -3.587 1.00 94.06 300 PRO A CA 1
ATOM 2239 C C . PRO A 1 300 ? -4.506 -23.539 -2.578 1.00 94.06 300 PRO A C 1
ATOM 2241 O O . PRO A 1 300 ? -5.662 -23.174 -2.362 1.00 94.06 300 PRO A O 1
ATOM 2244 N N . VAL A 1 301 ? -3.965 -24.581 -1.934 1.00 96.06 301 VAL A N 1
ATOM 2245 C CA . VAL A 1 301 ? -4.704 -25.371 -0.936 1.00 96.06 301 VAL A CA 1
ATOM 2246 C C . VAL A 1 301 ? -4.956 -24.532 0.316 1.00 96.06 301 VAL A C 1
ATOM 2248 O O . VAL A 1 301 ? -6.074 -24.514 0.833 1.00 96.06 301 VAL A O 1
ATOM 2251 N N . SER A 1 302 ? -3.950 -23.774 0.758 1.00 96.81 302 SER A N 1
ATOM 2252 C CA . SER A 1 302 ? -4.068 -22.834 1.876 1.00 96.81 302 SER A CA 1
ATOM 2253 C C . SER A 1 302 ? -5.102 -21.731 1.592 1.00 96.81 302 SER A C 1
ATOM 2255 O O . SER A 1 302 ? -5.947 -21.443 2.442 1.00 96.81 302 SER A O 1
ATOM 2257 N N . ILE A 1 303 ? -5.121 -21.175 0.373 1.00 96.50 303 ILE A N 1
ATOM 2258 C CA . ILE A 1 303 ? -6.120 -20.175 -0.053 1.00 96.50 303 ILE A CA 1
ATOM 2259 C C . ILE A 1 303 ? -7.541 -20.761 -0.011 1.00 96.50 303 ILE A C 1
ATOM 2261 O O . ILE A 1 303 ? -8.455 -20.129 0.526 1.00 96.50 303 ILE A O 1
ATOM 2265 N N . GLN A 1 304 ? -7.737 -21.978 -0.531 1.00 95.56 304 GLN A N 1
ATOM 2266 C CA . GLN A 1 304 ? -9.042 -22.650 -0.518 1.00 95.56 304 GLN A CA 1
ATOM 2267 C C . GLN A 1 304 ? -9.522 -22.967 0.900 1.00 95.56 304 GLN A C 1
ATOM 2269 O O . GLN A 1 304 ? -10.693 -22.751 1.216 1.00 95.56 304 GLN A O 1
ATOM 2274 N N . ALA A 1 305 ? -8.628 -23.429 1.777 1.00 96.31 305 ALA A N 1
ATOM 2275 C CA . ALA A 1 305 ? -8.955 -23.677 3.178 1.00 96.31 305 ALA A CA 1
ATOM 2276 C C . ALA A 1 305 ? -9.411 -22.387 3.883 1.00 96.31 305 ALA A C 1
ATOM 2278 O O . ALA A 1 305 ? -10.440 -22.380 4.562 1.00 96.31 305 ALA A O 1
ATOM 2279 N N . ALA A 1 306 ? -8.710 -21.271 3.655 1.00 96.69 306 ALA A N 1
ATOM 2280 C CA . ALA A 1 306 ? -9.109 -19.964 4.171 1.00 96.69 306 ALA A CA 1
ATOM 2281 C C . ALA A 1 306 ? -10.472 -19.514 3.618 1.00 96.69 306 ALA A C 1
ATOM 2283 O O . ALA A 1 306 ? -11.329 -19.057 4.373 1.00 96.69 306 ALA A O 1
ATOM 2284 N N . ARG A 1 307 ? -10.721 -19.689 2.315 1.00 95.69 307 ARG A N 1
ATOM 2285 C CA . ARG A 1 307 ? -12.020 -19.385 1.696 1.00 95.69 307 ARG A CA 1
ATOM 2286 C C . ARG A 1 307 ? -13.158 -20.178 2.348 1.00 95.69 307 ARG A C 1
ATOM 2288 O O . ARG A 1 307 ? -14.190 -19.600 2.691 1.00 95.69 307 ARG A O 1
ATOM 2295 N N . GLN A 1 308 ? -12.973 -21.484 2.541 1.00 95.94 308 GLN A N 1
ATOM 2296 C CA . GLN A 1 308 ? -13.962 -22.351 3.189 1.00 95.94 308 GLN A CA 1
ATOM 2297 C C . GLN A 1 308 ? -14.218 -21.939 4.641 1.00 95.94 308 GLN A C 1
ATOM 2299 O O . GLN A 1 308 ? -15.370 -21.919 5.072 1.00 95.94 308 GLN A O 1
ATOM 2304 N N . HIS A 1 309 ? -13.164 -21.556 5.368 1.00 96.00 309 HIS A N 1
ATOM 2305 C CA . HIS A 1 309 ? -13.255 -21.040 6.733 1.00 96.00 309 HIS A CA 1
ATOM 2306 C C . HIS A 1 309 ? -14.199 -19.830 6.822 1.00 96.00 309 HIS A C 1
ATOM 2308 O O . HIS A 1 309 ? -15.184 -19.870 7.558 1.00 96.00 309 HIS A O 1
ATOM 2314 N N . PHE A 1 310 ? -13.974 -18.790 6.010 1.00 96.44 310 PHE A N 1
ATOM 2315 C CA . PHE A 1 310 ? -14.818 -17.585 6.022 1.00 96.44 310 PHE A CA 1
ATOM 2316 C C . PHE A 1 310 ? -16.238 -17.831 5.506 1.00 96.44 310 PHE A C 1
ATOM 2318 O O . PHE A 1 310 ? -17.192 -17.253 6.030 1.00 96.44 310 PHE A O 1
ATOM 2325 N N . MET A 1 311 ? -16.402 -18.709 4.513 1.00 94.12 311 MET A N 1
ATOM 2326 C CA . MET A 1 311 ? -17.731 -19.095 4.040 1.00 94.12 311 MET A CA 1
ATOM 2327 C C . MET A 1 311 ? -18.530 -19.805 5.139 1.00 94.12 311 MET A C 1
ATOM 2329 O O . MET A 1 311 ? -19.709 -19.517 5.321 1.00 94.12 311 MET A O 1
ATOM 2333 N N . LYS A 1 312 ? -17.892 -20.704 5.895 1.00 94.25 312 LYS A N 1
ATOM 2334 C CA . LYS A 1 312 ? -18.541 -21.474 6.961 1.00 94.25 312 LYS A CA 1
ATOM 2335 C C . LYS A 1 312 ? -18.844 -20.631 8.201 1.00 94.25 312 LYS A C 1
ATOM 2337 O O . LYS A 1 312 ? -19.926 -20.767 8.760 1.00 94.25 312 LYS A O 1
ATOM 2342 N N . GLU A 1 313 ? -17.902 -19.801 8.647 1.00 94.38 313 GLU A N 1
ATOM 2343 C CA . GLU A 1 313 ? -18.029 -19.062 9.913 1.00 94.38 313 GLU A CA 1
ATOM 2344 C C . GLU A 1 313 ? -18.811 -17.747 9.760 1.00 94.38 313 GLU A C 1
ATOM 2346 O O . GLU A 1 313 ? -19.589 -17.390 10.641 1.00 94.38 313 GLU A O 1
ATOM 2351 N N . TYR A 1 314 ? -18.656 -17.048 8.631 1.00 95.00 314 TYR A N 1
ATOM 2352 C CA . TYR A 1 314 ? -19.205 -15.698 8.440 1.00 95.00 314 TYR A CA 1
ATOM 2353 C C . TYR A 1 314 ? -20.168 -15.574 7.256 1.00 95.00 314 TYR A C 1
ATOM 2355 O O . TYR A 1 314 ? -20.719 -14.487 7.041 1.00 95.00 314 TYR A O 1
ATOM 2363 N N . GLY A 1 315 ? -20.340 -16.634 6.456 1.00 93.38 315 GLY A N 1
ATOM 2364 C CA . GLY A 1 315 ? -21.109 -16.595 5.207 1.00 93.38 315 GLY A CA 1
ATOM 2365 C C . GLY A 1 315 ? -20.503 -15.682 4.135 1.00 93.38 315 GLY A C 1
ATOM 2366 O O . GLY A 1 315 ? -21.199 -15.298 3.199 1.00 93.38 315 GLY A O 1
ATOM 2367 N N . GLY A 1 316 ? -19.243 -15.262 4.294 1.00 95.19 316 GLY A N 1
ATOM 2368 C CA . GLY A 1 316 ? -18.605 -14.262 3.440 1.00 95.19 316 GLY A CA 1
ATOM 2369 C C . GLY A 1 316 ? -17.450 -13.527 4.120 1.00 95.19 316 GLY A C 1
ATOM 2370 O O . GLY A 1 316 ? -17.157 -13.763 5.288 1.00 95.19 316 GLY A O 1
ATOM 2371 N N . LEU A 1 317 ? -16.838 -12.585 3.403 1.00 96.94 317 LEU A N 1
ATOM 2372 C CA . LEU A 1 317 ? -15.804 -11.678 3.922 1.00 96.94 317 LEU A CA 1
ATOM 2373 C C . LEU A 1 317 ? -16.235 -10.214 3.722 1.00 96.94 317 LEU A C 1
ATOM 2375 O O . LEU A 1 317 ? -16.828 -9.894 2.695 1.00 96.94 317 LEU A O 1
ATOM 2379 N N . ASP A 1 318 ? -15.947 -9.314 4.664 1.00 97.31 318 ASP A N 1
ATOM 2380 C CA . ASP A 1 318 ? -16.260 -7.885 4.506 1.00 97.31 318 ASP A CA 1
ATOM 2381 C C . ASP A 1 318 ? -15.068 -7.110 3.928 1.00 97.31 318 ASP A C 1
ATOM 2383 O O . ASP A 1 318 ? -15.234 -6.274 3.038 1.00 97.31 318 ASP A O 1
ATOM 2387 N N . VAL A 1 319 ? -13.850 -7.393 4.400 1.00 98.12 319 VAL A N 1
ATOM 2388 C CA . VAL A 1 319 ? -12.642 -6.680 3.965 1.00 98.12 319 VAL A CA 1
ATOM 2389 C C . VAL A 1 319 ? -11.474 -7.638 3.742 1.00 98.12 319 VAL A C 1
ATOM 2391 O O . VAL A 1 319 ? -11.131 -8.429 4.618 1.00 98.12 319 VAL A O 1
ATOM 2394 N N . LEU A 1 320 ? -10.808 -7.512 2.595 1.00 98.44 320 LEU A N 1
ATOM 2395 C CA . LEU A 1 320 ? -9.548 -8.181 2.275 1.00 98.44 320 LEU A CA 1
ATOM 2396 C C . LEU A 1 320 ? -8.425 -7.150 2.130 1.00 98.44 320 LEU A C 1
ATOM 2398 O O . LEU A 1 320 ? -8.491 -6.268 1.276 1.00 98.44 320 LEU A O 1
ATOM 2402 N N . ILE A 1 321 ? -7.357 -7.285 2.914 1.00 98.62 321 ILE A N 1
ATOM 2403 C CA . ILE A 1 321 ? -6.141 -6.478 2.770 1.00 98.62 321 ILE A CA 1
ATOM 2404 C C . ILE A 1 321 ? -5.001 -7.377 2.297 1.00 98.62 321 ILE A C 1
ATOM 2406 O O . ILE A 1 321 ? -4.390 -8.111 3.078 1.00 98.62 321 ILE A O 1
ATOM 2410 N N . ASN A 1 322 ? -4.683 -7.277 1.010 1.00 98.31 322 ASN A N 1
ATOM 2411 C CA . ASN A 1 322 ? -3.546 -7.941 0.391 1.00 98.31 322 ASN A CA 1
ATOM 2412 C C . ASN A 1 322 ? -2.258 -7.161 0.692 1.00 98.31 322 ASN A C 1
ATOM 2414 O O . ASN A 1 322 ? -1.823 -6.311 -0.088 1.00 98.31 322 ASN A O 1
ATOM 2418 N N . ASN A 1 323 ? -1.666 -7.431 1.856 1.00 96.94 323 ASN A N 1
ATOM 2419 C CA . ASN A 1 323 ? -0.421 -6.815 2.322 1.00 96.94 323 ASN A CA 1
ATOM 2420 C C . ASN A 1 323 ? 0.820 -7.695 2.086 1.00 96.94 323 ASN A C 1
ATOM 2422 O O . ASN A 1 323 ? 1.928 -7.168 1.960 1.00 96.94 323 ASN A O 1
ATOM 2426 N N . ALA A 1 324 ? 0.656 -9.018 2.023 1.00 93.50 324 ALA A N 1
ATOM 2427 C CA . ALA A 1 324 ? 1.762 -9.947 1.835 1.00 93.50 324 ALA A CA 1
ATOM 2428 C C . ALA A 1 324 ? 2.588 -9.610 0.581 1.00 93.50 324 ALA A C 1
ATOM 2430 O O . ALA A 1 324 ? 2.064 -9.381 -0.506 1.00 93.50 324 ALA A O 1
ATOM 2431 N N . GLY A 1 325 ? 3.909 -9.589 0.745 1.00 91.50 325 GLY A N 1
ATOM 2432 C CA . GLY A 1 325 ? 4.835 -9.325 -0.342 1.00 91.50 325 GLY A CA 1
ATOM 2433 C C . GLY A 1 325 ? 6.286 -9.492 0.083 1.00 91.50 325 GLY A C 1
ATOM 2434 O O . GLY A 1 325 ? 6.617 -9.487 1.272 1.00 91.50 325 GLY A O 1
ATOM 2435 N N . ILE A 1 326 ? 7.151 -9.651 -0.910 1.00 91.81 326 ILE A N 1
ATOM 2436 C CA . ILE A 1 326 ? 8.593 -9.801 -0.749 1.00 91.81 326 ILE A CA 1
ATOM 2437 C C . ILE A 1 326 ? 9.344 -8.823 -1.655 1.00 91.81 326 ILE A C 1
ATOM 2439 O O . ILE A 1 326 ? 8.856 -8.392 -2.702 1.00 91.81 326 ILE A O 1
ATOM 2443 N N . VAL A 1 327 ? 10.555 -8.480 -1.229 1.00 87.69 327 VAL A N 1
ATOM 2444 C CA . VAL A 1 327 ? 11.520 -7.661 -1.970 1.00 87.69 327 VAL A CA 1
ATOM 2445 C C . VAL A 1 327 ? 12.774 -8.494 -2.252 1.00 87.69 327 VAL A C 1
ATOM 2447 O O . VAL A 1 327 ? 13.029 -9.458 -1.517 1.00 87.69 327 VAL A O 1
ATOM 2450 N N . PRO A 1 328 ? 13.576 -8.137 -3.270 1.00 83.81 328 PRO A N 1
ATOM 2451 C CA . PRO A 1 328 ? 14.941 -8.633 -3.395 1.00 83.81 328 PRO A CA 1
ATOM 2452 C C . PRO A 1 328 ? 15.688 -8.471 -2.069 1.00 83.81 328 PRO A C 1
ATOM 2454 O O . PRO A 1 328 ? 15.646 -7.403 -1.452 1.00 83.81 328 PRO A O 1
ATOM 2457 N N . LYS A 1 329 ? 16.361 -9.526 -1.601 1.00 80.75 329 LYS A N 1
ATOM 2458 C CA . LYS A 1 329 ? 17.233 -9.397 -0.430 1.00 80.75 329 LYS A CA 1
ATOM 2459 C C . LYS A 1 329 ? 18.510 -8.678 -0.856 1.00 80.75 329 LYS A C 1
ATOM 2461 O O . LYS A 1 329 ? 19.047 -8.925 -1.932 1.00 80.75 329 LYS A O 1
ATOM 2466 N N . ARG A 1 330 ? 19.028 -7.800 0.001 1.00 75.88 330 ARG A N 1
ATOM 2467 C CA . ARG A 1 330 ? 20.319 -7.157 -0.257 1.00 75.88 330 ARG A CA 1
ATOM 2468 C C . ARG A 1 330 ? 21.418 -8.222 -0.292 1.00 75.88 330 ARG A C 1
ATOM 2470 O O . ARG A 1 330 ? 21.552 -8.975 0.668 1.00 75.88 330 ARG A O 1
ATOM 2477 N N . GLY A 1 331 ? 22.194 -8.256 -1.375 1.00 75.00 331 GLY A N 1
ATOM 2478 C CA . GLY A 1 331 ? 23.242 -9.262 -1.574 1.00 75.00 331 GLY A CA 1
ATOM 2479 C C . GLY A 1 331 ? 22.714 -10.665 -1.884 1.00 75.00 331 GLY A C 1
ATOM 2480 O O . GLY A 1 331 ? 23.418 -11.637 -1.630 1.00 75.00 331 GLY A O 1
ATOM 2481 N N . ASP A 1 332 ? 21.479 -10.789 -2.381 1.00 81.25 332 ASP A N 1
ATOM 2482 C CA . ASP A 1 332 ? 20.963 -12.066 -2.878 1.00 81.25 332 ASP A CA 1
ATOM 2483 C C . ASP A 1 332 ? 21.828 -12.558 -4.059 1.00 81.25 332 ASP A C 1
ATOM 2485 O O . ASP A 1 332 ? 21.931 -11.836 -5.053 1.00 81.25 332 ASP A O 1
ATOM 2489 N N . PRO A 1 333 ? 22.455 -13.749 -3.977 1.00 85.94 333 PRO A N 1
ATOM 2490 C CA . PRO A 1 333 ? 23.290 -14.271 -5.058 1.00 85.94 333 PRO A CA 1
ATOM 2491 C C . PRO A 1 333 ? 22.469 -14.777 -6.254 1.00 85.94 333 PRO A C 1
ATOM 2493 O O . PRO A 1 333 ? 23.043 -15.127 -7.284 1.00 85.94 333 PRO A O 1
ATOM 2496 N N . ALA A 1 334 ? 21.140 -14.873 -6.130 1.00 89.00 334 ALA A N 1
ATOM 2497 C CA . ALA A 1 334 ? 20.282 -15.347 -7.204 1.00 89.00 334 ALA A CA 1
ATOM 2498 C C . ALA A 1 334 ? 20.321 -14.410 -8.422 1.00 89.00 334 ALA A C 1
ATOM 2500 O O . ALA A 1 334 ? 20.335 -13.185 -8.290 1.00 89.00 334 ALA A O 1
ATOM 2501 N N . SER A 1 335 ? 20.253 -14.992 -9.622 1.00 92.69 335 SER A N 1
ATOM 2502 C CA . SER A 1 335 ? 20.169 -14.230 -10.872 1.00 92.69 335 SER A CA 1
ATOM 2503 C C . SER A 1 335 ? 18.937 -13.315 -10.903 1.00 92.69 335 SER A C 1
ATOM 2505 O O . SER A 1 335 ? 17.921 -13.607 -10.266 1.00 92.69 335 SER A O 1
ATOM 2507 N N . PHE A 1 336 ? 18.989 -12.238 -11.693 1.00 92.38 336 PHE A N 1
ATOM 2508 C CA . PHE A 1 336 ? 17.850 -11.329 -11.873 1.00 92.38 336 PHE A CA 1
ATOM 2509 C C . PHE A 1 336 ? 16.575 -12.077 -12.305 1.00 92.38 336 PHE A C 1
ATOM 2511 O O . PHE A 1 336 ? 15.510 -11.845 -11.740 1.00 92.38 336 PHE A O 1
ATOM 2518 N N . GLY A 1 337 ? 16.686 -13.045 -13.221 1.00 93.44 337 GLY A N 1
ATOM 2519 C CA . GLY A 1 337 ? 15.566 -13.886 -13.655 1.00 93.44 337 GLY A CA 1
ATOM 2520 C C . GLY A 1 337 ? 14.990 -14.782 -12.553 1.00 93.44 337 GLY A C 1
ATOM 2521 O O . GLY A 1 337 ? 13.772 -14.884 -12.410 1.00 93.44 337 GLY A O 1
ATOM 2522 N N . SER A 1 338 ? 15.842 -15.389 -11.720 1.00 94.38 338 SER A N 1
ATOM 2523 C CA . SER A 1 338 ? 15.392 -16.170 -10.555 1.00 94.38 338 SER A CA 1
ATOM 2524 C C . SER A 1 338 ? 14.705 -15.287 -9.508 1.00 94.38 338 SER A C 1
ATOM 2526 O O . SER A 1 338 ? 13.716 -15.689 -8.891 1.00 94.38 338 SER A O 1
ATOM 2528 N N . GLN A 1 339 ? 15.198 -14.060 -9.315 1.00 93.69 339 GLN A N 1
ATOM 2529 C CA . GLN A 1 339 ? 14.534 -13.072 -8.471 1.00 93.69 339 GLN A CA 1
ATOM 2530 C C . GLN A 1 339 ? 13.183 -12.647 -9.063 1.00 93.69 339 GLN A C 1
ATOM 2532 O O . GLN A 1 339 ? 12.206 -12.578 -8.315 1.00 93.69 339 GLN A O 1
ATOM 2537 N N . ALA A 1 340 ? 13.112 -12.426 -10.382 1.00 95.44 340 ALA A N 1
ATOM 2538 C CA . ALA A 1 340 ? 11.895 -12.080 -11.116 1.00 95.44 340 ALA A CA 1
ATOM 2539 C C . ALA A 1 340 ? 10.784 -13.102 -10.898 1.00 95.44 340 ALA A C 1
ATOM 2541 O O . ALA A 1 340 ? 9.700 -12.737 -10.450 1.00 95.44 340 ALA A O 1
ATOM 2542 N N . GLU A 1 341 ? 11.082 -14.379 -11.124 1.00 96.00 341 GLU A N 1
ATOM 2543 C CA . GLU A 1 341 ? 10.138 -15.475 -10.915 1.00 96.00 341 GLU A CA 1
ATOM 2544 C C . GLU A 1 341 ? 9.613 -15.515 -9.479 1.00 96.00 341 GLU A C 1
ATOM 2546 O O . GLU A 1 341 ? 8.407 -15.425 -9.254 1.00 96.00 341 GLU A O 1
ATOM 2551 N N . ARG A 1 342 ? 10.513 -15.574 -8.490 1.00 95.69 342 ARG A N 1
ATOM 2552 C CA . ARG A 1 342 ? 10.123 -15.689 -7.080 1.00 95.69 342 ARG A CA 1
ATOM 2553 C C . ARG A 1 342 ? 9.291 -14.493 -6.609 1.00 95.69 342 ARG A C 1
ATOM 2555 O O . ARG A 1 342 ? 8.312 -14.670 -5.890 1.00 95.69 342 ARG A O 1
ATOM 2562 N N . ILE A 1 343 ? 9.681 -13.273 -6.982 1.00 95.88 343 ILE A N 1
ATOM 2563 C CA . ILE A 1 343 ? 9.015 -12.050 -6.513 1.00 95.88 343 ILE A CA 1
ATOM 2564 C C . ILE A 1 343 ? 7.670 -11.853 -7.205 1.00 95.88 343 ILE A C 1
ATOM 2566 O O . ILE A 1 343 ? 6.707 -11.515 -6.519 1.00 95.88 343 ILE A O 1
ATOM 2570 N N . LEU A 1 344 ? 7.562 -12.079 -8.518 1.00 97.31 344 LEU A N 1
ATOM 2571 C CA . LEU A 1 344 ? 6.266 -11.991 -9.196 1.00 97.31 344 LEU A CA 1
ATOM 2572 C C . LEU A 1 344 ? 5.319 -13.102 -8.741 1.00 97.31 344 LEU A C 1
ATOM 2574 O O . LEU A 1 344 ? 4.127 -12.830 -8.591 1.00 97.31 344 LEU A O 1
ATOM 2578 N N . GLN A 1 345 ? 5.832 -14.304 -8.447 1.00 97.62 345 GLN A N 1
ATOM 2579 C CA . GLN A 1 345 ? 5.024 -15.393 -7.897 1.00 97.62 345 GLN A CA 1
ATOM 2580 C C . GLN A 1 345 ? 4.301 -14.967 -6.620 1.00 97.62 345 GLN A C 1
ATOM 2582 O O . GLN A 1 345 ? 3.102 -15.190 -6.496 1.00 97.62 345 GLN A O 1
ATOM 2587 N N . THR A 1 346 ? 4.994 -14.304 -5.691 1.00 96.12 346 THR A N 1
ATOM 2588 C CA . THR A 1 346 ? 4.376 -13.844 -4.441 1.00 96.12 346 THR A CA 1
ATOM 2589 C C . THR A 1 346 ? 3.604 -12.533 -4.598 1.00 96.12 346 THR A C 1
ATOM 2591 O O . THR A 1 346 ? 2.473 -12.424 -4.143 1.00 96.12 346 THR A O 1
ATOM 2594 N N . ASN A 1 347 ? 4.197 -11.506 -5.206 1.00 97.81 347 ASN A N 1
ATOM 2595 C CA . ASN A 1 347 ? 3.622 -10.159 -5.178 1.00 97.81 347 ASN A CA 1
ATOM 2596 C C . ASN A 1 347 ? 2.461 -9.982 -6.163 1.00 97.81 347 ASN A C 1
ATOM 2598 O O . ASN A 1 347 ? 1.578 -9.163 -5.899 1.00 97.81 347 ASN A O 1
ATOM 2602 N N . PHE A 1 348 ? 2.478 -10.707 -7.285 1.00 98.25 348 PHE A N 1
ATOM 2603 C CA . PHE A 1 348 ? 1.491 -10.576 -8.354 1.00 98.25 348 PHE A CA 1
ATOM 2604 C C . PHE A 1 348 ? 0.607 -11.819 -8.478 1.00 98.25 348 PHE A C 1
ATOM 2606 O O . PHE A 1 348 ? -0.594 -11.704 -8.253 1.00 98.25 348 PHE A O 1
ATOM 2613 N N . PHE A 1 349 ? 1.169 -12.992 -8.796 1.00 98.19 349 PHE A N 1
ATOM 2614 C CA . PHE A 1 349 ? 0.368 -14.186 -9.104 1.00 98.19 349 PHE A CA 1
ATOM 2615 C C . PHE A 1 349 ? -0.429 -14.678 -7.890 1.00 98.19 349 PHE A C 1
ATOM 2617 O O . PHE A 1 349 ? -1.647 -14.781 -7.968 1.00 98.19 349 PHE A O 1
ATOM 2624 N N . ALA A 1 350 ? 0.221 -14.853 -6.741 1.00 97.69 350 ALA A N 1
ATOM 2625 C CA . ALA A 1 350 ? -0.448 -15.217 -5.494 1.00 97.69 350 ALA A CA 1
ATOM 2626 C C . ALA A 1 350 ? -1.494 -14.179 -5.042 1.00 97.69 350 ALA A C 1
ATOM 2628 O O . ALA A 1 350 ? -2.586 -14.532 -4.602 1.00 97.69 350 ALA A O 1
ATOM 2629 N N . THR A 1 351 ? -1.202 -12.881 -5.185 1.00 97.81 351 THR A N 1
ATOM 2630 C CA . THR A 1 351 ? -2.172 -11.817 -4.869 1.00 97.81 351 THR A CA 1
ATOM 2631 C C . THR A 1 351 ? -3.379 -11.845 -5.808 1.00 97.81 351 THR A C 1
ATOM 2633 O O . THR A 1 351 ? -4.507 -11.624 -5.373 1.00 97.81 351 THR A O 1
ATOM 2636 N N . ARG A 1 352 ? -3.159 -12.134 -7.095 1.00 97.69 352 ARG A N 1
ATOM 2637 C CA . ARG A 1 352 ? -4.228 -12.337 -8.075 1.00 97.69 352 ARG A CA 1
ATOM 2638 C C . ARG A 1 352 ? -5.106 -13.518 -7.683 1.00 97.69 352 ARG A C 1
ATOM 2640 O O . ARG A 1 352 ? -6.323 -13.369 -7.681 1.00 97.69 352 ARG A O 1
ATOM 2647 N N . ASP A 1 353 ? -4.504 -14.644 -7.320 1.00 97.44 353 ASP A N 1
ATOM 2648 C CA . ASP A 1 353 ? -5.242 -15.846 -6.933 1.00 97.44 353 ASP A CA 1
ATOM 2649 C C . ASP A 1 353 ? -6.069 -15.588 -5.660 1.00 97.44 353 ASP A C 1
ATOM 2651 O O . ASP A 1 353 ? -7.258 -15.903 -5.622 1.00 97.44 353 ASP A O 1
ATOM 2655 N N . MET A 1 354 ? -5.505 -14.872 -4.677 1.00 97.38 354 MET A N 1
ATOM 2656 C CA . MET A 1 354 ? -6.252 -14.363 -3.519 1.00 97.38 354 MET A CA 1
ATOM 2657 C C . MET A 1 354 ? -7.446 -13.491 -3.929 1.00 97.38 354 MET A C 1
ATOM 2659 O O . MET A 1 354 ? -8.554 -13.704 -3.442 1.00 97.38 354 MET A O 1
ATOM 2663 N N . CYS A 1 355 ? -7.260 -12.515 -4.824 1.00 96.50 355 CYS A N 1
ATOM 2664 C CA . CYS A 1 355 ? -8.376 -11.699 -5.304 1.00 96.50 355 CYS A CA 1
ATOM 2665 C C . CYS A 1 355 ? -9.451 -12.554 -5.986 1.00 96.50 355 CYS A C 1
ATOM 2667 O O . CYS A 1 355 ? -10.631 -12.378 -5.695 1.00 96.50 355 CYS A O 1
ATOM 2669 N N . ASN A 1 356 ? -9.064 -13.477 -6.865 1.00 95.19 356 ASN A N 1
ATOM 2670 C CA . ASN A 1 356 ? -9.997 -14.280 -7.653 1.00 95.19 356 ASN A CA 1
ATOM 2671 C C . ASN A 1 356 ? -10.829 -15.233 -6.784 1.00 95.19 356 ASN A C 1
ATOM 2673 O O . ASN A 1 356 ? -12.022 -15.397 -7.036 1.00 95.19 356 ASN A O 1
ATOM 2677 N N . GLU A 1 357 ? -10.240 -15.793 -5.727 1.00 96.44 357 GLU A N 1
ATOM 2678 C CA . GLU A 1 357 ? -10.943 -16.675 -4.789 1.00 96.44 357 GLU A CA 1
ATOM 2679 C C . GLU A 1 357 ? -11.861 -15.923 -3.817 1.00 96.44 357 GLU A C 1
ATOM 2681 O O . GLU A 1 357 ? -12.945 -16.404 -3.478 1.00 96.44 357 GLU A O 1
ATOM 2686 N N . PHE A 1 358 ? -11.459 -14.728 -3.375 1.00 96.56 358 PHE A N 1
ATOM 2687 C CA . PHE A 1 358 ? -12.197 -13.978 -2.356 1.00 96.56 358 PHE A CA 1
ATOM 2688 C C . PHE A 1 358 ? -13.196 -12.961 -2.924 1.00 96.56 358 PHE A C 1
ATOM 2690 O O . PHE A 1 358 ? -14.175 -12.645 -2.250 1.00 96.56 358 PHE A O 1
ATOM 2697 N N . LEU A 1 359 ? -13.029 -12.477 -4.159 1.00 95.19 359 LEU A N 1
ATOM 2698 C CA . LEU A 1 359 ? -13.981 -11.560 -4.809 1.00 95.19 359 LEU A CA 1
ATOM 2699 C C . LEU A 1 359 ? -15.429 -12.097 -4.833 1.00 95.19 359 LEU A C 1
ATOM 2701 O O . LEU A 1 359 ? -16.354 -11.337 -4.511 1.00 95.19 359 LEU A O 1
ATOM 2705 N N . PRO A 1 360 ? -15.680 -13.379 -5.170 1.00 94.50 360 PRO A N 1
ATOM 2706 C CA . PRO A 1 360 ? -17.020 -13.960 -5.085 1.00 94.50 360 PRO A CA 1
ATOM 2707 C C . PRO A 1 360 ? -17.556 -14.040 -3.649 1.00 94.50 360 PRO A C 1
ATOM 2709 O O . PRO A 1 360 ? -18.763 -13.958 -3.452 1.00 94.50 360 PRO A O 1
ATOM 2712 N N . LEU A 1 361 ? -16.668 -14.161 -2.655 1.00 95.56 361 LEU A N 1
ATOM 2713 C CA . LEU A 1 361 ? -17.008 -14.315 -1.236 1.00 95.56 361 LEU A CA 1
ATOM 2714 C C . LEU A 1 361 ? -17.315 -12.980 -0.531 1.00 95.56 361 LEU A C 1
ATOM 2716 O O . LEU A 1 361 ? -17.879 -12.970 0.564 1.00 95.56 361 LEU A O 1
ATOM 2720 N N . LEU A 1 362 ? -16.936 -11.846 -1.128 1.00 96.06 362 LEU A N 1
ATOM 2721 C CA . LEU A 1 362 ? -17.144 -10.542 -0.504 1.00 96.06 362 LEU A CA 1
ATOM 2722 C C . LEU A 1 362 ? -18.629 -10.206 -0.315 1.00 96.06 362 LEU A C 1
ATOM 2724 O O . LEU A 1 362 ? -19.455 -10.362 -1.216 1.00 96.06 362 LEU A O 1
ATOM 2728 N N . LYS A 1 363 ? -18.973 -9.683 0.855 1.00 95.06 363 LYS A N 1
ATOM 2729 C CA . LYS A 1 363 ? -20.324 -9.206 1.157 1.00 95.06 363 LYS A CA 1
ATOM 2730 C C . LYS A 1 363 ? -20.611 -7.875 0.449 1.00 95.06 363 LYS A C 1
ATOM 2732 O O . LYS A 1 363 ? -19.740 -7.272 -0.187 1.00 95.06 363 LYS A O 1
ATOM 2737 N N . LYS A 1 364 ? -21.867 -7.428 0.536 1.00 93.81 364 LYS A N 1
ATOM 2738 C CA . LYS A 1 364 ? -22.273 -6.094 0.076 1.00 93.81 364 LYS A CA 1
ATOM 2739 C C . LYS A 1 364 ? -21.440 -5.024 0.794 1.00 93.81 364 LYS A C 1
ATOM 2741 O O . LYS A 1 364 ? -21.147 -5.172 1.975 1.00 93.81 364 LYS A O 1
ATOM 2746 N N . ASP A 1 365 ? -21.063 -3.977 0.067 1.00 94.38 365 ASP A N 1
ATOM 2747 C CA . ASP A 1 365 ? -20.170 -2.909 0.519 1.00 94.38 365 ASP A CA 1
ATOM 2748 C C . ASP A 1 365 ? -18.777 -3.427 0.937 1.00 94.38 365 ASP A C 1
ATOM 2750 O O . ASP A 1 365 ? -18.107 -2.819 1.765 1.00 94.38 365 ASP A O 1
ATOM 2754 N N . GLY A 1 366 ? -18.319 -4.562 0.396 1.00 96.06 366 GLY A N 1
ATOM 2755 C CA . GLY A 1 366 ? -17.007 -5.123 0.724 1.00 96.06 366 GLY A CA 1
ATOM 2756 C C . GLY A 1 366 ? -15.828 -4.269 0.234 1.00 96.06 366 GLY A C 1
ATOM 2757 O O . GLY A 1 366 ? -15.956 -3.482 -0.707 1.00 96.06 366 GLY A O 1
ATOM 2758 N N . ARG A 1 367 ? -14.651 -4.421 0.857 1.00 97.81 367 ARG A N 1
ATOM 2759 C CA . ARG A 1 367 ? -13.426 -3.697 0.462 1.00 97.81 367 ARG A CA 1
ATOM 2760 C C . ARG A 1 367 ? -12.271 -4.637 0.156 1.00 97.81 367 ARG A C 1
ATOM 2762 O O . ARG A 1 367 ? -12.002 -5.561 0.915 1.00 97.81 367 ARG A O 1
ATOM 2769 N N . ILE A 1 368 ? -11.538 -4.344 -0.914 1.00 98.31 368 ILE A N 1
ATOM 2770 C CA . ILE A 1 368 ? -10.231 -4.935 -1.208 1.00 98.31 368 ILE A CA 1
ATOM 2771 C C . ILE A 1 368 ? -9.179 -3.831 -1.215 1.00 98.31 368 ILE A C 1
ATOM 2773 O O . ILE A 1 368 ? -9.302 -2.829 -1.923 1.00 98.31 368 ILE A O 1
ATOM 2777 N N . VAL A 1 369 ? -8.113 -4.038 -0.451 1.00 98.56 369 VAL A N 1
ATOM 2778 C CA . VAL A 1 369 ? -6.968 -3.134 -0.391 1.00 98.56 369 VAL A CA 1
ATOM 2779 C C . VAL A 1 369 ? -5.718 -3.886 -0.813 1.00 98.56 369 VAL A C 1
ATOM 2781 O O . VAL A 1 369 ? -5.232 -4.759 -0.097 1.00 98.56 369 VAL A O 1
ATOM 2784 N N . ASN A 1 370 ? -5.170 -3.521 -1.966 1.00 98.50 370 ASN A N 1
ATOM 2785 C CA . ASN A 1 370 ? -3.929 -4.081 -2.484 1.00 98.50 370 ASN A CA 1
ATOM 2786 C C . ASN A 1 370 ? -2.750 -3.180 -2.101 1.00 98.50 370 ASN A C 1
ATOM 2788 O O . ASN A 1 370 ? -2.601 -2.066 -2.612 1.00 98.50 370 ASN A O 1
ATOM 2792 N N . VAL A 1 371 ? -1.875 -3.651 -1.211 1.00 97.75 371 VAL A N 1
ATOM 2793 C CA . VAL A 1 371 ? -0.691 -2.887 -0.800 1.00 97.75 371 VAL A CA 1
ATOM 2794 C C . VAL A 1 371 ? 0.372 -2.977 -1.896 1.00 97.75 371 VAL A C 1
ATOM 2796 O O . VAL A 1 371 ? 1.164 -3.922 -1.994 1.00 97.75 371 VAL A O 1
ATOM 2799 N N . ALA A 1 372 ? 0.379 -1.965 -2.756 1.00 95.88 372 ALA A N 1
ATOM 2800 C CA . ALA A 1 372 ? 1.329 -1.813 -3.839 1.00 95.88 372 ALA A CA 1
ATOM 2801 C C . ALA A 1 372 ? 2.561 -1.013 -3.374 1.00 95.88 372 ALA A C 1
ATOM 2803 O O . ALA A 1 372 ? 3.068 -1.203 -2.267 1.00 95.88 372 ALA A O 1
ATOM 2804 N N . SER A 1 373 ? 3.116 -0.162 -4.234 1.00 94.00 373 SER A N 1
ATOM 2805 C CA . SER A 1 373 ? 4.214 0.730 -3.874 1.00 94.00 373 SER A CA 1
ATOM 2806 C C . SER A 1 373 ? 4.309 1.875 -4.865 1.00 94.00 373 SER A C 1
ATOM 2808 O O . SER A 1 373 ? 4.091 1.687 -6.059 1.00 94.00 373 SER A O 1
ATOM 2810 N N . ILE A 1 374 ? 4.735 3.041 -4.386 1.00 90.50 374 ILE A N 1
ATOM 2811 C CA . ILE A 1 374 ? 5.113 4.169 -5.245 1.00 90.50 374 ILE A CA 1
ATOM 2812 C C . ILE A 1 374 ? 6.250 3.804 -6.206 1.00 90.50 374 ILE A C 1
ATOM 2814 O O . ILE A 1 374 ? 6.350 4.385 -7.279 1.00 90.50 374 ILE A O 1
ATOM 2818 N N . VAL A 1 375 ? 7.068 2.802 -5.859 1.00 88.94 375 VAL A N 1
ATOM 2819 C CA . VAL A 1 375 ? 8.092 2.265 -6.757 1.00 88.94 375 VAL A CA 1
ATOM 2820 C C . VAL A 1 375 ? 7.442 1.722 -8.023 1.00 88.94 375 VAL A C 1
ATOM 2822 O O . VAL A 1 375 ? 7.944 2.012 -9.093 1.00 88.94 375 VAL A O 1
ATOM 2825 N N . GLY A 1 376 ? 6.287 1.051 -7.941 1.00 90.12 376 GLY A N 1
ATOM 2826 C CA . GLY A 1 376 ? 5.562 0.605 -9.135 1.00 90.12 376 GLY A CA 1
ATOM 2827 C C . GLY A 1 376 ? 5.182 1.774 -10.048 1.00 90.12 376 GLY A C 1
ATOM 2828 O O . GLY A 1 376 ? 5.457 1.738 -11.242 1.00 90.12 376 GLY A O 1
ATOM 2829 N N . TYR A 1 377 ? 4.659 2.862 -9.477 1.00 88.62 377 TYR A N 1
ATOM 2830 C CA . TYR A 1 377 ? 4.346 4.078 -10.235 1.00 88.62 377 TYR A CA 1
ATOM 2831 C C . TYR A 1 377 ? 5.587 4.693 -10.900 1.00 88.62 377 TYR A C 1
ATOM 2833 O O . TYR A 1 377 ? 5.553 5.043 -12.072 1.00 88.62 377 TYR A O 1
ATOM 2841 N N . ILE A 1 378 ? 6.711 4.781 -10.184 1.00 88.75 378 ILE A N 1
ATOM 2842 C CA . ILE A 1 378 ? 7.973 5.306 -10.731 1.00 88.75 378 ILE A CA 1
ATOM 2843 C C . ILE A 1 378 ? 8.515 4.390 -11.837 1.00 88.75 378 ILE A C 1
ATOM 2845 O O . ILE A 1 378 ? 8.941 4.868 -12.886 1.00 88.75 378 ILE A O 1
ATOM 2849 N N . THR A 1 379 ? 8.483 3.077 -11.610 1.00 90.69 379 THR A N 1
ATOM 2850 C CA . THR A 1 379 ? 8.969 2.053 -12.537 1.00 90.69 379 THR A CA 1
ATOM 2851 C C . THR A 1 379 ? 8.157 2.038 -13.830 1.00 90.69 379 THR A C 1
ATOM 2853 O O . THR A 1 379 ? 8.734 1.800 -14.886 1.00 90.69 379 THR A O 1
ATOM 2856 N N . LEU A 1 380 ? 6.865 2.381 -13.791 1.00 90.62 380 LEU A N 1
ATOM 2857 C CA . LEU A 1 380 ? 6.043 2.512 -14.994 1.00 90.62 380 LEU A CA 1
ATOM 2858 C C . LEU A 1 380 ? 6.638 3.530 -15.975 1.00 90.62 380 LEU A C 1
ATOM 2860 O O . LEU A 1 380 ? 6.757 3.239 -17.159 1.00 90.62 380 LEU A O 1
ATOM 2864 N N . TYR A 1 381 ? 7.112 4.679 -15.487 1.00 88.38 381 TYR A N 1
ATOM 2865 C CA . TYR A 1 381 ? 7.758 5.704 -16.324 1.00 88.38 381 TYR A CA 1
ATOM 2866 C C . TYR A 1 381 ? 9.134 5.304 -16.866 1.00 88.38 381 TYR A C 1
ATOM 2868 O O . TYR A 1 381 ? 9.732 6.041 -17.658 1.00 88.38 381 TYR A O 1
ATOM 2876 N N . MET A 1 382 ? 9.665 4.174 -16.404 1.00 90.62 382 MET A N 1
ATOM 2877 C CA . MET A 1 382 ? 10.905 3.589 -16.899 1.00 90.62 382 MET A CA 1
ATOM 2878 C C . MET A 1 382 ? 10.650 2.504 -17.952 1.00 90.62 382 MET A C 1
ATOM 2880 O O . MET A 1 382 ? 11.600 2.115 -18.625 1.00 90.62 382 MET A O 1
ATOM 2884 N N . CYS A 1 383 ? 9.407 2.035 -18.111 1.00 92.69 383 CYS A N 1
ATOM 2885 C CA . CYS A 1 383 ? 9.034 1.114 -19.182 1.00 92.69 383 CYS A CA 1
ATOM 2886 C C . CYS A 1 383 ? 9.078 1.805 -20.558 1.00 92.69 383 CYS A C 1
ATOM 2888 O O . CYS A 1 383 ? 9.023 3.035 -20.648 1.00 92.69 383 CYS A O 1
ATOM 2890 N N . SER A 1 384 ? 9.122 1.031 -21.642 1.00 94.25 384 SER A N 1
ATOM 2891 C CA . SER A 1 384 ? 8.941 1.556 -23.001 1.00 94.25 384 SER A CA 1
ATOM 2892 C C . SER A 1 384 ? 7.553 2.196 -23.184 1.00 94.25 384 SER A C 1
ATOM 2894 O O . SER A 1 384 ? 6.612 1.830 -22.473 1.00 94.25 384 SER A O 1
ATOM 2896 N N . PRO A 1 385 ? 7.389 3.136 -24.136 1.00 92.62 385 PRO A N 1
ATOM 2897 C CA . PRO A 1 385 ? 6.090 3.748 -24.421 1.00 92.62 385 PRO A CA 1
ATOM 2898 C C . PRO A 1 385 ? 4.984 2.728 -24.718 1.00 92.62 385 PRO A C 1
ATOM 2900 O O . PRO A 1 385 ? 3.867 2.902 -24.240 1.00 92.62 385 PRO A O 1
ATOM 2903 N N . ASP A 1 386 ? 5.304 1.641 -25.425 1.00 92.69 386 ASP A N 1
ATOM 2904 C CA . ASP A 1 386 ? 4.338 0.591 -25.771 1.00 92.69 386 ASP A CA 1
ATOM 2905 C C . ASP A 1 386 ? 3.861 -0.176 -24.531 1.00 92.69 386 ASP A C 1
ATOM 2907 O O . ASP A 1 386 ? 2.662 -0.396 -24.347 1.00 92.69 386 ASP A O 1
ATOM 2911 N N . LEU A 1 387 ? 4.788 -0.524 -23.629 1.00 94.38 387 LEU A N 1
ATOM 2912 C CA . LEU A 1 387 ? 4.450 -1.162 -22.356 1.00 94.38 387 LEU A CA 1
ATOM 2913 C C . LEU A 1 387 ? 3.642 -0.221 -21.464 1.00 94.38 387 LEU A C 1
ATOM 2915 O O . LEU A 1 387 ? 2.661 -0.655 -20.865 1.00 94.38 387 LEU A O 1
ATOM 2919 N N . GLN A 1 388 ? 4.018 1.060 -21.391 1.00 92.88 388 GLN A N 1
ATOM 2920 C CA . GLN A 1 388 ? 3.247 2.066 -20.659 1.00 92.88 388 GLN A CA 1
ATOM 2921 C C . GLN A 1 388 ? 1.821 2.150 -21.202 1.00 92.88 388 GLN A C 1
ATOM 2923 O O . GLN A 1 388 ? 0.875 1.998 -20.437 1.00 92.88 388 GLN A O 1
ATOM 2928 N N . ALA A 1 389 ? 1.662 2.314 -22.517 1.00 91.38 389 ALA A N 1
ATOM 2929 C CA . ALA A 1 389 ? 0.356 2.400 -23.155 1.00 91.38 389 ALA A CA 1
ATOM 2930 C C . ALA A 1 389 ? -0.500 1.164 -22.856 1.00 91.38 389 ALA A C 1
ATOM 2932 O O . ALA A 1 389 ? -1.643 1.311 -22.425 1.00 91.38 389 ALA A O 1
ATOM 2933 N N . ARG A 1 390 ? 0.054 -0.051 -22.990 1.00 93.38 390 ARG A N 1
ATOM 2934 C CA . ARG A 1 390 ? -0.708 -1.277 -22.712 1.00 93.38 390 ARG A CA 1
ATOM 2935 C C . ARG A 1 390 ? -1.078 -1.412 -21.235 1.00 93.38 390 ARG A C 1
ATOM 2937 O O . ARG A 1 390 ? -2.233 -1.696 -20.936 1.00 93.38 390 ARG A O 1
ATOM 2944 N N . LEU A 1 391 ? -0.140 -1.179 -20.315 1.00 92.94 391 LEU A N 1
ATOM 2945 C CA . LEU A 1 391 ? -0.366 -1.305 -18.867 1.00 92.94 391 LEU A CA 1
ATOM 2946 C C . LEU A 1 391 ? -1.323 -0.235 -18.313 1.00 92.94 391 LEU A C 1
ATOM 2948 O O . LEU A 1 391 ? -2.011 -0.487 -17.323 1.00 92.94 391 LEU A O 1
ATOM 2952 N N . CYS A 1 392 ? -1.378 0.944 -18.939 1.00 90.88 392 CYS A N 1
ATOM 2953 C CA . CYS A 1 392 ? -2.318 2.011 -18.594 1.00 90.88 392 CYS A CA 1
ATOM 2954 C C . CYS A 1 392 ? -3.700 1.836 -19.238 1.00 90.88 392 CYS A C 1
ATOM 2956 O O . CYS A 1 392 ? -4.649 2.485 -18.797 1.00 90.88 392 CYS A O 1
ATOM 2958 N N . SER A 1 393 ? -3.826 0.987 -20.259 1.00 91.25 393 SER A N 1
ATOM 2959 C CA . SER A 1 393 ? -5.000 0.966 -21.128 1.00 91.25 393 SER A CA 1
ATOM 2960 C C . SER A 1 393 ? -6.304 0.598 -20.415 1.00 91.25 393 SER A C 1
ATOM 2962 O O . SER A 1 393 ? -6.335 -0.189 -19.459 1.00 91.25 393 SER A O 1
ATOM 2964 N N . ASP A 1 394 ? -7.415 1.141 -20.915 1.00 89.19 394 ASP A N 1
ATOM 2965 C CA . ASP A 1 394 ? -8.742 0.895 -20.348 1.00 89.19 394 ASP A CA 1
ATOM 2966 C C . ASP A 1 394 ? -9.394 -0.425 -20.789 1.00 89.19 394 ASP A C 1
ATOM 2968 O O . ASP A 1 394 ? -10.345 -0.900 -20.167 1.00 89.19 394 ASP A O 1
ATOM 2972 N N . ASP A 1 395 ? -8.820 -1.071 -21.798 1.00 92.56 395 ASP A N 1
ATOM 2973 C CA . ASP A 1 395 ? -9.285 -2.326 -22.392 1.00 92.56 395 ASP A CA 1
ATOM 2974 C C . ASP A 1 395 ? -8.434 -3.549 -22.006 1.00 92.56 395 ASP A C 1
ATOM 2976 O O . ASP A 1 395 ? -8.838 -4.668 -22.307 1.00 92.56 395 ASP A O 1
ATOM 2980 N N . ILE A 1 396 ? -7.285 -3.371 -21.334 1.00 94.94 396 ILE A N 1
ATOM 2981 C CA . ILE A 1 396 ? -6.415 -4.500 -20.958 1.00 94.94 396 ILE A CA 1
ATOM 2982 C C . ILE A 1 396 ? -7.174 -5.541 -20.123 1.00 94.94 396 ILE A C 1
ATOM 2984 O O . ILE A 1 396 ? -7.846 -5.212 -19.141 1.00 94.94 396 ILE A O 1
ATOM 2988 N N . THR A 1 397 ? -7.062 -6.805 -20.514 1.00 96.31 397 THR A N 1
ATOM 2989 C CA . THR A 1 397 ? -7.680 -7.940 -19.819 1.00 96.31 397 THR A CA 1
ATOM 2990 C C . THR A 1 397 ? -6.754 -8.520 -18.749 1.00 96.31 397 THR A C 1
ATOM 2992 O O . THR A 1 397 ? -5.543 -8.280 -18.743 1.00 96.31 397 THR A O 1
ATOM 2995 N N . GLU A 1 398 ? -7.316 -9.285 -17.809 1.00 96.19 398 GLU A N 1
ATOM 2996 C CA . GLU A 1 398 ? -6.507 -9.958 -16.786 1.00 96.19 398 GLU A CA 1
ATOM 2997 C C . GLU A 1 398 ? -5.563 -10.985 -17.430 1.00 96.19 398 GLU A C 1
ATOM 2999 O O . GLU A 1 398 ? -4.409 -11.109 -17.023 1.00 96.19 398 GLU A O 1
ATOM 3004 N N . GLU A 1 399 ? -6.022 -11.666 -18.478 1.00 96.94 399 GLU A N 1
ATOM 3005 C CA . GLU A 1 399 ? -5.276 -12.664 -19.239 1.00 96.94 399 GLU A CA 1
ATOM 3006 C C . GLU A 1 399 ? -4.057 -12.048 -19.935 1.00 96.94 399 GLU A C 1
ATOM 3008 O O . GLU A 1 399 ? -2.951 -12.587 -19.849 1.00 96.94 399 GLU A O 1
ATOM 3013 N N . GLU A 1 400 ? -4.228 -10.888 -20.573 1.00 97.31 400 GLU A N 1
ATOM 3014 C CA . GLU A 1 400 ? -3.124 -10.156 -21.199 1.00 97.31 400 GLU A CA 1
ATOM 3015 C C . GLU A 1 400 ? -2.139 -9.614 -20.167 1.00 97.31 400 GLU A C 1
ATOM 3017 O O . GLU A 1 400 ? -0.928 -9.695 -20.370 1.00 97.31 400 GLU A O 1
ATOM 3022 N N . LEU A 1 401 ? -2.629 -9.098 -19.035 1.00 97.94 401 LEU A N 1
ATOM 3023 C CA . LEU A 1 401 ? -1.755 -8.659 -17.951 1.00 97.94 401 LEU A CA 1
ATOM 3024 C C . LEU A 1 401 ? -0.925 -9.831 -17.405 1.00 97.94 401 LEU A C 1
ATOM 3026 O O . LEU A 1 401 ? 0.279 -9.695 -17.192 1.00 97.94 401 LEU A O 1
ATOM 3030 N N . VAL A 1 402 ? -1.548 -10.996 -17.215 1.00 98.06 402 VAL A N 1
ATOM 3031 C CA . VAL A 1 402 ? -0.865 -12.234 -16.821 1.00 98.06 402 VAL A CA 1
ATOM 3032 C C . VAL A 1 402 ? 0.181 -12.636 -17.860 1.00 98.06 402 VAL A C 1
ATOM 3034 O O . VAL A 1 402 ? 1.288 -13.021 -17.478 1.00 98.06 402 VAL A O 1
ATOM 3037 N N . ALA A 1 403 ? -0.129 -12.525 -19.152 1.00 97.94 403 ALA A N 1
ATOM 3038 C CA . ALA A 1 403 ? 0.820 -12.807 -20.225 1.00 97.94 403 ALA A CA 1
ATOM 3039 C C . ALA A 1 403 ? 2.028 -11.855 -20.193 1.00 97.94 403 ALA A C 1
ATOM 3041 O O . ALA A 1 403 ? 3.158 -12.333 -20.261 1.00 97.94 403 ALA A O 1
ATOM 3042 N N . LEU A 1 404 ? 1.818 -10.548 -19.990 1.00 97.75 404 LEU A N 1
ATOM 3043 C CA . LEU A 1 404 ? 2.900 -9.562 -19.844 1.00 97.75 404 LEU A CA 1
ATOM 3044 C C . LEU A 1 404 ? 3.778 -9.839 -18.618 1.00 97.75 404 LEU A C 1
ATOM 3046 O O . LEU A 1 404 ? 5.001 -9.763 -18.685 1.00 97.75 404 LEU A O 1
ATOM 3050 N N . MET A 1 405 ? 3.173 -10.190 -17.480 1.00 98.00 405 MET A N 1
ATOM 3051 C CA . MET A 1 405 ? 3.940 -10.521 -16.277 1.00 98.00 405 MET A CA 1
ATOM 3052 C C . MET A 1 405 ? 4.759 -11.806 -16.468 1.00 98.00 405 MET A C 1
ATOM 3054 O O . MET A 1 405 ? 5.898 -11.881 -16.009 1.00 98.00 405 MET A O 1
ATOM 3058 N N . LYS A 1 406 ? 4.225 -12.807 -17.183 1.00 97.94 406 LYS A N 1
ATOM 3059 C CA . LYS A 1 406 ? 4.974 -14.018 -17.558 1.00 97.94 406 LYS A CA 1
ATOM 3060 C C . LYS A 1 406 ? 6.092 -13.719 -18.562 1.00 97.94 406 LYS A C 1
ATOM 3062 O O . LYS A 1 406 ? 7.179 -14.277 -18.413 1.00 97.94 406 LYS A O 1
ATOM 3067 N N . SER A 1 407 ? 5.854 -12.844 -19.543 1.00 97.31 407 SER A N 1
ATOM 3068 C CA . SER A 1 407 ? 6.869 -12.468 -20.534 1.00 97.31 407 SER A CA 1
ATOM 3069 C C . SER A 1 407 ? 8.040 -11.752 -19.869 1.00 97.31 407 SER A C 1
ATOM 3071 O O . SER A 1 407 ? 9.180 -12.143 -20.096 1.00 97.31 407 SER A O 1
ATOM 3073 N N . PHE A 1 408 ? 7.778 -10.833 -18.932 1.00 97.69 408 PHE A N 1
ATOM 3074 C CA . PHE A 1 408 ? 8.829 -10.202 -18.133 1.00 97.69 408 PHE A CA 1
ATOM 3075 C C . PHE A 1 408 ? 9.706 -11.232 -17.407 1.00 97.69 408 PHE A C 1
ATOM 3077 O O . PHE A 1 408 ? 10.928 -11.122 -17.444 1.00 97.69 408 PHE A O 1
ATOM 3084 N N . VAL A 1 409 ? 9.119 -12.256 -16.770 1.00 97.38 409 VAL A N 1
ATOM 3085 C CA . VAL A 1 409 ? 9.904 -13.312 -16.098 1.00 97.38 409 VAL A CA 1
ATOM 3086 C C . VAL A 1 409 ? 10.777 -14.074 -17.096 1.00 97.38 409 VAL A C 1
ATOM 3088 O O . VAL A 1 409 ? 11.948 -14.328 -16.811 1.00 97.38 409 VAL A O 1
ATOM 3091 N N . ALA A 1 410 ? 10.233 -14.438 -18.258 1.00 97.50 410 ALA A N 1
ATOM 3092 C CA . ALA A 1 410 ? 10.981 -15.150 -19.293 1.00 97.50 410 ALA A CA 1
ATOM 3093 C C . ALA A 1 410 ? 12.137 -14.299 -19.850 1.00 97.50 410 ALA A C 1
ATOM 3095 O O . ALA A 1 410 ? 13.270 -14.769 -19.940 1.00 97.50 410 ALA A O 1
ATOM 3096 N N . GLU A 1 411 ? 11.876 -13.029 -20.146 1.00 97.12 411 GLU A N 1
ATOM 3097 C CA . GLU A 1 411 ? 12.853 -12.071 -20.668 1.00 97.12 411 GLU A CA 1
ATOM 3098 C C . GLU A 1 411 ? 13.928 -11.730 -19.625 1.00 97.12 411 GLU A C 1
ATOM 3100 O O . GLU A 1 411 ? 15.106 -11.621 -19.960 1.00 97.12 411 GLU A O 1
ATOM 3105 N N . ALA A 1 412 ? 13.558 -11.650 -18.344 1.00 95.62 412 ALA A N 1
ATOM 3106 C CA . ALA A 1 412 ? 14.485 -11.478 -17.228 1.00 95.62 412 ALA A CA 1
ATOM 3107 C C . ALA A 1 412 ? 15.401 -12.698 -17.034 1.00 95.62 412 ALA A C 1
ATOM 3109 O O . ALA A 1 412 ? 16.572 -12.539 -16.688 1.00 95.62 412 ALA A O 1
ATOM 3110 N N . LYS A 1 413 ? 14.894 -13.919 -17.262 1.00 96.00 413 LYS A N 1
ATOM 3111 C CA . LYS A 1 413 ? 15.704 -15.152 -17.272 1.00 96.00 413 LYS A CA 1
ATOM 3112 C C . LYS A 1 413 ? 16.649 -15.209 -18.472 1.00 96.00 413 LYS A C 1
ATOM 3114 O O . LYS A 1 413 ? 17.768 -15.688 -18.323 1.00 96.00 413 LYS A O 1
ATOM 3119 N N . ALA A 1 414 ? 16.219 -14.699 -19.624 1.00 95.75 414 ALA A N 1
ATOM 3120 C CA . ALA A 1 414 ? 17.046 -14.593 -20.824 1.00 95.75 414 ALA A CA 1
ATOM 3121 C C . ALA A 1 414 ? 18.071 -13.442 -20.763 1.00 95.75 414 ALA A C 1
ATOM 3123 O O . ALA A 1 414 ? 19.020 -13.433 -21.542 1.00 95.75 414 ALA A O 1
ATOM 3124 N N . GLY A 1 415 ? 17.891 -12.476 -19.854 1.00 94.44 415 GLY A N 1
ATOM 3125 C CA . GLY A 1 415 ? 18.726 -11.274 -19.763 1.00 94.44 415 GLY A CA 1
ATOM 3126 C C . GLY A 1 415 ? 18.415 -10.210 -20.825 1.00 94.44 415 GLY A C 1
ATOM 3127 O O . GLY A 1 415 ? 19.240 -9.331 -21.052 1.00 94.44 415 GLY A O 1
ATOM 3128 N N . ASP A 1 416 ? 17.243 -10.278 -21.465 1.00 95.38 416 ASP A N 1
ATOM 3129 C CA . ASP A 1 416 ? 16.834 -9.404 -22.580 1.00 95.38 416 ASP A CA 1
ATOM 3130 C C . ASP A 1 416 ? 15.734 -8.392 -22.192 1.00 95.38 416 ASP A C 1
ATOM 3132 O O . ASP A 1 416 ? 15.260 -7.609 -23.014 1.00 95.38 416 ASP A O 1
ATOM 3136 N N . HIS A 1 417 ? 15.322 -8.366 -20.919 1.00 95.19 417 HIS A N 1
ATOM 3137 C CA . HIS A 1 417 ? 14.214 -7.532 -20.429 1.00 95.19 417 HIS A CA 1
ATOM 3138 C C . HIS A 1 417 ? 14.394 -6.039 -20.741 1.00 95.19 417 HIS A C 1
ATOM 3140 O O . HIS A 1 417 ? 13.423 -5.370 -21.084 1.00 95.19 417 HIS A O 1
ATOM 3146 N N . ILE A 1 418 ? 15.626 -5.521 -20.690 1.00 94.50 418 ILE A N 1
ATOM 3147 C CA . ILE A 1 418 ? 15.924 -4.110 -20.993 1.00 94.50 418 ILE A CA 1
ATOM 3148 C C . ILE A 1 418 ? 15.637 -3.783 -22.463 1.00 94.50 418 ILE A C 1
ATOM 3150 O O . ILE A 1 418 ? 14.997 -2.770 -22.749 1.00 94.50 418 ILE A O 1
ATOM 3154 N N . ASN A 1 419 ? 16.056 -4.642 -23.397 1.00 93.69 419 ASN A N 1
ATOM 3155 C CA . ASN A 1 419 ? 15.823 -4.428 -24.829 1.00 93.69 419 ASN A CA 1
ATOM 3156 C C . ASN A 1 419 ? 14.338 -4.564 -25.185 1.00 93.69 419 ASN A C 1
ATOM 3158 O O . ASN A 1 419 ? 13.853 -3.897 -26.097 1.00 93.69 419 ASN A O 1
ATOM 3162 N N . LYS A 1 420 ? 13.598 -5.382 -24.427 1.00 94.12 420 LYS A N 1
ATOM 3163 C CA . LYS A 1 420 ? 12.136 -5.518 -24.519 1.00 94.12 420 LYS A CA 1
ATOM 3164 C C . LYS A 1 420 ? 11.370 -4.360 -23.874 1.00 94.12 420 LYS A C 1
ATOM 3166 O O . LYS A 1 420 ? 10.145 -4.321 -23.932 1.00 94.12 420 LYS A O 1
ATOM 3171 N N . GLY A 1 421 ? 12.081 -3.382 -23.311 1.00 92.81 421 GLY A N 1
ATOM 3172 C CA . GLY A 1 421 ? 11.497 -2.163 -22.767 1.00 92.81 421 GLY A CA 1
ATOM 3173 C C . GLY A 1 421 ? 11.131 -2.241 -21.290 1.00 92.81 421 GLY A C 1
ATOM 3174 O O . GLY A 1 421 ? 10.521 -1.300 -20.782 1.00 92.81 421 GLY A O 1
ATOM 3175 N N . TRP A 1 422 ? 11.492 -3.314 -20.585 1.00 95.81 422 TRP A N 1
ATOM 3176 C CA . TRP A 1 422 ? 11.299 -3.401 -19.143 1.00 95.81 422 TRP A CA 1
ATOM 3177 C C . TRP A 1 422 ? 12.435 -2.722 -18.374 1.00 95.81 422 TRP A C 1
ATOM 3179 O O . TRP A 1 422 ? 13.602 -2.772 -18.766 1.00 95.81 422 TRP A O 1
ATOM 3189 N N . PRO A 1 423 ? 12.130 -2.134 -17.213 1.00 93.62 423 PRO A N 1
ATOM 3190 C CA . PRO A 1 423 ? 13.139 -1.575 -16.332 1.00 93.62 423 PRO A CA 1
ATOM 3191 C C . PRO A 1 423 ? 13.863 -2.658 -15.530 1.00 93.62 423 PRO A C 1
ATOM 3193 O O . PRO A 1 423 ? 13.344 -3.746 -15.278 1.00 93.62 423 PRO A O 1
ATOM 3196 N N . ASN A 1 424 ? 15.048 -2.317 -15.026 1.00 92.00 424 ASN A N 1
ATOM 3197 C CA . ASN A 1 424 ? 15.857 -3.208 -14.196 1.00 92.00 424 ASN A CA 1
ATOM 3198 C C . ASN A 1 424 ? 15.401 -3.235 -12.723 1.00 92.00 424 ASN A C 1
ATOM 3200 O O . ASN A 1 424 ? 16.208 -3.071 -11.817 1.00 92.00 424 ASN A O 1
ATOM 3204 N N . SER A 1 425 ? 14.097 -3.388 -12.473 1.00 92.50 425 SER A N 1
ATOM 3205 C CA . SER A 1 425 ? 13.536 -3.448 -11.118 1.00 92.50 425 SER A CA 1
ATOM 3206 C C . SER A 1 425 ? 12.425 -4.489 -11.030 1.00 92.50 425 SER A C 1
ATOM 3208 O O . SER A 1 425 ? 11.262 -4.212 -11.325 1.00 92.50 425 SER A O 1
ATOM 3210 N N . VAL A 1 426 ? 12.771 -5.696 -10.571 1.00 94.38 426 VAL A N 1
ATOM 3211 C CA . VAL A 1 426 ? 11.808 -6.793 -10.372 1.00 94.38 426 VAL A CA 1
ATOM 3212 C C . VAL A 1 426 ? 10.672 -6.381 -9.436 1.00 94.38 426 VAL A C 1
ATOM 3214 O O . VAL A 1 426 ? 9.496 -6.624 -9.711 1.00 94.38 426 VAL A O 1
ATOM 3217 N N . TYR A 1 427 ? 11.023 -5.752 -8.311 1.00 94.12 427 TYR A N 1
ATOM 3218 C CA . TYR A 1 427 ? 10.036 -5.319 -7.331 1.00 94.12 427 TYR A CA 1
ATOM 3219 C C . TYR A 1 427 ? 9.079 -4.286 -7.931 1.00 94.12 427 TYR A C 1
ATOM 3221 O O . TYR A 1 427 ? 7.864 -4.432 -7.785 1.00 94.12 427 TYR A O 1
ATOM 3229 N N . GLY A 1 428 ? 9.610 -3.292 -8.650 1.00 94.94 428 GLY A N 1
ATOM 3230 C CA . GLY A 1 428 ? 8.808 -2.286 -9.337 1.00 94.94 428 GLY A CA 1
ATOM 3231 C C . GLY A 1 428 ? 7.821 -2.906 -10.324 1.00 94.94 428 GLY A C 1
ATOM 3232 O O . GLY A 1 428 ? 6.626 -2.631 -10.225 1.00 94.94 428 GLY A O 1
ATOM 3233 N N . VAL A 1 429 ? 8.281 -3.820 -11.188 1.00 96.81 429 VAL A N 1
ATOM 3234 C CA . VAL A 1 429 ? 7.415 -4.524 -12.153 1.00 96.81 429 VAL A CA 1
ATOM 3235 C C . VAL A 1 429 ? 6.321 -5.327 -11.447 1.00 96.81 429 VAL A C 1
ATOM 3237 O O . VAL A 1 429 ? 5.153 -5.228 -11.819 1.00 96.81 429 VAL A O 1
ATOM 3240 N N . SER A 1 430 ? 6.650 -6.025 -10.353 1.00 97.44 430 SER A N 1
ATOM 3241 C CA . SER A 1 430 ? 5.646 -6.758 -9.569 1.00 97.44 430 SER A CA 1
ATOM 3242 C C . SER A 1 430 ? 4.537 -5.853 -9.013 1.00 97.44 430 SER A C 1
ATOM 3244 O O . SER A 1 430 ? 3.378 -6.259 -8.925 1.00 97.44 430 SER A O 1
ATOM 3246 N N . LYS A 1 431 ? 4.875 -4.605 -8.656 1.00 96.75 431 LYS A N 1
ATOM 3247 C CA . LYS A 1 431 ? 3.909 -3.630 -8.143 1.00 96.75 431 LYS A CA 1
ATOM 3248 C C . LYS A 1 431 ? 3.118 -2.962 -9.265 1.00 96.75 431 LYS A C 1
ATOM 3250 O O . LYS A 1 431 ? 1.920 -2.787 -9.078 1.00 96.75 431 LYS A O 1
ATOM 3255 N N . ILE A 1 432 ? 3.722 -2.697 -10.428 1.00 95.50 432 ILE A N 1
ATOM 3256 C CA . ILE A 1 432 ? 2.989 -2.266 -11.633 1.00 95.50 432 ILE A CA 1
ATOM 3257 C C . ILE A 1 432 ? 1.891 -3.272 -11.974 1.00 95.50 432 ILE A C 1
ATOM 3259 O O . ILE A 1 432 ? 0.740 -2.875 -12.144 1.00 95.50 432 ILE A O 1
ATOM 3263 N N . GLY A 1 433 ? 2.229 -4.567 -12.010 1.00 96.69 433 GLY A N 1
ATOM 3264 C CA . GLY A 1 433 ? 1.259 -5.629 -12.268 1.00 96.69 433 GLY A CA 1
ATOM 3265 C C . GLY A 1 433 ? 0.094 -5.594 -11.278 1.00 96.69 433 GLY A C 1
ATOM 3266 O O . GLY A 1 433 ? -1.063 -5.620 -11.681 1.00 96.69 433 GLY A O 1
ATOM 3267 N N . LEU A 1 434 ? 0.376 -5.442 -9.981 1.00 97.38 434 LEU A N 1
ATOM 3268 C CA . LEU A 1 434 ? -0.663 -5.353 -8.949 1.00 97.38 434 LEU A CA 1
ATOM 3269 C C . LEU A 1 434 ? -1.568 -4.115 -9.107 1.00 97.38 434 LEU A C 1
ATOM 3271 O O . LEU A 1 434 ? -2.775 -4.175 -8.862 1.00 97.38 434 LEU A O 1
ATOM 3275 N N . MET A 1 435 ? -0.999 -2.986 -9.520 1.00 95.88 435 MET A N 1
ATOM 3276 C CA . MET A 1 435 ? -1.737 -1.739 -9.739 1.00 95.88 435 MET A CA 1
ATOM 3277 C C . MET A 1 435 ? -2.636 -1.850 -10.979 1.00 95.88 435 MET A C 1
ATOM 3279 O O . MET A 1 435 ? -3.816 -1.506 -10.912 1.00 95.88 435 MET A O 1
ATOM 3283 N N . ALA A 1 436 ? -2.127 -2.427 -12.073 1.00 96.56 436 ALA A N 1
ATOM 3284 C CA . ALA A 1 436 ? -2.916 -2.732 -13.266 1.00 96.56 436 ALA A CA 1
ATOM 3285 C C . ALA A 1 436 ? -4.039 -3.742 -12.967 1.00 96.56 436 ALA A C 1
ATOM 3287 O O . ALA A 1 436 ? -5.188 -3.507 -13.336 1.00 96.56 436 ALA A O 1
ATOM 3288 N N . LEU A 1 437 ? -3.751 -4.807 -12.211 1.00 97.69 437 LEU A N 1
ATOM 3289 C CA . LEU A 1 437 ? -4.749 -5.795 -11.786 1.00 97.69 437 LEU A CA 1
ATOM 3290 C C . LEU A 1 437 ? -5.893 -5.143 -11.003 1.00 97.69 437 LEU A C 1
ATOM 3292 O O . LEU A 1 437 ? -7.062 -5.425 -11.251 1.00 97.69 437 LEU A O 1
ATOM 3296 N N . THR A 1 438 ? -5.556 -4.227 -10.093 1.00 97.31 438 THR A N 1
ATOM 3297 C CA . THR A 1 438 ? -6.541 -3.473 -9.306 1.00 97.31 438 THR A CA 1
ATOM 3298 C C . THR A 1 438 ? -7.470 -2.663 -10.219 1.00 97.31 438 THR A C 1
ATOM 3300 O O . THR A 1 438 ? -8.686 -2.707 -10.036 1.00 97.31 438 THR A O 1
ATOM 3303 N N . ARG A 1 439 ? -6.929 -1.977 -11.240 1.00 95.88 439 ARG A N 1
ATOM 3304 C CA . ARG A 1 439 ? -7.731 -1.240 -12.238 1.00 95.88 439 ARG A CA 1
ATOM 3305 C C . ARG A 1 439 ? -8.671 -2.176 -13.000 1.00 95.88 439 ARG A C 1
ATOM 3307 O O . ARG A 1 439 ? -9.862 -1.885 -13.108 1.00 95.88 439 ARG A O 1
ATOM 3314 N N . ILE A 1 440 ? -8.159 -3.310 -13.482 1.00 96.31 440 ILE A N 1
ATOM 3315 C CA . ILE A 1 440 ? -8.936 -4.308 -14.237 1.00 96.31 440 ILE A CA 1
ATOM 3316 C C . ILE A 1 440 ? -10.099 -4.834 -13.390 1.00 96.31 440 ILE A C 1
ATOM 3318 O O . ILE A 1 440 ? -11.254 -4.788 -13.820 1.00 96.31 440 ILE A O 1
ATOM 3322 N N . GLN A 1 441 ? -9.818 -5.268 -12.161 1.00 96.50 441 GLN A N 1
ATOM 3323 C CA . GLN A 1 441 ? -10.826 -5.811 -11.250 1.00 96.50 441 GLN A CA 1
ATOM 3324 C C . GLN A 1 441 ? -11.854 -4.749 -10.830 1.00 96.50 441 GLN A C 1
ATOM 3326 O O . GLN A 1 441 ? -13.045 -5.047 -10.758 1.00 96.50 441 GLN A O 1
ATOM 3331 N N . ALA A 1 442 ? -11.444 -3.490 -10.647 1.00 95.88 442 ALA A N 1
ATOM 3332 C CA . ALA A 1 442 ? -12.367 -2.387 -10.382 1.00 95.88 442 ALA A CA 1
ATOM 3333 C C . ALA A 1 442 ? -13.319 -2.118 -11.555 1.00 95.88 442 ALA A C 1
ATOM 3335 O O . ALA A 1 442 ? -14.510 -1.878 -11.348 1.00 95.88 442 ALA A O 1
ATOM 3336 N N . ARG A 1 443 ? -12.817 -2.138 -12.798 1.00 94.94 443 ARG A N 1
ATOM 3337 C CA . ARG A 1 443 ? -13.665 -2.007 -13.998 1.00 94.94 443 ARG A CA 1
ATOM 3338 C C . ARG A 1 443 ? -14.642 -3.172 -14.102 1.00 94.94 443 ARG A C 1
ATOM 3340 O O . ARG A 1 443 ? -15.828 -2.955 -14.335 1.00 94.94 443 ARG A O 1
ATOM 3347 N N . ARG A 1 444 ? -14.152 -4.392 -13.864 1.00 94.62 444 ARG A N 1
ATOM 3348 C CA . ARG A 1 444 ? -14.965 -5.609 -13.852 1.00 94.62 444 ARG A CA 1
ATOM 3349 C C . ARG A 1 444 ? -16.110 -5.507 -12.844 1.00 94.62 444 ARG A C 1
ATOM 3351 O O . ARG A 1 444 ? -17.258 -5.696 -13.223 1.00 94.62 444 ARG A O 1
ATOM 3358 N N . LEU A 1 445 ? -15.819 -5.126 -11.599 1.00 94.62 445 LEU A N 1
ATOM 3359 C CA . LEU A 1 445 ? -16.826 -4.944 -10.548 1.00 94.62 445 LEU A CA 1
ATOM 3360 C C . LEU A 1 445 ? -17.868 -3.880 -10.904 1.00 94.62 445 LEU A C 1
ATOM 3362 O O . LEU A 1 445 ? -19.058 -4.110 -10.695 1.00 94.62 445 LEU A O 1
ATOM 3366 N N . ARG A 1 446 ? -17.435 -2.744 -11.471 1.00 93.44 446 ARG A N 1
ATOM 3367 C CA . ARG A 1 446 ? -18.337 -1.676 -11.934 1.00 93.44 446 ARG A CA 1
ATOM 3368 C C . ARG A 1 446 ? -19.288 -2.152 -13.033 1.00 93.44 446 ARG A C 1
ATOM 3370 O O . ARG A 1 446 ? -20.444 -1.748 -13.039 1.00 93.44 446 ARG A O 1
ATOM 3377 N N . ARG A 1 447 ? -18.807 -3.002 -13.943 1.00 93.06 447 ARG A N 1
ATOM 3378 C CA . ARG A 1 447 ? -19.589 -3.522 -15.071 1.00 93.06 447 ARG A CA 1
ATOM 3379 C C . ARG A 1 447 ? -20.512 -4.675 -14.675 1.00 93.06 447 ARG A C 1
ATOM 3381 O O . ARG A 1 447 ? -21.655 -4.709 -15.106 1.00 93.06 447 ARG A O 1
ATOM 3388 N N . GLU A 1 448 ? -20.007 -5.632 -13.902 1.00 93.06 448 GLU A N 1
ATOM 3389 C CA . GLU A 1 448 ? -20.678 -6.918 -13.666 1.00 93.06 448 GLU A CA 1
ATOM 3390 C C . GLU A 1 448 ? -21.532 -6.921 -12.397 1.00 93.06 448 GLU A C 1
ATOM 3392 O O . GLU A 1 448 ? -22.579 -7.564 -12.363 1.00 93.06 448 GLU A O 1
ATOM 3397 N N . THR A 1 449 ? -21.110 -6.216 -11.342 1.00 91.50 449 THR A N 1
ATOM 3398 C CA . THR A 1 449 ? -21.810 -6.243 -10.048 1.00 91.50 449 THR A CA 1
ATOM 3399 C C . THR A 1 449 ? -21.854 -4.882 -9.328 1.00 91.50 449 THR A C 1
ATOM 34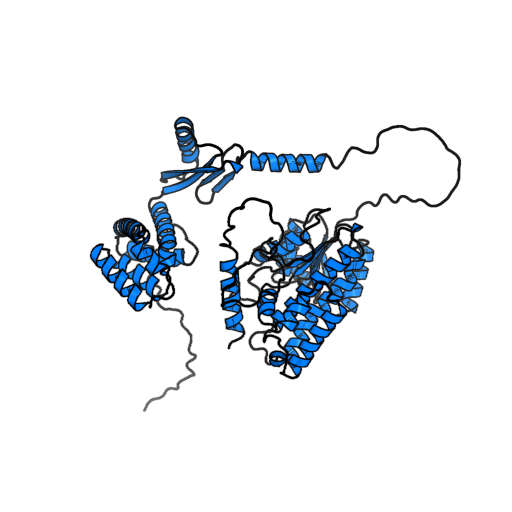01 O O . THR A 1 449 ? -21.491 -4.817 -8.146 1.00 91.50 449 THR A O 1
ATOM 3404 N N . PRO A 1 450 ? -22.305 -3.785 -9.970 1.00 90.88 450 PRO A N 1
ATOM 3405 C CA . PRO A 1 450 ? -22.359 -2.457 -9.341 1.00 90.88 450 PRO A CA 1
ATOM 3406 C C . PRO A 1 450 ? -23.226 -2.421 -8.070 1.00 90.88 450 PRO A C 1
ATOM 3408 O O . PRO A 1 450 ? -22.891 -1.755 -7.093 1.00 90.88 450 PRO A O 1
ATOM 3411 N N . GLN A 1 451 ? -24.300 -3.210 -8.030 1.00 91.06 451 GLN A N 1
ATOM 3412 C CA . GLN A 1 451 ? -25.229 -3.331 -6.905 1.00 91.06 451 GLN A CA 1
ATOM 3413 C C . GLN A 1 451 ? -24.594 -3.885 -5.621 1.00 91.06 451 GLN A C 1
ATOM 3415 O O . GLN A 1 451 ? -25.149 -3.701 -4.536 1.00 91.06 451 GLN A O 1
ATOM 3420 N N . ARG A 1 452 ? -23.443 -4.571 -5.721 1.00 93.31 452 ARG A N 1
ATOM 3421 C CA . ARG A 1 452 ? -22.727 -5.091 -4.547 1.00 93.31 452 ARG A CA 1
ATOM 3422 C C . ARG A 1 452 ? -21.982 -3.992 -3.790 1.00 93.31 452 ARG A C 1
ATOM 3424 O O . ARG A 1 452 ? -21.647 -4.228 -2.639 1.00 93.31 452 ARG A O 1
ATOM 3431 N N . GLY A 1 453 ? -21.714 -2.829 -4.392 1.00 93.25 453 GLY A N 1
ATOM 3432 C CA . GLY A 1 453 ? -21.015 -1.720 -3.723 1.00 93.25 453 GLY A CA 1
ATOM 3433 C C . GLY A 1 453 ? -19.572 -2.034 -3.301 1.00 93.25 453 GLY A C 1
ATOM 3434 O O . GLY A 1 453 ? -19.048 -1.396 -2.395 1.00 93.25 453 GLY A O 1
ATOM 3435 N N . ILE A 1 454 ? -18.933 -3.040 -3.910 1.00 96.19 454 ILE A N 1
ATOM 3436 C CA . ILE A 1 454 ? -17.571 -3.451 -3.542 1.00 96.19 454 ILE A CA 1
ATOM 3437 C C . ILE A 1 454 ? -16.552 -2.468 -4.113 1.00 96.19 454 ILE A C 1
ATOM 3439 O O . ILE A 1 454 ? -16.546 -2.203 -5.318 1.00 96.19 454 ILE A O 1
ATOM 3443 N N . LEU A 1 455 ? -15.639 -1.999 -3.262 1.00 97.12 455 LEU A N 1
ATOM 3444 C CA . LEU A 1 455 ? -14.523 -1.140 -3.656 1.00 97.12 455 LEU A CA 1
ATOM 3445 C C . LEU A 1 455 ? -13.201 -1.904 -3.606 1.00 97.12 455 LEU A C 1
ATOM 3447 O O . LEU A 1 455 ? -12.894 -2.568 -2.621 1.00 97.12 455 LEU A O 1
ATOM 3451 N N . ILE A 1 456 ? -12.389 -1.765 -4.647 1.00 97.69 456 ILE A N 1
ATOM 3452 C CA . ILE A 1 456 ? -11.029 -2.288 -4.729 1.00 97.69 456 ILE A CA 1
ATOM 3453 C C . ILE A 1 456 ? -10.073 -1.158 -5.092 1.00 97.69 456 ILE A C 1
ATOM 3455 O O . ILE A 1 456 ? -10.249 -0.474 -6.095 1.00 97.69 456 ILE A O 1
ATOM 3459 N N . ASN A 1 457 ? -9.041 -0.957 -4.279 1.00 97.88 457 ASN A N 1
ATOM 3460 C CA . ASN A 1 457 ? -8.021 0.055 -4.534 1.00 97.88 457 ASN A CA 1
ATOM 3461 C C . ASN A 1 457 ? -6.632 -0.483 -4.228 1.00 97.88 457 ASN A C 1
ATOM 3463 O O . ASN A 1 457 ? -6.451 -1.395 -3.420 1.00 97.88 457 ASN A O 1
ATOM 3467 N N . SER A 1 458 ? -5.642 0.133 -4.861 1.00 97.56 458 SER A N 1
ATOM 3468 C CA . SER A 1 458 ? -4.240 -0.097 -4.558 1.00 97.56 458 SER A CA 1
ATOM 3469 C C . SER A 1 458 ? -3.685 1.090 -3.782 1.00 97.56 458 SER A C 1
ATOM 3471 O O . SER A 1 458 ? -4.153 2.218 -3.934 1.00 97.56 458 SER A O 1
ATOM 3473 N N . CYS A 1 459 ? -2.691 0.866 -2.928 1.00 97.06 459 CYS A N 1
ATOM 3474 C CA . CYS A 1 459 ? -2.102 1.961 -2.162 1.00 97.06 459 CYS A CA 1
ATOM 3475 C C . CYS A 1 459 ? -0.602 1.838 -1.939 1.00 97.06 459 CYS A C 1
ATOM 3477 O O . CYS A 1 459 ? -0.036 0.745 -1.971 1.00 97.06 459 CYS A O 1
ATOM 3479 N N . CYS A 1 460 ? 0.035 2.970 -1.641 1.00 95.38 460 CYS A N 1
ATOM 3480 C CA . CYS A 1 460 ? 1.383 3.013 -1.092 1.00 95.38 460 CYS A CA 1
ATOM 3481 C C . CYS A 1 460 ? 1.330 3.349 0.406 1.00 95.38 460 CYS A C 1
ATOM 3483 O O . CYS A 1 460 ? 0.816 4.410 0.764 1.00 95.38 460 CYS A O 1
ATOM 3485 N N . PRO A 1 461 ? 1.938 2.533 1.283 1.00 93.00 461 PRO A N 1
ATOM 3486 C CA . PRO A 1 461 ? 2.055 2.852 2.709 1.00 93.00 461 PRO A CA 1
ATOM 3487 C C . PRO A 1 461 ? 3.128 3.925 2.995 1.00 93.00 461 PRO A C 1
ATOM 3489 O O . PRO A 1 461 ? 3.322 4.363 4.127 1.00 93.00 461 PRO A O 1
ATOM 3492 N N . GLY A 1 462 ? 3.861 4.368 1.972 1.00 90.12 462 GLY A N 1
ATOM 3493 C CA . GLY A 1 462 ? 5.056 5.191 2.121 1.00 90.12 462 GLY A CA 1
ATOM 3494 C C . GLY A 1 462 ? 6.291 4.361 2.478 1.00 90.12 462 GLY A C 1
ATOM 3495 O O . GLY A 1 462 ? 6.302 3.135 2.361 1.00 90.12 462 GLY A O 1
ATOM 3496 N N . TRP A 1 463 ? 7.370 5.033 2.889 1.00 85.88 463 TRP A N 1
ATOM 3497 C CA . TRP A 1 463 ? 8.639 4.362 3.174 1.00 85.88 463 TRP A CA 1
ATOM 3498 C C . TRP A 1 463 ? 8.716 3.972 4.649 1.00 85.88 463 TRP A C 1
ATOM 3500 O O . TRP A 1 463 ? 9.223 4.713 5.484 1.00 85.88 463 TRP A O 1
ATOM 3510 N N . VAL A 1 464 ? 8.137 2.819 4.968 1.00 87.25 464 VAL A N 1
ATOM 3511 C CA . VAL A 1 464 ? 7.913 2.347 6.341 1.00 87.25 464 VAL A CA 1
ATOM 3512 C C . VAL A 1 464 ? 9.123 1.598 6.870 1.00 87.25 464 VAL A C 1
ATOM 3514 O O . VAL A 1 464 ? 9.588 0.688 6.192 1.00 87.25 464 VAL A O 1
ATOM 3517 N N . LYS A 1 465 ? 9.589 1.914 8.084 1.00 84.94 465 LYS A N 1
ATOM 3518 C CA . LYS A 1 465 ? 10.622 1.180 8.833 1.00 84.94 465 LYS A CA 1
ATOM 3519 C C . LYS A 1 465 ? 10.155 -0.248 9.110 1.00 84.94 465 LYS A C 1
ATOM 3521 O O . LYS A 1 465 ? 9.270 -0.473 9.927 1.00 84.94 465 LYS A O 1
ATOM 3526 N N . SER A 1 466 ? 10.750 -1.207 8.419 1.00 79.62 466 SER A N 1
ATOM 3527 C CA . SER A 1 466 ? 10.477 -2.639 8.567 1.00 79.62 466 SER A CA 1
ATOM 3528 C C . SER A 1 466 ? 11.723 -3.433 8.192 1.00 79.62 466 SER A C 1
ATOM 3530 O O . SER A 1 466 ? 12.663 -2.859 7.646 1.00 79.62 466 SER A O 1
ATOM 3532 N N . ASP A 1 467 ? 11.708 -4.750 8.378 1.00 77.50 467 ASP A N 1
ATOM 3533 C CA . ASP A 1 467 ? 12.782 -5.639 7.910 1.00 77.50 467 ASP A CA 1
ATOM 3534 C C . ASP A 1 467 ? 13.125 -5.438 6.419 1.00 77.50 467 ASP A C 1
ATOM 3536 O O . ASP A 1 467 ? 14.253 -5.690 6.008 1.00 77.50 467 ASP A O 1
ATOM 3540 N N . MET A 1 468 ? 12.170 -4.962 5.605 1.00 71.81 468 MET A N 1
ATOM 3541 C CA . MET A 1 468 ? 12.373 -4.693 4.174 1.00 71.81 468 MET A CA 1
ATOM 3542 C C . MET A 1 468 ? 13.150 -3.401 3.887 1.00 71.81 468 MET A C 1
ATOM 3544 O O . MET A 1 468 ? 13.713 -3.254 2.808 1.00 71.81 468 MET A O 1
ATOM 3548 N N . THR A 1 469 ? 13.154 -2.439 4.807 1.00 72.25 469 THR A N 1
ATOM 3549 C CA . THR A 1 469 ? 13.663 -1.074 4.566 1.00 72.25 469 THR A CA 1
ATOM 3550 C C . THR A 1 469 ? 14.662 -0.608 5.621 1.00 72.25 469 THR A C 1
ATOM 3552 O O . THR A 1 469 ? 15.211 0.490 5.497 1.00 72.25 469 THR A O 1
ATOM 3555 N N . TYR A 1 470 ? 14.879 -1.395 6.677 1.00 68.00 470 TYR A N 1
ATOM 3556 C CA . TYR A 1 470 ? 15.735 -1.041 7.799 1.00 68.00 470 TYR A CA 1
ATOM 3557 C C . TYR A 1 470 ? 17.184 -0.790 7.337 1.00 68.00 470 TYR A C 1
ATOM 3559 O O . TYR A 1 470 ? 17.708 -1.569 6.537 1.00 68.00 470 TYR A O 1
ATOM 3567 N N . PRO A 1 471 ? 17.861 0.272 7.824 1.00 60.66 471 PRO A N 1
ATOM 3568 C CA . PRO A 1 471 ? 17.419 1.274 8.808 1.00 60.66 471 PRO A CA 1
ATOM 3569 C C . PRO A 1 471 ? 16.802 2.549 8.190 1.00 60.66 471 PRO A C 1
ATOM 3571 O O . PRO A 1 471 ? 16.616 3.545 8.885 1.00 60.66 471 PRO A O 1
ATOM 3574 N N . ASN A 1 472 ? 16.507 2.554 6.889 1.00 76.62 472 ASN A N 1
ATOM 3575 C CA . ASN A 1 472 ? 16.332 3.778 6.104 1.00 76.62 472 ASN A CA 1
ATOM 3576 C C . ASN A 1 472 ? 14.882 4.287 5.987 1.00 76.62 472 ASN A C 1
ATOM 3578 O O . ASN A 1 472 ? 14.677 5.392 5.492 1.00 76.62 472 ASN A O 1
ATOM 3582 N N . GLY A 1 473 ? 13.878 3.521 6.429 1.00 78.31 473 GLY A N 1
ATOM 3583 C CA . GLY A 1 473 ? 12.474 3.951 6.376 1.00 78.31 473 GLY A CA 1
ATOM 3584 C C . GLY A 1 473 ? 12.224 5.279 7.110 1.00 78.31 473 GLY A C 1
ATOM 3585 O O . GLY A 1 473 ? 12.748 5.508 8.202 1.00 78.31 473 GLY A O 1
ATOM 3586 N N . THR A 1 474 ? 11.406 6.157 6.528 1.00 86.31 474 THR A N 1
ATOM 3587 C CA . THR A 1 474 ? 11.050 7.461 7.111 1.00 86.31 474 THR A CA 1
ATOM 3588 C C . THR A 1 474 ? 9.828 7.394 8.019 1.00 86.31 474 THR A C 1
ATOM 3590 O O . THR A 1 474 ? 9.788 8.119 9.008 1.00 86.31 474 THR A O 1
ATOM 3593 N N . LYS A 1 475 ? 8.873 6.504 7.725 1.00 89.12 475 LYS A N 1
ATOM 3594 C CA . LYS A 1 475 ? 7.641 6.303 8.499 1.00 89.12 475 LYS A CA 1
ATOM 3595 C C . LYS A 1 475 ? 7.765 5.149 9.486 1.00 89.12 475 LYS A C 1
ATOM 3597 O O . LYS A 1 475 ? 8.445 4.160 9.221 1.00 89.12 475 LYS A O 1
ATOM 3602 N N . THR A 1 476 ? 7.069 5.236 10.605 1.00 92.25 476 THR A N 1
ATOM 3603 C CA . THR A 1 476 ? 6.803 4.103 11.499 1.00 92.25 476 THR A CA 1
ATOM 3604 C C . THR A 1 476 ? 5.798 3.127 10.866 1.00 92.25 476 THR A C 1
ATOM 3606 O O . THR A 1 476 ? 5.051 3.514 9.963 1.00 92.25 476 THR A O 1
ATOM 3609 N N . PRO A 1 477 ? 5.741 1.858 11.316 1.00 92.00 477 PRO A N 1
ATOM 3610 C CA . PRO A 1 477 ? 4.694 0.922 10.899 1.00 92.00 477 PRO A CA 1
ATOM 3611 C C . PRO A 1 477 ? 3.269 1.459 11.086 1.00 92.00 477 PRO A C 1
ATOM 3613 O O . PRO A 1 477 ? 2.452 1.307 10.182 1.00 92.00 477 PRO A O 1
ATOM 3616 N N . ALA A 1 478 ? 2.999 2.150 12.198 1.00 91.62 478 ALA A N 1
ATOM 3617 C CA . ALA A 1 478 ? 1.696 2.755 12.478 1.00 91.62 478 ALA A CA 1
ATOM 3618 C C . ALA A 1 478 ? 1.331 3.855 11.462 1.00 91.62 478 ALA A C 1
ATOM 3620 O O . ALA A 1 478 ? 0.247 3.827 10.886 1.00 91.62 478 ALA A O 1
ATOM 3621 N N . GLU A 1 479 ? 2.257 4.770 11.155 1.00 93.31 479 GLU A N 1
ATOM 3622 C CA . GLU A 1 479 ? 2.053 5.789 10.108 1.00 93.31 479 GLU A CA 1
ATOM 3623 C C . GLU A 1 479 ? 1.898 5.170 8.711 1.00 93.31 479 GLU A C 1
ATOM 3625 O O . GLU A 1 479 ? 1.231 5.730 7.843 1.00 93.31 479 GLU A O 1
ATOM 3630 N N . GLY A 1 480 ? 2.533 4.021 8.470 1.00 93.38 480 GLY A N 1
ATOM 3631 C CA . GLY A 1 480 ? 2.393 3.268 7.227 1.00 93.38 480 GLY A CA 1
ATOM 3632 C C . GLY A 1 480 ? 1.033 2.591 7.065 1.00 93.38 480 GLY A C 1
ATOM 3633 O O . GLY A 1 480 ? 0.525 2.494 5.947 1.00 93.38 480 GLY A O 1
ATOM 3634 N N . ALA A 1 481 ? 0.446 2.130 8.171 1.00 96.50 481 ALA A N 1
ATOM 3635 C CA . ALA A 1 481 ? -0.849 1.454 8.198 1.00 96.50 481 ALA A CA 1
ATOM 3636 C C . ALA A 1 481 ? -2.026 2.400 7.907 1.00 96.50 481 ALA A C 1
ATOM 3638 O O . ALA A 1 481 ? -3.092 1.945 7.499 1.00 96.50 481 ALA A O 1
ATOM 3639 N N . ASP A 1 482 ? -1.819 3.711 8.045 1.00 96.56 482 ASP A N 1
ATOM 3640 C CA . ASP A 1 482 ? -2.844 4.744 7.902 1.00 96.56 482 ASP A CA 1
ATOM 3641 C C . ASP A 1 482 ? -3.654 4.660 6.593 1.00 96.56 482 ASP A C 1
ATOM 3643 O O . ASP A 1 482 ? -4.885 4.618 6.625 1.00 96.56 482 ASP A O 1
ATOM 3647 N N . THR A 1 483 ? -2.982 4.614 5.436 1.00 96.88 483 THR A N 1
ATOM 3648 C CA . THR A 1 483 ? -3.662 4.585 4.127 1.00 96.88 483 THR A CA 1
ATOM 3649 C C . THR A 1 483 ? -4.357 3.243 3.849 1.00 96.88 483 THR A C 1
ATOM 3651 O O . THR A 1 483 ? -5.519 3.272 3.437 1.00 96.88 483 THR A O 1
ATOM 3654 N N . PRO A 1 484 ? -3.726 2.073 4.090 1.00 97.69 484 PRO A N 1
ATOM 3655 C CA . PRO A 1 484 ? -4.422 0.791 3.991 1.00 97.69 484 PRO A CA 1
ATOM 3656 C C . PRO A 1 484 ? -5.679 0.707 4.869 1.00 97.69 484 PRO A C 1
ATOM 3658 O O . PRO A 1 484 ? -6.727 0.272 4.397 1.00 97.69 484 PRO A O 1
ATOM 3661 N N . VAL A 1 485 ? -5.598 1.170 6.122 1.00 97.69 485 VAL A N 1
ATOM 3662 C CA . VAL A 1 485 ? -6.731 1.168 7.062 1.00 97.69 485 VAL A CA 1
ATOM 3663 C C . VAL A 1 485 ? -7.815 2.152 6.622 1.00 97.69 485 VAL A C 1
ATOM 3665 O O . VAL A 1 485 ? -8.995 1.822 6.669 1.00 97.69 485 VAL A O 1
ATOM 3668 N N . TYR A 1 486 ? -7.439 3.333 6.124 1.00 97.31 486 TYR A N 1
ATOM 3669 C CA . TYR A 1 486 ? -8.387 4.289 5.545 1.00 97.31 486 TYR A CA 1
ATOM 3670 C C . TYR A 1 486 ? -9.214 3.671 4.408 1.00 97.31 486 TYR A C 1
ATOM 3672 O O . TYR A 1 486 ? -10.434 3.812 4.403 1.00 97.31 486 TYR A O 1
ATOM 3680 N N . LEU A 1 487 ? -8.570 2.955 3.479 1.00 97.56 487 LEU A N 1
ATOM 3681 C CA . LEU A 1 487 ? -9.263 2.296 2.367 1.00 97.56 487 LEU A CA 1
ATOM 3682 C C . LEU A 1 487 ? -10.137 1.125 2.828 1.00 97.56 487 LEU A C 1
ATOM 3684 O O . LEU A 1 487 ? -11.226 0.925 2.296 1.00 97.56 487 LEU A O 1
ATOM 3688 N N . ALA A 1 488 ? -9.675 0.371 3.826 1.00 97.06 488 ALA A N 1
ATOM 3689 C CA . ALA A 1 488 ? -10.417 -0.738 4.417 1.00 97.06 488 ALA A CA 1
ATOM 3690 C C . ALA A 1 488 ? -11.702 -0.279 5.127 1.00 97.06 488 ALA A C 1
ATOM 3692 O O . ALA A 1 488 ? -12.703 -0.992 5.111 1.00 97.06 488 ALA A O 1
ATOM 3693 N N . LEU A 1 489 ? -11.676 0.914 5.731 1.00 95.88 489 LEU A N 1
ATOM 3694 C CA . LEU A 1 489 ? -12.754 1.467 6.554 1.00 95.88 489 LEU A CA 1
ATOM 3695 C C . LEU A 1 489 ? -13.576 2.553 5.844 1.00 95.88 489 LEU A C 1
ATOM 3697 O O . LEU A 1 489 ? -14.254 3.341 6.510 1.00 95.88 489 LEU A O 1
ATOM 3701 N N . LEU A 1 490 ? -13.527 2.622 4.508 1.00 95.00 490 LEU A N 1
ATOM 3702 C CA . LEU A 1 490 ? -14.385 3.540 3.755 1.00 95.00 490 LEU A CA 1
ATOM 3703 C C . LEU A 1 490 ? -15.862 3.311 4.131 1.00 95.00 490 LEU A C 1
ATOM 3705 O O . LEU A 1 490 ? -16.282 2.157 4.238 1.00 95.00 490 LEU A O 1
ATOM 3709 N N . PRO A 1 491 ? -16.670 4.369 4.326 1.00 92.50 491 PRO A N 1
ATOM 3710 C CA . PRO A 1 491 ? -18.068 4.213 4.717 1.00 92.50 491 PRO A CA 1
ATOM 3711 C C . PRO A 1 491 ? -18.879 3.374 3.712 1.00 92.50 491 PRO A C 1
ATOM 3713 O O . PRO A 1 491 ? -18.602 3.427 2.509 1.00 92.50 491 PRO A O 1
ATOM 3716 N N . PRO A 1 492 ? -19.900 2.615 4.154 1.00 88.50 492 PRO A N 1
ATOM 3717 C CA . PRO A 1 492 ? -20.894 2.002 3.262 1.00 88.50 492 PRO A CA 1
ATOM 3718 C C . PRO A 1 492 ? -21.460 3.001 2.244 1.00 88.50 492 PRO A C 1
ATOM 3720 O O . PRO A 1 492 ? -21.523 4.196 2.534 1.00 88.50 492 PRO A O 1
ATOM 3723 N N . ALA A 1 493 ? -21.851 2.520 1.059 1.00 85.88 493 ALA A N 1
ATOM 3724 C CA . ALA A 1 493 ? -22.342 3.341 -0.056 1.00 85.88 493 ALA A CA 1
ATOM 3725 C C . ALA A 1 493 ? -21.353 4.389 -0.621 1.00 85.88 493 ALA A C 1
ATOM 3727 O O . ALA A 1 493 ? -21.737 5.240 -1.426 1.00 85.88 493 ALA A O 1
ATOM 3728 N N . THR A 1 494 ? -20.075 4.324 -0.242 1.00 90.50 494 THR A N 1
ATOM 3729 C CA . THR A 1 494 ? -19.014 5.115 -0.874 1.00 90.50 494 THR A CA 1
ATOM 3730 C C . THR A 1 494 ? -18.788 4.618 -2.304 1.00 90.50 494 THR A C 1
ATOM 3732 O O . THR A 1 494 ? -18.693 3.417 -2.533 1.00 90.50 494 THR A O 1
ATOM 3735 N N . GLN A 1 495 ? -18.696 5.540 -3.264 1.00 87.69 495 GLN A N 1
ATOM 3736 C CA . GLN A 1 495 ? -18.460 5.227 -4.683 1.00 87.69 495 GLN A CA 1
ATOM 3737 C C . GLN A 1 495 ? -16.983 5.377 -5.080 1.00 87.69 495 GLN A C 1
ATOM 3739 O O . GLN A 1 495 ? -16.523 4.737 -6.022 1.00 87.69 495 GLN A O 1
ATOM 3744 N N . GLU A 1 496 ? -16.227 6.205 -4.351 1.00 90.38 496 GLU A N 1
ATOM 3745 C CA . GLU A 1 496 ? -14.829 6.517 -4.646 1.00 90.38 496 GLU A CA 1
ATOM 3746 C C . GLU A 1 496 ? -13.972 6.618 -3.373 1.00 90.38 496 GLU A C 1
ATOM 3748 O O . GLU A 1 496 ? -14.473 7.070 -2.342 1.00 90.38 496 GLU A O 1
ATOM 3753 N N . PRO A 1 497 ? -12.667 6.289 -3.430 1.00 93.38 497 PRO A N 1
ATOM 3754 C CA . PRO A 1 497 ? -11.906 5.836 -4.605 1.00 93.38 497 PRO A CA 1
ATOM 3755 C C . PRO A 1 497 ? -12.288 4.415 -5.067 1.00 93.38 497 PRO A C 1
ATOM 3757 O O . PRO A 1 497 ? -12.664 3.581 -4.246 1.00 93.38 497 PRO A O 1
ATOM 3760 N N . GLN A 1 498 ? -12.193 4.143 -6.375 1.00 93.81 498 GLN A N 1
ATOM 3761 C CA . GLN A 1 498 ? -12.456 2.824 -6.971 1.00 93.81 498 GLN A CA 1
ATOM 3762 C C . GLN A 1 498 ? -11.503 2.549 -8.141 1.00 93.81 498 GLN A C 1
ATOM 3764 O O . GLN A 1 498 ? -11.563 3.219 -9.171 1.00 93.81 498 GLN A O 1
ATOM 3769 N N . GLY A 1 499 ? -10.658 1.527 -8.009 1.00 94.06 499 GLY A N 1
ATOM 3770 C CA . GLY A 1 499 ? -9.618 1.194 -8.988 1.00 94.06 499 GLY A CA 1
ATOM 3771 C C . GLY A 1 499 ? -8.435 2.157 -8.999 1.00 94.06 499 GLY A C 1
ATOM 3772 O O . GLY A 1 499 ? -7.677 2.170 -9.966 1.00 94.06 499 GLY A O 1
ATOM 3773 N N . GLU A 1 500 ? -8.281 2.955 -7.946 1.00 94.25 500 GLU A N 1
ATOM 3774 C CA . GLU A 1 500 ? -7.286 4.022 -7.873 1.00 94.25 500 GLU A CA 1
ATOM 3775 C C . GLU A 1 500 ? -5.990 3.546 -7.208 1.00 94.25 500 GLU A C 1
ATOM 3777 O O . GLU A 1 500 ? -5.943 2.516 -6.518 1.00 94.25 500 GLU A O 1
ATOM 3782 N N . PHE A 1 501 ? -4.932 4.341 -7.371 1.00 95.19 501 PHE A N 1
ATOM 3783 C CA . PHE A 1 501 ? -3.711 4.226 -6.583 1.00 95.19 501 PHE A CA 1
ATOM 3784 C C . PHE A 1 501 ? -3.632 5.362 -5.562 1.00 95.19 501 PHE A C 1
ATOM 3786 O O . PHE A 1 501 ? -3.542 6.537 -5.917 1.00 95.19 501 PHE A O 1
ATOM 3793 N N . VAL A 1 502 ? -3.668 5.010 -4.279 1.00 95.19 502 VAL A N 1
ATOM 3794 C CA . VAL A 1 502 ? -3.819 5.970 -3.179 1.00 95.19 502 VAL A CA 1
ATOM 3795 C C . VAL A 1 502 ? -2.546 6.059 -2.341 1.00 95.19 502 VAL A C 1
ATOM 3797 O O . VAL A 1 502 ? -1.971 5.050 -1.928 1.00 95.19 502 VAL A O 1
ATOM 3800 N N . VAL A 1 503 ? -2.106 7.280 -2.057 1.00 93.00 503 VAL A N 1
ATOM 3801 C CA . VAL A 1 503 ? -0.929 7.587 -1.239 1.00 93.00 503 VAL A CA 1
ATOM 3802 C C . VAL A 1 503 ? -1.308 8.681 -0.256 1.00 93.00 503 VAL A C 1
ATOM 3804 O O . VAL A 1 503 ? -1.876 9.689 -0.659 1.00 93.00 503 VAL A O 1
ATOM 3807 N N . ASP A 1 504 ? -1.025 8.486 1.033 1.00 92.12 504 ASP A N 1
ATOM 3808 C CA . ASP A 1 504 ? -1.362 9.457 2.085 1.00 92.12 504 ASP A CA 1
ATOM 3809 C C . ASP A 1 504 ? -2.853 9.867 2.049 1.00 92.12 504 ASP A C 1
ATOM 3811 O O . ASP A 1 504 ? -3.204 11.042 2.151 1.00 92.12 504 ASP A O 1
ATOM 3815 N N . ARG A 1 505 ? -3.735 8.869 1.861 1.00 93.19 505 ARG A N 1
ATOM 3816 C CA . ARG A 1 505 ? -5.198 9.013 1.679 1.00 93.19 505 ARG A CA 1
ATOM 3817 C C . ARG A 1 505 ? -5.633 9.867 0.476 1.00 93.19 505 ARG A C 1
ATOM 3819 O O . ARG A 1 505 ? -6.792 10.265 0.397 1.00 93.19 505 ARG A O 1
ATOM 3826 N N . GLN A 1 506 ? -4.737 10.135 -0.469 1.00 90.44 506 GLN A N 1
ATOM 3827 C CA . GLN A 1 506 ? -5.022 10.900 -1.682 1.00 90.44 506 GLN A CA 1
ATOM 3828 C C . GLN A 1 506 ? -4.830 10.033 -2.922 1.00 90.44 506 GLN A C 1
ATOM 3830 O O . GLN A 1 506 ? -3.879 9.256 -3.001 1.00 90.44 506 GLN A O 1
ATOM 3835 N N . LYS A 1 507 ? -5.723 10.171 -3.905 1.00 88.81 507 LYS A N 1
ATOM 3836 C CA . LYS A 1 507 ? -5.520 9.571 -5.225 1.00 88.81 507 LYS A CA 1
ATOM 3837 C C . LYS A 1 507 ? -4.280 10.213 -5.854 1.00 88.81 507 LYS A C 1
ATOM 3839 O O . LYS A 1 507 ? -4.209 11.438 -5.965 1.00 88.81 507 LYS A O 1
ATOM 3844 N N . LEU A 1 508 ? -3.302 9.402 -6.242 1.00 79.75 508 LEU A N 1
ATOM 3845 C CA . LEU A 1 508 ? -2.271 9.855 -7.168 1.00 79.75 508 LEU A CA 1
ATOM 3846 C C . LEU A 1 508 ? -2.959 9.979 -8.537 1.00 79.75 508 LEU A C 1
ATOM 3848 O O . LEU A 1 508 ? -3.727 9.082 -8.869 1.00 79.75 508 LEU A O 1
ATOM 3852 N N . GLY A 1 509 ? -2.766 11.097 -9.250 1.00 65.50 509 GLY A N 1
ATOM 3853 C CA . GLY A 1 509 ? -3.522 11.456 -10.463 1.00 65.50 509 GLY A CA 1
ATOM 3854 C C . GLY A 1 509 ? -3.572 10.378 -11.558 1.00 65.50 509 GLY A C 1
ATOM 3855 O O . GLY A 1 509 ? -2.972 9.313 -11.433 1.00 65.50 509 GLY A O 1
ATOM 3856 N N . GLU A 1 510 ? -4.301 10.657 -12.641 1.00 62.09 510 GLU A N 1
ATOM 3857 C CA . GLU A 1 510 ? -4.567 9.663 -13.686 1.00 62.09 510 GLU A CA 1
ATOM 3858 C C . GLU A 1 510 ? -3.291 8.992 -14.225 1.00 62.09 510 GLU A C 1
ATOM 3860 O O . GLU A 1 510 ? -2.238 9.617 -14.381 1.00 62.09 510 GLU A O 1
ATOM 3865 N N . TRP A 1 511 ? -3.410 7.695 -14.527 1.00 60.19 511 TRP A N 1
ATOM 3866 C CA . TRP A 1 511 ? -2.369 6.827 -15.103 1.00 60.19 511 TRP A CA 1
ATOM 3867 C C . TRP A 1 511 ? -2.065 7.190 -16.568 1.00 60.19 511 TRP A C 1
ATOM 3869 O O . TRP A 1 511 ? -1.936 6.319 -17.422 1.00 60.19 511 TRP A O 1
ATOM 3879 N N . GLU A 1 512 ? -2.020 8.475 -16.905 1.00 46.88 512 GLU A N 1
ATOM 3880 C CA . GLU A 1 512 ? -1.847 8.921 -18.280 1.00 46.88 512 GLU A CA 1
ATOM 3881 C C . GLU A 1 512 ? -0.399 8.740 -18.745 1.00 46.88 512 GLU A C 1
ATOM 3883 O O . GLU A 1 512 ? 0.569 9.045 -18.031 1.00 46.88 512 GLU A O 1
ATOM 3888 N N . THR A 1 513 ? -0.253 8.315 -20.001 1.00 39.66 513 THR A N 1
ATOM 3889 C CA . THR A 1 513 ? 1.006 8.316 -20.746 1.00 39.66 513 THR A CA 1
ATOM 3890 C C . THR A 1 513 ? 1.497 9.754 -20.920 1.00 39.66 513 THR A C 1
ATOM 3892 O O . THR A 1 513 ? 1.164 10.441 -21.886 1.00 39.66 513 THR A O 1
ATOM 3895 N N . HIS A 1 514 ? 2.303 10.246 -19.985 1.00 39.44 514 HIS A N 1
ATOM 3896 C CA . HIS A 1 514 ? 2.930 11.554 -20.129 1.00 39.44 514 HIS A CA 1
ATOM 3897 C C . HIS A 1 514 ? 4.112 11.434 -21.097 1.00 39.44 514 HIS A C 1
ATOM 3899 O O . HIS A 1 514 ? 5.170 10.908 -20.745 1.00 39.44 514 HIS A O 1
ATOM 3905 N N . SER A 1 515 ? 3.959 11.944 -22.325 1.00 29.36 515 SER A N 1
ATOM 3906 C CA . SER A 1 515 ? 5.097 12.079 -23.241 1.00 29.36 515 SER A CA 1
ATOM 3907 C C . SER A 1 515 ? 6.176 12.951 -22.583 1.00 29.36 515 SER A C 1
ATOM 3909 O O . SER A 1 515 ? 5.890 14.041 -22.074 1.00 29.36 515 SER A O 1
ATOM 3911 N N . ARG A 1 516 ? 7.429 12.478 -22.559 1.00 27.75 516 ARG A N 1
ATOM 3912 C CA . ARG A 1 516 ? 8.566 13.256 -22.050 1.00 27.75 516 ARG A CA 1
ATOM 3913 C C . ARG A 1 516 ? 8.727 14.530 -22.887 1.00 27.75 516 ARG A C 1
ATOM 3915 O O . ARG A 1 516 ? 9.364 14.501 -23.933 1.00 27.75 516 ARG A O 1
ATOM 3922 N N . ARG A 1 517 ? 8.246 15.675 -22.396 1.00 24.69 517 ARG A N 1
ATOM 3923 C CA . ARG A 1 517 ? 8.766 16.988 -22.805 1.00 24.69 517 ARG A CA 1
ATOM 3924 C C . ARG A 1 517 ? 9.674 17.530 -21.706 1.00 24.69 517 ARG A C 1
ATOM 3926 O O . ARG A 1 517 ? 9.229 17.898 -20.626 1.00 24.69 517 ARG A O 1
ATOM 3933 N N . ASN A 1 518 ? 10.971 17.559 -22.008 1.00 27.14 518 ASN A N 1
ATOM 3934 C CA . ASN A 1 518 ? 12.014 18.309 -21.301 1.00 27.14 518 ASN A CA 1
ATOM 3935 C C . ASN A 1 518 ? 12.168 18.052 -19.791 1.00 27.14 518 ASN A C 1
ATOM 3937 O O . ASN A 1 518 ? 12.263 18.997 -19.012 1.00 27.14 518 ASN A O 1
ATOM 3941 N N . GLY A 1 519 ? 12.261 16.783 -19.374 1.00 31.44 519 GLY A N 1
ATOM 3942 C CA . GLY A 1 519 ? 12.873 16.404 -18.085 1.00 31.44 519 GLY A CA 1
ATOM 3943 C C . GLY A 1 519 ? 12.236 16.997 -16.820 1.00 31.44 519 GLY A C 1
ATOM 3944 O O . GLY A 1 519 ? 12.844 16.957 -15.751 1.00 31.44 519 GLY A O 1
ATOM 3945 N N . ARG A 1 520 ? 11.023 17.547 -16.921 1.00 25.38 520 ARG A N 1
ATOM 3946 C CA . ARG A 1 520 ? 10.271 18.140 -15.817 1.00 25.38 520 ARG A CA 1
ATOM 3947 C C . ARG A 1 520 ? 8.863 17.563 -15.837 1.00 25.38 520 ARG A C 1
ATOM 3949 O O . ARG A 1 520 ? 8.155 17.700 -16.829 1.00 25.38 520 ARG A O 1
ATOM 3956 N N . LEU A 1 521 ? 8.466 16.936 -14.730 1.00 29.72 521 LEU A N 1
ATOM 3957 C CA . LEU A 1 521 ? 7.067 16.618 -14.454 1.00 29.72 521 LEU A CA 1
ATOM 3958 C C . LEU A 1 521 ? 6.281 17.932 -14.496 1.00 29.72 521 LEU A C 1
ATOM 3960 O O . LEU A 1 521 ? 6.448 18.790 -13.631 1.00 29.72 521 LEU A O 1
ATOM 3964 N N . THR A 1 522 ? 5.478 18.114 -15.537 1.00 24.56 522 THR A N 1
ATOM 3965 C CA . THR A 1 522 ? 4.478 19.178 -15.601 1.00 24.56 522 THR A CA 1
ATOM 3966 C C . THR A 1 522 ? 3.150 18.516 -15.916 1.00 24.56 522 THR A C 1
ATOM 3968 O O . THR A 1 522 ? 3.010 17.851 -16.939 1.00 24.56 522 THR A O 1
ATOM 3971 N N . VAL A 1 523 ? 2.205 18.655 -14.987 1.00 29.12 523 VAL A N 1
ATOM 3972 C CA . VAL A 1 523 ? 0.805 18.284 -15.195 1.00 29.12 523 VAL A CA 1
ATOM 3973 C C . VAL A 1 523 ? 0.255 19.258 -16.233 1.00 29.12 523 VAL A C 1
ATOM 3975 O O . VAL A 1 523 ? 0.271 20.471 -16.008 1.00 29.12 523 VAL A O 1
ATOM 3978 N N . SER A 1 524 ? -0.165 18.746 -17.385 1.00 22.36 524 SER A N 1
ATOM 3979 C CA . SER A 1 524 ? -0.898 19.538 -18.375 1.00 22.36 524 SER A CA 1
ATOM 3980 C C . SER A 1 524 ? -2.389 19.395 -18.064 1.00 22.36 524 SER A C 1
ATOM 3982 O O . SER A 1 524 ? -2.827 18.267 -17.869 1.00 22.36 524 SER A O 1
ATOM 3984 N N . PRO A 1 525 ? -3.183 20.477 -17.999 1.00 25.58 525 PRO A N 1
ATOM 3985 C CA . PRO A 1 525 ? -4.627 20.336 -17.891 1.00 25.58 525 PRO A CA 1
ATOM 3986 C C . PRO A 1 525 ? -5.169 19.786 -19.214 1.00 25.58 525 PRO A C 1
ATOM 3988 O O . PRO A 1 525 ? -4.868 20.328 -20.284 1.00 25.58 525 PRO A O 1
ATOM 3991 N N . SER A 1 526 ? -5.934 18.698 -19.145 1.00 27.45 526 SER A N 1
ATOM 3992 C CA . SER A 1 526 ? -6.599 18.101 -20.297 1.00 27.45 526 SER A CA 1
ATOM 3993 C C . SER A 1 526 ? -7.638 19.064 -20.884 1.00 27.45 526 SER A C 1
ATOM 3995 O O . SER A 1 526 ? -8.323 19.822 -20.194 1.00 27.45 526 SER A O 1
ATOM 3997 N N . ARG A 1 527 ? -7.702 19.071 -22.218 1.00 29.39 527 ARG A N 1
ATOM 3998 C CA . ARG A 1 527 ? -8.682 19.807 -23.017 1.00 29.39 527 ARG A CA 1
ATOM 3999 C C . ARG A 1 527 ? -10.033 19.100 -22.937 1.00 29.39 527 ARG A C 1
ATOM 4001 O O . ARG A 1 527 ? -10.300 18.265 -23.787 1.00 29.39 527 ARG A O 1
ATOM 4008 N N . THR A 1 528 ? -10.889 19.506 -22.010 1.00 30.73 528 THR A N 1
ATOM 4009 C CA . THR A 1 528 ? -12.351 19.460 -22.173 1.00 30.73 528 THR A CA 1
ATOM 4010 C C . THR A 1 528 ? -12.985 20.438 -21.192 1.00 30.73 528 THR A C 1
ATOM 4012 O O . THR A 1 528 ? -13.062 20.164 -20.001 1.00 30.73 528 THR A O 1
ATOM 4015 N N . ASP A 1 529 ? -13.365 21.599 -21.716 1.00 23.67 529 ASP A N 1
ATOM 4016 C CA . ASP A 1 529 ? -14.670 22.254 -21.554 1.00 23.67 529 ASP A CA 1
ATOM 4017 C C . ASP A 1 529 ? -14.493 23.778 -21.553 1.00 23.67 529 ASP A C 1
ATOM 4019 O O . ASP A 1 529 ? -13.903 24.391 -20.660 1.00 23.67 529 ASP A O 1
ATOM 4023 N N . ALA A 1 530 ? -14.931 24.393 -22.645 1.00 28.41 530 ALA A N 1
ATOM 4024 C CA . ALA A 1 530 ? -14.657 25.778 -22.979 1.00 28.41 530 ALA A CA 1
ATOM 4025 C C . ALA A 1 530 ? -15.665 26.741 -22.342 1.00 28.41 530 ALA A C 1
ATOM 4027 O O . ALA A 1 530 ? -16.054 27.687 -23.001 1.00 28.41 530 ALA A O 1
ATOM 4028 N N . THR A 1 531 ? -16.080 26.560 -21.086 1.00 27.78 531 THR A N 1
ATOM 4029 C CA . THR A 1 531 ? -16.909 27.552 -20.373 1.00 27.78 531 THR A CA 1
ATOM 4030 C C . THR A 1 531 ? -16.868 27.357 -18.854 1.00 27.78 531 THR A C 1
ATOM 4032 O O . THR A 1 531 ? -17.814 26.854 -18.264 1.00 27.78 531 THR A O 1
ATOM 4035 N N . SER A 1 532 ? -15.802 27.778 -18.168 1.00 26.11 532 SER A N 1
ATOM 4036 C CA . SER A 1 532 ? -15.894 28.281 -16.780 1.00 26.11 532 SER A CA 1
ATOM 4037 C C . SER A 1 532 ? -14.568 28.893 -16.301 1.00 26.11 532 SER A C 1
ATOM 4039 O O . SER A 1 532 ? -13.481 28.535 -16.740 1.00 26.11 532 SER A O 1
ATOM 4041 N N . ARG A 1 533 ? -14.690 29.916 -15.449 1.00 21.98 533 ARG A N 1
ATOM 4042 C CA . ARG A 1 533 ? -13.643 30.834 -14.957 1.00 21.98 533 ARG A CA 1
ATOM 4043 C C . ARG A 1 533 ? -12.522 30.134 -14.157 1.00 21.98 533 ARG A C 1
ATOM 4045 O O . ARG A 1 533 ? -12.750 29.062 -13.605 1.00 21.98 533 ARG A O 1
ATOM 4052 N N . PRO A 1 534 ? -11.323 30.746 -14.035 1.00 24.39 534 PRO A N 1
ATOM 4053 C CA . PRO A 1 534 ? -10.134 30.064 -13.533 1.00 24.39 534 PRO A CA 1
ATOM 4054 C C . PRO A 1 534 ? -10.218 29.833 -12.020 1.00 24.39 534 PRO A C 1
ATOM 4056 O O . PRO A 1 534 ? -10.290 30.783 -11.241 1.00 24.39 534 PRO A O 1
ATOM 4059 N N . VAL A 1 535 ? -10.165 28.568 -11.603 1.00 24.39 535 VAL A N 1
ATOM 4060 C CA . VAL A 1 535 ? -9.997 28.180 -10.196 1.00 24.39 535 VAL A CA 1
ATOM 4061 C C . VAL A 1 535 ? -8.506 27.978 -9.900 1.00 24.39 535 VAL A C 1
ATOM 4063 O O . VAL A 1 535 ? -7.740 27.453 -10.705 1.00 24.39 535 VAL A O 1
ATOM 4066 N N . ASN A 1 536 ? -8.101 28.493 -8.743 1.00 23.73 536 ASN A N 1
ATOM 4067 C CA . ASN A 1 536 ? -6.736 28.716 -8.277 1.00 23.73 536 ASN A CA 1
ATOM 4068 C C . ASN A 1 536 ? -5.776 27.512 -8.354 1.00 23.73 536 ASN A C 1
ATOM 4070 O O . ASN A 1 536 ? -6.130 26.373 -8.067 1.00 23.73 536 ASN A O 1
ATOM 4074 N N . ARG A 1 537 ? -4.498 27.824 -8.624 1.00 23.05 537 ARG A N 1
ATOM 4075 C CA . ARG A 1 537 ? -3.328 26.930 -8.529 1.00 23.05 537 ARG A CA 1
ATOM 4076 C C . ARG A 1 537 ? -3.265 26.204 -7.174 1.00 23.05 537 ARG A C 1
ATOM 4078 O O . ARG A 1 537 ? -2.870 26.809 -6.177 1.00 23.05 537 ARG A O 1
ATOM 4085 N N . CYS A 1 538 ? -3.516 24.896 -7.148 1.00 22.83 538 CYS A N 1
ATOM 4086 C CA . CYS A 1 538 ? -3.122 24.038 -6.028 1.00 22.83 538 CYS A CA 1
ATOM 4087 C C . CYS A 1 538 ? -1.593 23.852 -6.010 1.00 22.83 538 CYS A C 1
ATOM 4089 O O . CYS A 1 538 ? -0.994 23.344 -6.957 1.00 22.83 538 CYS A O 1
ATOM 4091 N N . ARG A 1 539 ? -0.944 24.285 -4.921 1.00 22.70 539 ARG A N 1
ATOM 4092 C CA . ARG A 1 539 ? 0.480 24.047 -4.635 1.00 22.70 539 ARG A CA 1
ATOM 4093 C C . ARG A 1 539 ? 0.675 22.624 -4.091 1.00 22.70 539 ARG A C 1
ATOM 4095 O O . ARG A 1 539 ? 0.312 22.346 -2.953 1.00 22.70 539 ARG A O 1
ATOM 4102 N N . PHE A 1 540 ? 1.326 21.760 -4.866 1.00 27.34 540 PHE A N 1
ATOM 4103 C CA . PHE A 1 540 ? 1.804 20.434 -4.455 1.00 27.34 540 PHE A CA 1
ATOM 4104 C C . PHE A 1 540 ? 3.127 20.536 -3.668 1.00 27.34 540 PHE A C 1
ATOM 4106 O O . PHE A 1 540 ? 4.189 20.238 -4.197 1.00 27.34 540 PHE A O 1
ATOM 4113 N N . ALA A 1 541 ? 3.105 20.992 -2.411 1.00 25.58 541 ALA A N 1
ATOM 4114 C CA . ALA A 1 541 ? 4.337 21.126 -1.610 1.00 25.58 541 ALA A CA 1
ATOM 4115 C C . ALA A 1 541 ? 4.653 19.903 -0.715 1.00 25.58 541 ALA A C 1
ATOM 4117 O O . ALA A 1 541 ? 5.809 19.689 -0.360 1.00 25.58 541 ALA A O 1
ATOM 4118 N N . GLY A 1 542 ? 3.655 19.083 -0.355 1.00 26.30 542 GLY A N 1
ATOM 4119 C CA . GLY A 1 542 ? 3.829 17.966 0.594 1.00 26.30 542 GLY A CA 1
ATOM 4120 C C . GLY A 1 542 ? 4.258 16.633 -0.033 1.00 26.30 542 GLY A C 1
ATOM 4121 O O . GLY A 1 542 ? 5.048 15.895 0.552 1.00 26.30 542 GLY A O 1
ATOM 4122 N N . VAL A 1 543 ? 3.784 16.335 -1.246 1.00 32.88 543 VAL A N 1
ATOM 4123 C CA . VAL A 1 543 ? 3.999 15.032 -1.906 1.00 32.88 543 VAL A CA 1
ATOM 4124 C C . VAL A 1 543 ? 5.386 14.955 -2.568 1.00 32.88 543 VAL A C 1
ATOM 4126 O O . VAL A 1 543 ? 6.030 13.906 -2.550 1.00 32.88 543 VAL A O 1
ATOM 4129 N N . GLU A 1 544 ? 5.915 16.081 -3.067 1.00 31.70 544 GLU A N 1
ATOM 4130 C CA . GLU A 1 544 ? 7.226 16.144 -3.738 1.00 31.70 544 GLU A CA 1
ATOM 4131 C C . GLU A 1 544 ? 8.407 15.791 -2.815 1.00 31.70 544 GLU A C 1
ATOM 4133 O O . GLU A 1 544 ? 9.391 15.199 -3.267 1.00 31.70 544 GLU A O 1
ATOM 4138 N N . GLY A 1 545 ? 8.322 16.126 -1.521 1.00 30.62 545 GLY A N 1
ATOM 4139 C CA . GLY A 1 545 ? 9.380 15.845 -0.543 1.00 30.62 545 GLY A CA 1
ATOM 4140 C C . GLY A 1 545 ? 9.543 14.349 -0.254 1.00 30.62 545 GLY A C 1
ATOM 4141 O O . GLY A 1 545 ? 10.666 13.837 -0.256 1.00 30.62 545 GLY A O 1
ATOM 4142 N N . ASN A 1 546 ? 8.423 13.638 -0.078 1.00 35.94 546 ASN A N 1
ATOM 4143 C CA . ASN A 1 546 ? 8.410 12.187 0.130 1.00 35.94 546 ASN A CA 1
ATOM 4144 C C . ASN A 1 546 ? 8.775 11.425 -1.150 1.00 35.94 546 ASN A C 1
ATOM 4146 O O . ASN A 1 546 ? 9.561 10.479 -1.080 1.00 35.94 546 ASN A O 1
ATOM 4150 N N . LEU A 1 547 ? 8.293 11.885 -2.312 1.00 36.62 547 LEU A N 1
ATOM 4151 C CA . LEU A 1 547 ? 8.672 11.339 -3.619 1.00 36.62 547 LEU A CA 1
ATOM 4152 C C . LEU A 1 547 ? 10.186 11.430 -3.848 1.00 36.62 547 LEU A C 1
ATOM 4154 O O . LEU A 1 547 ? 10.796 10.424 -4.194 1.00 36.62 547 LEU A O 1
ATOM 4158 N N . ARG A 1 548 ? 10.821 12.585 -3.583 1.00 33.06 548 ARG A N 1
ATOM 4159 C CA . ARG A 1 548 ? 12.278 12.764 -3.765 1.00 33.06 548 ARG A CA 1
ATOM 4160 C C . ARG A 1 548 ? 13.123 11.883 -2.844 1.00 33.06 548 ARG A C 1
ATOM 4162 O O . ARG A 1 548 ? 14.154 11.366 -3.281 1.00 33.06 548 ARG A O 1
ATOM 4169 N N . ALA A 1 549 ? 12.710 11.711 -1.587 1.00 36.47 549 ALA A N 1
ATOM 4170 C CA . ALA A 1 549 ? 13.401 10.836 -0.639 1.00 36.47 549 ALA A CA 1
ATOM 4171 C C . ALA A 1 549 ? 13.290 9.355 -1.046 1.00 36.47 549 ALA A C 1
ATOM 4173 O O . ALA A 1 549 ? 14.279 8.625 -0.992 1.00 36.47 549 ALA A O 1
ATOM 4174 N N . GLN A 1 550 ? 12.113 8.934 -1.520 1.00 39.88 550 GLN A N 1
ATOM 4175 C CA . GLN A 1 550 ? 11.855 7.570 -1.987 1.00 39.88 550 GLN A CA 1
ATOM 4176 C C . GLN A 1 550 ? 12.570 7.252 -3.303 1.00 39.88 550 GLN A C 1
ATOM 4178 O O . GLN A 1 550 ? 13.169 6.183 -3.418 1.00 39.88 550 GLN A O 1
ATOM 4183 N N . THR A 1 551 ? 12.582 8.183 -4.264 1.00 38.47 551 THR A N 1
ATOM 4184 C CA . THR A 1 551 ? 13.334 8.020 -5.516 1.00 38.47 551 THR A CA 1
ATOM 4185 C C . THR A 1 551 ? 14.834 7.963 -5.240 1.00 38.47 551 THR A C 1
ATOM 4187 O O . THR A 1 551 ? 15.497 7.030 -5.677 1.00 38.47 551 THR A O 1
ATOM 4190 N N . GLY A 1 552 ? 15.382 8.907 -4.462 1.00 30.61 552 GLY A N 1
ATOM 4191 C CA . GLY A 1 552 ? 16.828 9.002 -4.224 1.00 30.61 552 GLY A CA 1
ATOM 4192 C C . GLY A 1 552 ? 17.420 7.797 -3.486 1.00 30.61 552 GLY A C 1
ATOM 4193 O O . GLY A 1 552 ? 18.562 7.426 -3.743 1.00 30.61 552 GLY A O 1
ATOM 4194 N N . ALA A 1 553 ? 16.644 7.162 -2.604 1.00 36.59 553 ALA A N 1
ATOM 4195 C CA . ALA A 1 553 ? 17.076 5.971 -1.883 1.00 36.59 553 ALA A CA 1
ATOM 4196 C C . ALA A 1 553 ? 16.893 4.673 -2.685 1.00 36.59 553 ALA A C 1
ATOM 4198 O O . ALA A 1 553 ? 17.769 3.818 -2.610 1.00 36.59 553 ALA A O 1
ATOM 4199 N N . CYS A 1 554 ? 15.822 4.524 -3.479 1.00 30.77 554 CYS A N 1
ATOM 4200 C CA . CYS A 1 554 ? 15.647 3.339 -4.334 1.00 30.77 554 CYS A CA 1
ATOM 4201 C C . CYS A 1 554 ? 16.728 3.261 -5.420 1.00 30.77 554 CYS A C 1
ATOM 4203 O O . CYS A 1 554 ? 17.317 2.202 -5.610 1.00 30.77 554 CYS A O 1
ATOM 4205 N N . PHE A 1 555 ? 17.071 4.391 -6.054 1.00 29.19 555 PHE A N 1
ATOM 4206 C CA . PHE A 1 555 ? 18.162 4.422 -7.034 1.00 29.19 555 PHE A CA 1
ATOM 4207 C C . PHE A 1 555 ? 19.521 4.063 -6.414 1.00 29.19 555 PHE A C 1
ATOM 4209 O O . PHE A 1 555 ? 20.342 3.460 -7.087 1.00 29.19 555 PHE A O 1
ATOM 4216 N N . ALA A 1 556 ? 19.755 4.357 -5.131 1.00 29.30 556 ALA A N 1
ATOM 4217 C CA . ALA A 1 556 ? 21.011 4.016 -4.459 1.00 29.30 556 ALA A CA 1
ATOM 4218 C C . ALA A 1 556 ? 21.128 2.533 -4.048 1.00 29.30 556 ALA A C 1
ATOM 4220 O O . ALA A 1 556 ? 22.235 2.088 -3.741 1.00 29.30 556 ALA A O 1
ATOM 4221 N N . VAL A 1 557 ? 20.017 1.786 -4.011 1.00 30.27 557 VAL A N 1
ATOM 4222 C CA . VAL A 1 557 ? 20.009 0.345 -3.695 1.00 30.27 557 VAL A CA 1
ATOM 4223 C C . VAL A 1 557 ? 20.212 -0.506 -4.954 1.00 30.27 557 VAL A C 1
ATOM 4225 O O . VAL A 1 557 ? 20.848 -1.547 -4.849 1.00 30.27 557 VAL A O 1
ATOM 4228 N N . ASP A 1 558 ? 19.758 -0.042 -6.125 1.00 29.59 558 ASP A N 1
ATOM 4229 C CA . ASP A 1 558 ? 19.878 -0.773 -7.402 1.00 29.59 558 ASP A CA 1
ATOM 4230 C C . ASP A 1 558 ? 21.140 -0.422 -8.225 1.00 29.59 558 ASP A C 1
ATOM 4232 O O . ASP A 1 558 ? 21.430 -1.096 -9.210 1.00 29.59 558 ASP A O 1
ATOM 4236 N N . THR A 1 559 ? 21.919 0.608 -7.855 1.00 25.33 559 THR A N 1
ATOM 4237 C CA . THR A 1 559 ? 23.145 1.005 -8.590 1.00 25.33 559 THR A CA 1
ATOM 4238 C C . THR A 1 559 ? 24.457 0.731 -7.843 1.00 25.33 559 THR A C 1
ATOM 4240 O O . THR A 1 559 ? 25.399 1.521 -7.963 1.00 25.33 559 THR A O 1
ATOM 4243 N N . ARG A 1 560 ? 24.551 -0.342 -7.049 1.00 26.09 560 ARG A N 1
ATOM 4244 C CA . ARG A 1 560 ? 25.841 -0.818 -6.517 1.00 26.09 560 ARG A CA 1
ATOM 4245 C C . ARG A 1 560 ? 25.987 -2.322 -6.564 1.00 26.09 560 ARG A C 1
ATOM 4247 O O . ARG A 1 560 ? 25.050 -3.000 -6.096 1.00 26.09 560 ARG A O 1
#

Radius of gyration: 30.19 Å; chains: 1; bounding box: 124×70×62 Å

Foldseek 3Di:
DDDDDDDDDDPDPPPPPPPPDQDAFLDQDDDPLSVLLSVLCSVCVVVVNLVLVLVVLVVVVVVCPPPVNVVQLPDPPDDLVVNLVVVVVVCVVVVHDPSNNVSCVVCSVVSNNVCSVVNSVSNVVSVCSVQLEWEKEKEFLDDDDPVVVVVVLVVVVVVGDPRHHYDYHYHHDNVLVGDMWMDTPPDTDDPGPNVVVVVVVVVVVVVVVPDPDDDDDDDDDDDDDDDDDPPPPPPQDFAEEEQPPQLFFLNVLLQLVCQVPPRGAYEDEDCDQVSQVVSQVVVVVVVGHHDYAYADLLDLVRLVVVLVVCCVPRVAHQEYEAPDFDADDQPDPDAQLVRLVVRLSTLAVSVLSNCVSRVVRHFFLGEYERAFAVLLVVQLLQFDLVSLCQLQDLPRALVNLVVVSVVCSVCSVVVNNVVVRGDSGSSNSSRSSSLSSQLNVLVVCVPPPVVSSYAYEYEYLAQEDTPRRPPQGPHHSNSSSVQVSCRRPPDRPDPDDHSFYDYPNHGDDRSDSDDDDDPDDDDDDDDDDDDDDDDDDDDPPPPVVSVVSVVVVVVVSSPD

Secondary structure (DSSP, 8-state):
---------------------PPPPSS---HHHHHHHHHHHHHHHHTT-HHHHHHHHHHHHHHHHSHHHHHHHH-TTS-HHHHHHHHHHHHHHTT--HHHHHHHHHHHHTT-GGGHHHHHHHHHHHHHHHTTEEEEEEEESSPPPHHHHHHHHHHHHTTS-TT-EEEEEEEE-GGG-SSEEEEETTEEEE--HHHHHHHHHHHHHHHHTTSSSS-S--------------------PPEEEEESS-SSHHHHHHHHHHHHH-SEEEEEEESSHHHHHHHHHHHHHTT--PEEEE--TT-HHHHHHHHHHHHHHHSSEEEEEE-----PPTT--S-HHHHHHHHHIIIIIIHHHHHHHHTTTEEEEEEEEEE--HHHHHHHTTS-HHHHHHHH-SS--HHHHHHHHHHHHHHHHHT-TTTTT--S-HHHHHHHHHHHHHHHHHHHHHHH-GGG--EEEEEE--SB-STTTTTT-SB-HHHHHHHHHHHHTPPTT---S-S-EEETTEE----------TTS--PPPP---S--PPPP-----SHHHHHHHHHHHHHHHH--

InterPro domains:
  IPR000711 ATPase, OSCP/delta subunit [MF_01416] (28-206)
  IPR000711 ATPase, OSCP/delta subunit [PF00213] (33-202)
  IPR000711 ATPase, OSCP/delta subunit [TIGR01145] (32-202)
  IPR002347 Short-chain dehydrogenase/reductase SDR [PF00106] (239-378)
  IPR002347 Short-chain dehydrogenase/reductase SDR [PR00080] (315-326)
  IPR002347 Short-chain dehydrogenase/reductase SDR [PR00080] (366-374)
  IPR002347 Short-chain dehydrogenase/reductase SDR [PR00080] (427-446)
  IPR002347 Short-chain dehydrogenase/reductase SDR [PR00081] (240-257)
  IPR002347 Short-chain dehydrogenase/reductase SDR [PR00081] (315-326)
  IPR002347 Short-chain dehydrogenase/reductase SDR [PR00081] (360-376)
  IPR002347 Short-chain dehydrogenase/reductase SDR [PR00081] (427-446)
  IPR002347 Short-chain dehydrogenase/reductase SDR [PR00081] (452-469)
  IPR020904 Short-chain dehydrogenase/reductase, conserved site [PS00061] (414-442)
  IPR026015 F1F0 ATP synthase OSCP/delta subunit, N-terminal domain superfamily [G3DSA:1.10.520.20] (31-124)
  IPR026015 F1F0 ATP synthase OSCP/delta subunit, N-terminal domain superfamily [SSF47928] (28-133)
  IPR036291 NAD(P)-binding domain superfamily [SSF51735] (236-504)
  IPR045313 Carbonyl reductase [NADPH] 1-like [cd05324] (240-506)

Organism: NCBI:txid861788

pLDDT: mean 77.23, std 22.61, range [21.98, 98.62]

Sequence (560 aa):
MAALGLGLQVRQFSTSVLRQALIRPPIDVYGVGGRYATALFSAASKQKKLEQVEKEMGTLSALIKDPKLSSIVMNPHVKRSLKLKFFGAAMTKANLSPITVNLITVLADNGRLTLTADVIGAFAKMMSAHRGEVICTVTTAHPLDEANLADLKVALNGFLTKGETLILETKSDASILGGMIVSIGDKYVDMSTKTKIHKLTKIIRDSVSIQTVLAAKPVVCSILLCNSFTSVLVMSGPQVVLVTGSTRGLGLAIVQALCQGFKGDVYLSARDVQRGAVVVEDLQREGLKPRLLQLDITDPVSIQAARQHFMKEYGGLDVLINNAGIVPKRGDPASFGSQAERILQTNFFATRDMCNEFLPLLKKDGRIVNVASIVGYITLYMCSPDLQARLCSDDITEEELVALMKSFVAEAKAGDHINKGWPNSVYGVSKIGLMALTRIQARRLRRETPQRGILINSCCPGWVKSDMTYPNGTKTPAEGADTPVYLALLPPATQEPQGEFVVDRQKLGEWETHSRRNGRLTVSPSRTDATSRPVNRCRFAGVEGNLRAQTGACFAVDTR